Protein AF-A0A2A6BJG2-F1 (afdb_monomer)

Secondary structure (DSSP, 8-state):
---------------------------------PPPHHHHHHHHHHHHHHHHHHHHHTT--TT--TTTS-HHHHHHS-EEE-TTSS-EEESEEEE-TTTTTTTS--SS-HHHHHHHHHHTT--EEE--TTTTTTHHHHHHHHHHTTS-GGG-EEEEEESB--SSTTT-B---HHHHHHHHHHHHHHHT-S-EEEEEEEE-STHHHHHHHHIIIIIHHHHHHHHHTTSEEEEEEEES-HHHHHHHHHH-SS---EEEEES-SBTTB-GGGGTHHHHHHTT-EEEEE-TTGGGTTSTT---TT--S-HHHHHHHHHHHHHHHTTT--HHHHHHHHHHT-TT-SEEEEE--SHHHHHHHHHHHHTSSPPPHHHHHHHHHHIIIIIGGGTS---TT--HHHHHHHHHHTT-TTTTT-----TTHHHHHHHTTS--------------------------------------------------------------PPPPPPP-------

Radius of gyration: 33.76 Å; Cα contacts (8 Å, |Δi|>4): 681; chains: 1; bounding box: 126×62×110 Å

pLDDT: mean 74.8, std 27.8, range [23.06, 98.81]

Sequence (505 aa):
MQSHTFSKARGVPIVINGSASAHHLHQASTSHGRPPRSTSLNLRAKQREEEARAKEAAGLPKTFTPRFHNEGAVRRMRYNRLGRTDMVVSQCGLGCGALGGLFGDVTDSIQTIVDSSLREGINIIDTAYWYGKERSESILGKVLSDIPRSAYYICTKIGRFELDFVRNFDYRADKVLDAVMESLKRLRLTYIDIIFLQIHDVEYDKYERMVLFETLQALEMAKQSGKVRYIGATGYSLDKLGRLFEAAPVPIDVVMSYTHGTLNDNSLGRYIPFFQSRGVGVINSSPLSMGLLTHCGPPPWHPSSQIIKETIATAVNYCAEKHIEVERLALDYSFRFPGCSSCFVSIDSLARMRSILDIAIGDAPLTQTEHRVRDRIMRRYLDSLDNAGWEGIDTAAYWKRLKKLGLSSLATNRHSSVESLASTLNGMSMRSTTSSSDLASLRPHRRTTPSRGGTSLLSGQNGSRFGLSLTPSLSSPARSSRAYSVTSSLRAPIPIPTTHNNHTK

Mean predicted aligned error: 15.32 Å

Structure (mmCIF, N/CA/C/O backbone):
data_AF-A0A2A6BJG2-F1
#
_entry.id   AF-A0A2A6BJG2-F1
#
loop_
_atom_site.group_PDB
_atom_site.id
_atom_site.type_symbol
_atom_site.label_atom_id
_atom_site.label_alt_id
_atom_site.label_comp_id
_atom_site.label_asym_id
_atom_site.label_entity_id
_atom_site.label_seq_id
_atom_site.pdbx_PDB_ins_code
_atom_site.Cartn_x
_atom_site.Cartn_y
_atom_site.Cartn_z
_atom_site.occupancy
_atom_site.B_iso_or_equiv
_atom_site.auth_seq_id
_atom_site.auth_comp_id
_atom_site.auth_asym_id
_atom_site.auth_atom_id
_atom_site.pdbx_PDB_model_num
ATOM 1 N N . MET A 1 1 ? -54.035 -34.719 28.155 1.00 30.27 1 MET A N 1
ATOM 2 C CA . MET A 1 1 ? -53.772 -36.092 28.642 1.00 30.27 1 MET A CA 1
ATOM 3 C C . MET A 1 1 ? -52.335 -36.422 28.268 1.00 30.27 1 MET A C 1
ATOM 5 O O . MET A 1 1 ? -52.059 -36.340 27.085 1.00 30.27 1 MET A O 1
ATOM 9 N N . GLN A 1 2 ? -51.346 -36.690 29.116 1.00 29.23 2 GLN A N 1
ATOM 10 C CA . GLN A 1 2 ? -51.114 -36.756 30.572 1.00 29.23 2 GLN A CA 1
ATOM 11 C C . GLN A 1 2 ? -49.639 -36.293 30.727 1.00 29.23 2 GLN A C 1
ATOM 13 O O . GLN A 1 2 ? -48.803 -36.709 29.937 1.00 29.23 2 GLN A O 1
ATOM 18 N N . SER A 1 3 ? -49.306 -35.220 31.450 1.00 25.86 3 SER A N 1
ATOM 19 C CA . SER A 1 3 ? -49.076 -35.100 32.903 1.00 25.86 3 SER A CA 1
ATOM 20 C C . SER A 1 3 ? -47.924 -35.947 33.463 1.00 25.86 3 SER A C 1
ATOM 22 O O . SER A 1 3 ? -48.090 -37.145 33.643 1.00 25.86 3 SER A O 1
ATOM 24 N N . HIS A 1 4 ? -46.849 -35.280 33.897 1.00 27.89 4 HIS A N 1
ATOM 25 C CA . HIS A 1 4 ? -46.259 -35.522 35.215 1.00 27.89 4 HIS A CA 1
ATOM 26 C C . HIS A 1 4 ? -45.760 -34.204 35.826 1.00 27.89 4 HIS A C 1
ATOM 28 O O . HIS A 1 4 ? -45.109 -33.385 35.182 1.00 27.89 4 HIS A O 1
ATOM 34 N N . THR A 1 5 ? -46.145 -34.023 37.084 1.00 30.47 5 THR A N 1
ATOM 35 C CA . THR A 1 5 ? -46.018 -32.863 37.972 1.00 30.47 5 THR A CA 1
ATOM 36 C C . THR A 1 5 ? -45.261 -33.324 39.215 1.00 30.47 5 THR A C 1
ATOM 38 O O . THR A 1 5 ? -45.529 -34.435 39.640 1.00 30.47 5 THR A O 1
ATOM 41 N N . PHE A 1 6 ? -44.412 -32.484 39.818 1.00 27.73 6 PHE A N 1
ATOM 42 C CA . PHE A 1 6 ? -44.041 -32.391 41.255 1.00 27.73 6 PHE A CA 1
ATOM 43 C C . PHE A 1 6 ? -42.937 -31.308 41.342 1.00 27.73 6 PHE A C 1
ATOM 45 O O . PHE A 1 6 ? -42.076 -31.279 40.475 1.00 27.73 6 PHE A O 1
ATOM 52 N N . SER A 1 7 ? -42.798 -30.395 42.307 1.00 28.69 7 SER A N 1
ATOM 53 C CA . SER A 1 7 ? -43.622 -29.800 43.368 1.00 28.69 7 SER A CA 1
ATOM 54 C C . SER A 1 7 ? -42.813 -28.606 43.929 1.00 28.69 7 SER A C 1
ATOM 56 O O . SER A 1 7 ? -41.584 -28.643 43.945 1.00 28.69 7 SER A O 1
ATOM 58 N N . LYS A 1 8 ? -43.496 -27.543 44.377 1.00 32.62 8 LYS A N 1
ATOM 59 C CA . LYS A 1 8 ? -42.942 -26.376 45.094 1.00 32.62 8 LYS A CA 1
ATOM 60 C C . LYS A 1 8 ? -42.850 -26.660 46.599 1.00 32.62 8 LYS A C 1
ATOM 62 O O . LYS A 1 8 ? -43.820 -27.162 47.159 1.00 32.62 8 LYS A O 1
ATOM 67 N N . ALA A 1 9 ? -41.816 -26.148 47.279 1.00 30.33 9 ALA A N 1
ATOM 68 C CA . ALA A 1 9 ? -41.920 -25.747 48.689 1.00 30.33 9 ALA A CA 1
ATOM 69 C C . ALA A 1 9 ? -40.834 -24.734 49.133 1.00 30.33 9 ALA A C 1
ATOM 71 O O . ALA A 1 9 ? -39.655 -25.052 49.071 1.00 30.33 9 ALA A O 1
ATOM 72 N N . ARG A 1 10 ? -41.312 -23.592 49.676 1.00 31.19 10 ARG A N 1
ATOM 73 C CA . ARG A 1 10 ? -40.765 -22.722 50.760 1.00 31.19 10 ARG A CA 1
ATOM 74 C C . ARG A 1 10 ? -39.421 -22.000 50.492 1.00 31.19 10 ARG A C 1
ATOM 76 O O . ARG A 1 10 ? -38.431 -22.638 50.202 1.00 31.19 10 ARG A O 1
ATOM 83 N N . GLY A 1 11 ? -39.250 -20.678 50.589 1.00 27.50 11 GLY A N 1
ATOM 84 C CA . GLY A 1 11 ? -39.998 -19.622 51.277 1.00 27.50 11 GLY A CA 1
ATOM 85 C C . GLY A 1 11 ? -39.247 -19.142 52.528 1.00 27.50 11 GLY A C 1
ATOM 86 O O . GLY A 1 11 ? -39.503 -19.679 53.597 1.00 27.50 11 GLY A O 1
ATOM 87 N N . VAL A 1 12 ? -38.368 -18.136 52.397 1.00 29.27 12 VAL A N 1
ATOM 88 C CA . VAL A 1 12 ? -37.895 -17.256 53.492 1.00 29.27 12 VAL A CA 1
ATOM 89 C C . VAL A 1 12 ? -37.632 -15.854 52.909 1.00 29.27 12 VAL A C 1
ATOM 91 O O . VAL A 1 12 ? -36.743 -15.725 52.067 1.00 29.27 12 VAL A O 1
ATOM 94 N N . PRO A 1 13 ? -38.373 -14.802 53.305 1.00 33.88 13 PRO A N 1
ATOM 95 C CA . PRO A 1 13 ? -38.034 -13.418 52.989 1.00 33.88 13 PRO A CA 1
ATOM 96 C C . PRO A 1 13 ? -37.240 -12.781 54.139 1.00 33.88 13 PRO A C 1
ATOM 98 O O . PRO A 1 13 ? -37.660 -12.826 55.294 1.00 33.88 13 PRO A O 1
ATOM 101 N N . ILE A 1 14 ? -36.103 -12.156 53.822 1.00 30.88 14 ILE A N 1
ATOM 102 C CA . ILE A 1 14 ? -35.356 -11.319 54.767 1.00 30.88 14 ILE A CA 1
ATOM 103 C C . ILE A 1 14 ? -35.935 -9.903 54.705 1.00 30.88 14 ILE A C 1
ATOM 105 O O . ILE A 1 14 ? -35.788 -9.197 53.709 1.00 30.88 14 ILE A O 1
ATOM 109 N N . VAL A 1 15 ? -36.602 -9.515 55.789 1.00 28.72 15 VAL A N 1
ATOM 110 C CA . VAL A 1 15 ? -36.987 -8.141 56.122 1.00 28.72 15 VAL A CA 1
ATOM 111 C C . VAL A 1 15 ? -35.861 -7.545 56.963 1.00 28.72 15 VAL A C 1
ATOM 113 O O . VAL A 1 15 ? -35.498 -8.123 57.984 1.00 28.72 15 VAL A O 1
ATOM 116 N N . ILE A 1 16 ? -35.346 -6.377 56.581 1.00 30.88 16 ILE A N 1
ATOM 117 C CA . ILE A 1 16 ? -34.617 -5.500 57.505 1.00 30.88 16 ILE A CA 1
ATOM 118 C C . ILE A 1 16 ? -35.303 -4.136 57.461 1.00 30.88 16 ILE A C 1
ATOM 120 O O . ILE A 1 16 ? -35.146 -3.373 56.512 1.00 30.88 16 ILE A O 1
ATOM 124 N N . ASN A 1 17 ? -36.095 -3.872 58.500 1.00 29.23 17 ASN A N 1
ATOM 125 C CA . ASN A 1 17 ? -36.577 -2.547 58.863 1.00 29.23 17 ASN A CA 1
ATOM 126 C C . ASN A 1 17 ? -35.533 -1.882 59.765 1.00 29.23 17 ASN A C 1
ATOM 128 O O . ASN A 1 17 ? -35.039 -2.500 60.706 1.00 29.23 17 ASN A O 1
ATOM 132 N N . GLY A 1 18 ? -35.261 -0.606 59.512 1.00 27.77 18 GLY A N 1
ATOM 133 C CA . GLY A 1 18 ? -34.438 0.242 60.366 1.00 27.77 18 GLY A CA 1
ATOM 134 C C . GLY A 1 18 ? -34.713 1.710 60.073 1.00 27.77 18 GLY A C 1
ATOM 135 O O . GLY A 1 18 ? -33.948 2.362 59.373 1.00 27.77 18 GLY A O 1
ATOM 136 N N . SER A 1 19 ? -35.838 2.210 60.576 1.00 29.72 19 SER A N 1
ATOM 137 C CA . SER A 1 19 ? -36.158 3.635 60.661 1.00 29.72 19 SER A CA 1
ATOM 138 C C . SER A 1 19 ? -35.438 4.275 61.851 1.00 29.72 19 SER A C 1
ATOM 140 O O . SER A 1 19 ? -35.550 3.767 62.965 1.00 29.72 19 SER A O 1
ATOM 142 N N . ALA A 1 20 ? -34.797 5.427 61.647 1.00 31.05 20 ALA A N 1
ATOM 143 C CA . ALA A 1 20 ? -34.513 6.398 62.702 1.00 31.05 20 ALA A CA 1
ATOM 144 C C . ALA A 1 20 ? -34.541 7.826 62.129 1.00 31.05 20 ALA A C 1
ATOM 146 O O . ALA A 1 20 ? -34.278 8.046 60.951 1.00 31.05 20 ALA A O 1
ATOM 147 N N . SER A 1 21 ? -34.953 8.750 62.990 1.00 30.22 21 SER A N 1
ATOM 148 C CA . SER A 1 21 ? -35.631 10.016 62.711 1.00 30.22 21 SER A CA 1
ATOM 149 C C . SER A 1 21 ? -34.745 11.176 62.236 1.00 30.22 21 SER A C 1
ATOM 151 O O . SER A 1 21 ? -33.522 11.155 62.346 1.00 30.22 21 SER A O 1
ATOM 153 N N . ALA A 1 22 ? -35.419 12.219 61.751 1.00 34.06 22 ALA A N 1
ATOM 154 C CA . ALA A 1 22 ? -34.883 13.499 61.309 1.00 34.06 22 ALA A CA 1
ATOM 155 C C . ALA A 1 22 ? -34.379 14.391 62.461 1.00 34.06 22 ALA A C 1
ATOM 157 O O . ALA A 1 22 ? -34.998 14.428 63.520 1.00 34.06 22 ALA A O 1
ATOM 158 N N . HIS A 1 23 ? -33.303 15.146 62.197 1.00 31.34 23 HIS A N 1
ATOM 159 C CA . HIS A 1 23 ? -33.122 16.596 62.423 1.00 31.34 23 HIS A CA 1
ATOM 160 C C . HIS A 1 23 ? -31.634 16.937 62.625 1.00 31.34 23 HIS A C 1
ATOM 162 O O . HIS A 1 23 ? -31.068 16.638 63.666 1.00 31.34 23 HIS A O 1
ATOM 168 N N . HIS A 1 24 ? -31.023 17.633 61.659 1.00 30.31 24 HIS A N 1
ATOM 169 C CA . HIS A 1 24 ? -30.240 18.845 61.931 1.00 30.31 24 HIS A CA 1
ATOM 170 C C . HIS A 1 24 ? -29.943 19.613 60.633 1.00 30.31 24 HIS A C 1
ATOM 172 O O . HIS A 1 24 ? -29.524 19.058 59.621 1.00 30.31 24 HIS A O 1
ATOM 178 N N . LEU A 1 25 ? -30.243 20.910 60.689 1.00 33.50 25 LEU A N 1
ATOM 179 C CA . LEU A 1 25 ? -30.016 21.941 59.680 1.00 33.50 25 LEU A CA 1
ATOM 180 C C . LEU A 1 25 ? -28.537 22.363 59.597 1.00 33.50 25 LEU A C 1
ATOM 182 O O . LEU A 1 25 ? -27.804 22.260 60.574 1.00 33.50 25 LEU A O 1
ATOM 186 N N . HIS A 1 26 ? -28.213 22.974 58.449 1.00 31.53 26 HIS A N 1
ATOM 187 C CA . HIS A 1 26 ? -27.039 23.795 58.111 1.00 31.53 26 HIS A CA 1
ATOM 188 C C . HIS A 1 26 ? -25.704 23.085 57.826 1.00 31.53 26 HIS A C 1
ATOM 190 O O . HIS A 1 26 ? -24.962 22.724 58.725 1.00 31.53 26 HIS A O 1
ATOM 196 N N . GLN A 1 27 ? -25.299 23.062 56.551 1.00 27.95 27 GLN A N 1
ATOM 197 C CA . GLN A 1 27 ? -24.502 24.139 55.938 1.00 27.95 27 GLN A CA 1
ATOM 198 C C . GLN A 1 27 ? -24.364 23.890 54.427 1.00 27.95 27 GLN A C 1
ATOM 200 O O . GLN A 1 27 ? -23.988 22.807 53.986 1.00 27.95 27 GLN A O 1
ATOM 205 N N . ALA A 1 28 ? -24.682 24.907 53.625 1.00 36.91 28 ALA A N 1
ATOM 206 C CA . ALA A 1 28 ? -24.413 24.907 52.195 1.00 36.91 28 ALA A CA 1
ATOM 207 C C . ALA A 1 28 ? -22.907 25.109 51.976 1.00 36.91 28 ALA A C 1
ATOM 209 O O . ALA A 1 28 ? -22.393 26.199 52.219 1.00 36.91 28 ALA A O 1
ATOM 210 N N . SER A 1 29 ? -22.207 24.075 51.506 1.00 31.09 29 SER A N 1
ATOM 211 C CA . SER A 1 29 ? -20.898 24.237 50.876 1.00 31.09 29 SER A CA 1
ATOM 212 C C . SER A 1 29 ? -21.058 24.040 49.370 1.00 31.09 29 SER A C 1
ATOM 214 O O . SER A 1 29 ? -21.474 22.994 48.868 1.00 31.09 29 SER A O 1
ATOM 216 N N . THR A 1 30 ? -20.782 25.105 48.625 1.00 39.59 30 THR A N 1
ATOM 217 C CA . THR A 1 30 ? -20.673 25.093 47.169 1.00 39.59 30 THR A CA 1
ATOM 218 C C . THR A 1 30 ? -19.434 24.296 46.779 1.00 39.59 30 THR A C 1
ATOM 220 O O . THR A 1 30 ? -18.362 24.858 46.563 1.00 39.59 30 THR A O 1
ATOM 223 N N . SER A 1 31 ? -19.561 22.973 46.688 1.00 33.94 31 SER A N 1
ATOM 224 C CA . SER A 1 31 ? -18.572 22.162 45.985 1.00 33.94 31 SER A CA 1
ATOM 225 C C . SER A 1 31 ? -18.861 22.252 44.486 1.00 33.94 31 SER A C 1
ATOM 227 O O . SER A 1 31 ? -19.948 21.926 44.013 1.00 33.94 31 SER A O 1
ATOM 229 N N . HIS A 1 32 ? -17.896 22.768 43.723 1.00 44.09 32 HIS A N 1
ATOM 230 C CA . HIS A 1 32 ? -17.901 22.686 42.267 1.00 44.09 32 HIS A CA 1
ATOM 231 C C . HIS A 1 32 ? -17.869 21.208 41.867 1.00 44.09 32 HIS A C 1
ATOM 233 O O . HIS A 1 32 ? -16.808 20.586 41.784 1.00 44.09 32 HIS A O 1
ATOM 239 N N . GLY A 1 33 ? -19.055 20.635 41.664 1.00 38.53 33 GLY A N 1
ATOM 240 C CA . GLY A 1 33 ? -19.220 19.279 41.176 1.00 38.53 33 GLY A CA 1
ATOM 241 C C . GLY A 1 33 ? -18.548 19.148 39.817 1.00 38.53 33 GLY A C 1
ATOM 242 O O . GLY A 1 33 ? -19.019 19.697 38.822 1.00 38.53 33 GLY A O 1
ATOM 243 N N . ARG A 1 34 ? -17.438 18.404 39.759 1.00 50.16 34 ARG A N 1
ATOM 244 C CA . ARG A 1 34 ? -16.960 17.861 38.486 1.00 50.16 34 ARG A CA 1
ATOM 245 C C . ARG A 1 34 ? -18.122 17.077 37.871 1.00 50.16 34 ARG A C 1
ATOM 247 O O . ARG A 1 34 ? -18.679 16.223 38.564 1.00 50.16 34 ARG A O 1
ATOM 254 N N . PRO A 1 35 ? -18.488 17.334 36.605 1.00 45.94 35 PRO A N 1
ATOM 255 C CA . PRO A 1 35 ? -19.572 16.600 35.977 1.00 45.94 35 PRO A CA 1
ATOM 256 C C . PRO A 1 35 ? -19.263 15.093 36.004 1.00 45.94 35 PRO A C 1
ATOM 258 O O . PRO A 1 35 ? -18.087 14.710 35.923 1.00 45.94 35 PRO A O 1
ATOM 261 N N . PRO A 1 36 ? -20.289 14.227 36.103 1.00 44.94 36 PRO A N 1
ATOM 262 C CA . PRO A 1 36 ? -20.103 12.783 36.074 1.00 44.94 36 PRO A CA 1
ATOM 263 C C . PRO A 1 36 ? -19.242 12.384 34.868 1.00 44.94 36 PRO A C 1
ATOM 265 O O . PRO A 1 36 ? -19.422 12.925 33.770 1.00 44.94 36 PRO A O 1
ATOM 268 N N . ARG A 1 37 ? -18.306 11.437 35.052 1.00 51.50 37 ARG A N 1
ATOM 269 C CA . ARG A 1 37 ? -17.365 10.990 34.000 1.00 51.50 37 ARG A CA 1
ATOM 270 C C . ARG A 1 37 ? -18.075 10.655 32.675 1.00 51.50 37 ARG A C 1
ATOM 272 O O . ARG A 1 37 ? -17.531 10.975 31.620 1.00 51.50 37 ARG A O 1
ATOM 279 N N . SER A 1 38 ? -19.292 10.105 32.720 1.00 53.41 38 SER A N 1
ATOM 280 C CA . SER A 1 38 ? -20.112 9.778 31.539 1.00 53.41 38 SER A CA 1
ATOM 281 C C . SER A 1 38 ? -20.524 11.011 30.721 1.00 53.41 38 SER A C 1
ATOM 283 O O . SER A 1 38 ? -20.349 11.032 29.506 1.00 53.41 38 SER A O 1
ATOM 285 N N . THR A 1 39 ? -20.976 12.082 31.373 1.00 53.41 39 THR A N 1
ATOM 286 C CA . THR A 1 39 ? -21.325 13.363 30.732 1.00 53.41 39 THR A CA 1
ATOM 287 C C . THR A 1 39 ? -20.125 14.000 30.031 1.00 53.41 39 THR A C 1
ATOM 289 O O . THR A 1 39 ? -20.249 14.491 28.912 1.00 53.41 39 THR A O 1
ATOM 292 N N . SER A 1 40 ? -18.939 13.941 30.650 1.00 57.97 40 SER A N 1
ATOM 293 C CA . SER A 1 40 ? -17.707 14.506 30.075 1.00 57.97 40 SER A CA 1
ATOM 294 C C . SER A 1 40 ? -17.200 13.749 28.836 1.00 57.97 40 SER A C 1
ATOM 296 O O . SER A 1 40 ? -16.648 14.361 27.921 1.00 57.97 40 SER A O 1
ATOM 298 N N . LEU A 1 41 ? -17.416 12.428 28.782 1.00 59.25 41 LEU A N 1
ATOM 299 C CA . LEU A 1 41 ? -17.083 11.591 27.626 1.00 59.25 41 LEU A CA 1
ATOM 300 C C . LEU A 1 41 ? -18.027 11.876 26.452 1.00 59.25 41 LEU A C 1
ATOM 302 O O . LEU A 1 41 ? -17.556 12.047 25.329 1.00 59.25 41 LEU A O 1
ATOM 306 N N . ASN A 1 42 ? -19.325 12.027 26.726 1.00 67.44 42 ASN A N 1
ATOM 307 C CA . ASN A 1 42 ? -20.328 12.358 25.711 1.00 67.44 42 ASN A CA 1
ATOM 308 C C . ASN A 1 42 ? -20.119 13.760 25.117 1.00 67.44 42 ASN A C 1
ATOM 310 O O . ASN A 1 42 ? -20.242 13.940 23.909 1.00 67.44 42 ASN A O 1
ATOM 314 N N . LEU A 1 43 ? -19.724 14.741 25.937 1.00 71.56 43 LEU A N 1
ATOM 315 C CA . LEU A 1 43 ? -19.357 16.085 25.472 1.00 71.56 43 LEU A CA 1
ATOM 316 C C . LEU A 1 43 ? -18.132 16.068 24.546 1.00 71.56 43 LEU A C 1
ATOM 318 O O . LEU A 1 43 ? -18.169 16.673 23.479 1.00 71.56 43 LEU A O 1
ATOM 322 N N . ARG A 1 44 ? -17.070 15.335 24.907 1.00 76.06 44 ARG A N 1
ATOM 323 C CA . ARG A 1 44 ? -15.865 15.210 24.064 1.00 76.06 44 ARG A CA 1
ATOM 324 C C . ARG A 1 44 ? -16.132 14.467 22.756 1.00 76.06 44 ARG A C 1
ATOM 326 O O . ARG A 1 44 ? -15.552 14.823 21.736 1.00 76.06 44 ARG A O 1
ATOM 333 N N . ALA A 1 45 ? -16.974 13.434 22.780 1.00 75.00 45 ALA A N 1
ATOM 334 C CA . ALA A 1 45 ? -17.382 12.724 21.570 1.00 75.00 45 ALA A CA 1
ATOM 335 C C . ALA A 1 45 ? -18.147 13.658 20.622 1.00 75.00 45 ALA A C 1
ATOM 337 O O . ALA A 1 45 ? -17.781 13.775 19.455 1.00 75.00 45 ALA A O 1
ATOM 338 N N . LYS A 1 46 ? -19.117 14.411 21.155 1.00 76.88 46 LYS A N 1
ATOM 339 C CA . LYS A 1 46 ? -19.892 15.392 20.389 1.00 76.88 46 LYS A CA 1
ATOM 340 C C . LYS A 1 46 ? -19.016 16.503 19.798 1.00 76.88 46 LYS A C 1
ATOM 342 O O . LYS A 1 46 ? -19.149 16.819 18.623 1.00 76.88 46 LYS A O 1
ATOM 347 N N . GLN A 1 47 ? -18.061 17.026 20.570 1.00 80.75 47 GLN A N 1
ATOM 348 C CA . GLN A 1 47 ? -17.087 18.011 20.081 1.00 80.75 47 GLN A CA 1
ATOM 349 C C . GLN A 1 47 ? -16.234 17.466 18.928 1.00 80.75 47 GLN A C 1
ATOM 351 O O . GLN A 1 47 ? -16.053 18.150 17.929 1.00 80.75 47 GLN A O 1
ATOM 356 N N . ARG A 1 48 ? -15.750 16.219 19.020 1.00 80.25 48 ARG A N 1
ATOM 357 C CA . ARG A 1 48 ? -14.989 15.584 17.927 1.00 80.25 48 ARG A CA 1
ATOM 358 C C . ARG A 1 48 ? -15.827 15.400 16.665 1.00 80.25 48 ARG A C 1
ATOM 360 O O . ARG A 1 48 ? -15.300 15.538 15.565 1.00 80.25 48 ARG A O 1
ATOM 367 N N . GLU A 1 49 ? -17.108 15.074 16.811 1.00 79.81 49 GLU A N 1
ATOM 368 C CA . GLU A 1 49 ? -18.031 14.976 15.679 1.00 79.81 49 GLU A CA 1
ATOM 369 C C . GLU A 1 49 ? -18.290 16.338 15.033 1.00 79.81 49 GLU A C 1
ATOM 371 O O . GLU A 1 49 ? -18.256 16.443 13.809 1.00 79.81 49 GLU A O 1
ATOM 376 N N . GLU A 1 50 ? -18.508 17.384 15.830 1.00 81.19 50 GLU A N 1
ATOM 377 C CA . GLU A 1 50 ? -18.675 18.756 15.342 1.00 81.19 50 GLU A CA 1
ATOM 378 C C . GLU A 1 50 ? -17.405 19.257 14.634 1.00 81.19 50 GLU A C 1
ATOM 380 O O . GLU A 1 50 ? -17.491 19.781 13.525 1.00 81.19 50 GLU A O 1
ATOM 385 N N . GLU A 1 51 ? -16.219 19.010 15.200 1.00 79.75 51 GLU A N 1
ATOM 386 C CA . GLU A 1 51 ? -14.932 19.313 14.560 1.00 79.75 51 GLU A CA 1
ATOM 387 C C . GLU A 1 51 ? -14.743 18.548 13.244 1.00 79.75 51 GLU A C 1
ATOM 389 O O . GLU A 1 51 ? -14.283 19.118 12.254 1.00 79.75 51 GLU A O 1
ATOM 394 N N . ALA A 1 52 ? -15.094 17.260 13.205 1.00 77.62 52 ALA A N 1
ATOM 395 C CA . ALA A 1 52 ? -15.013 16.462 11.986 1.00 77.62 52 ALA A CA 1
ATOM 396 C C . ALA A 1 52 ? -15.956 17.000 10.899 1.00 77.62 52 ALA A C 1
ATOM 398 O O . ALA A 1 52 ? -15.534 17.134 9.751 1.00 77.62 52 ALA A O 1
ATOM 399 N N . ARG A 1 53 ? -17.192 17.369 11.265 1.00 78.44 53 ARG A N 1
ATOM 400 C CA . ARG A 1 53 ? -18.159 17.998 10.350 1.00 78.44 53 ARG A CA 1
ATOM 401 C C . ARG A 1 53 ? -17.668 19.354 9.849 1.00 78.44 53 ARG A C 1
ATOM 403 O O . ARG A 1 53 ? -17.830 19.653 8.673 1.00 78.44 53 ARG A O 1
ATOM 410 N N . ALA A 1 54 ? -17.042 20.157 10.708 1.00 75.69 54 ALA A N 1
ATOM 411 C CA . ALA A 1 54 ? -16.480 21.448 10.320 1.00 75.69 54 ALA A CA 1
ATOM 412 C C . ALA A 1 54 ? -15.323 21.298 9.317 1.00 75.69 54 ALA A C 1
ATOM 414 O O . ALA A 1 54 ? -15.265 22.037 8.336 1.00 75.69 54 ALA A O 1
ATOM 415 N N . LYS A 1 55 ? -14.428 20.317 9.515 1.00 81.12 55 LYS A N 1
ATOM 416 C CA . LYS A 1 55 ? -13.353 20.006 8.551 1.00 81.12 55 LYS A CA 1
ATOM 417 C C . LYS A 1 55 ? -13.913 19.561 7.205 1.00 81.12 55 LYS A C 1
ATOM 419 O O . LYS A 1 55 ? -13.471 20.056 6.174 1.00 81.12 55 LYS A O 1
ATOM 424 N N . GLU A 1 56 ? -14.904 18.674 7.227 1.00 77.25 56 GLU A N 1
ATOM 425 C CA . GLU A 1 56 ? -15.568 18.179 6.020 1.00 77.25 56 GLU A CA 1
ATOM 426 C C . GLU A 1 56 ? -16.272 19.314 5.262 1.00 77.25 56 GLU A C 1
ATOM 428 O O . GLU A 1 56 ? -16.079 19.455 4.057 1.00 77.25 56 GLU A O 1
ATOM 433 N N . ALA A 1 57 ? -16.982 20.199 5.970 1.00 73.38 57 ALA A N 1
ATOM 434 C CA . ALA A 1 57 ? -17.579 21.405 5.393 1.00 73.38 57 ALA A CA 1
ATOM 435 C C . ALA A 1 57 ? -16.531 22.361 4.790 1.00 73.38 57 ALA A C 1
ATOM 437 O O . ALA A 1 57 ? -16.802 23.033 3.799 1.00 73.38 57 ALA A O 1
ATOM 438 N N . ALA A 1 58 ? -15.319 22.395 5.352 1.00 79.31 58 ALA A N 1
ATOM 439 C CA . ALA A 1 58 ? -14.188 23.157 4.825 1.00 79.31 58 ALA A CA 1
ATOM 440 C C . ALA A 1 58 ? -13.428 22.440 3.687 1.00 79.31 58 ALA A C 1
ATOM 442 O O . ALA A 1 58 ? -12.410 22.962 3.219 1.00 79.31 58 ALA A O 1
ATOM 443 N N . GLY A 1 59 ? -13.883 21.260 3.249 1.00 84.81 59 GLY A N 1
ATOM 444 C CA . GLY A 1 59 ? -13.248 20.459 2.198 1.00 84.81 59 GLY A CA 1
ATOM 445 C C . GLY A 1 59 ? -11.933 19.794 2.620 1.00 84.81 59 GLY A C 1
ATOM 446 O O . GLY A 1 59 ? -11.107 19.486 1.766 1.00 84.81 59 GLY A O 1
ATOM 447 N N . LEU A 1 60 ? -11.704 19.607 3.922 1.00 93.25 60 LEU A N 1
ATOM 448 C CA . LEU A 1 60 ? -10.499 18.987 4.477 1.00 93.25 60 LEU A CA 1
ATOM 449 C C . LEU A 1 60 ? -10.815 17.579 5.012 1.00 93.25 60 LEU A C 1
ATOM 451 O O . LEU A 1 60 ? -11.881 17.366 5.597 1.00 93.25 60 LEU A O 1
ATOM 455 N N . PRO A 1 61 ? -9.899 16.602 4.873 1.00 94.19 61 PRO A N 1
ATOM 456 C CA . PRO A 1 61 ? -10.123 15.257 5.389 1.00 94.19 61 PRO A CA 1
ATOM 457 C C . PRO A 1 61 ? -10.206 15.264 6.921 1.00 94.19 61 PRO A C 1
ATOM 459 O O . PRO A 1 61 ? -9.595 16.099 7.590 1.00 94.19 61 PRO A O 1
ATOM 462 N N . LYS A 1 62 ? -10.886 14.271 7.511 1.00 93.50 62 LYS A N 1
ATOM 463 C CA . LYS A 1 62 ? -10.964 14.106 8.980 1.00 93.50 62 LYS A CA 1
ATOM 464 C C . LYS A 1 62 ? -9.588 14.032 9.641 1.00 93.50 62 LYS A C 1
ATOM 466 O O . LYS A 1 62 ? -9.433 14.470 10.783 1.00 93.50 62 LYS A O 1
ATOM 471 N N . THR A 1 63 ? -8.600 13.518 8.907 1.00 96.50 63 THR A N 1
ATOM 472 C CA . THR A 1 63 ? -7.216 13.441 9.364 1.00 96.50 63 THR A CA 1
ATOM 473 C C . THR A 1 63 ? -6.529 14.802 9.440 1.00 96.50 63 THR A C 1
ATOM 475 O O . THR A 1 63 ? -5.511 14.936 10.108 1.00 96.50 63 THR A O 1
ATOM 478 N N . PHE A 1 64 ? -7.067 15.854 8.818 1.00 97.06 64 PHE A N 1
ATOM 479 C CA . PHE A 1 64 ? -6.452 17.174 8.857 1.00 97.06 64 PHE A CA 1
ATOM 480 C C . PHE A 1 64 ? -6.253 17.663 10.298 1.00 97.06 64 PHE A C 1
ATOM 482 O O . PHE A 1 64 ? -7.207 17.738 11.074 1.00 97.06 64 PHE A O 1
ATOM 489 N N . THR A 1 65 ? -5.017 18.010 10.658 1.00 95.69 65 THR A N 1
ATOM 490 C CA . THR A 1 65 ? -4.670 18.516 11.986 1.00 95.69 65 THR A CA 1
ATOM 491 C C . THR A 1 65 ? -4.047 19.910 11.851 1.00 95.69 65 THR A C 1
ATOM 493 O O . THR A 1 65 ? -2.957 20.027 11.279 1.00 95.69 65 THR A O 1
ATOM 496 N N . PRO A 1 66 ? -4.711 20.969 12.361 1.00 92.31 66 PRO A N 1
ATOM 497 C CA . PRO A 1 66 ? -4.188 22.332 12.307 1.00 92.31 66 PRO A CA 1
ATOM 498 C C . PRO A 1 66 ? -2.793 22.437 12.928 1.00 92.31 66 PRO A C 1
ATOM 500 O O . PRO A 1 66 ? -2.512 21.785 13.933 1.00 92.31 66 PRO A O 1
ATOM 503 N N . ARG A 1 67 ? -1.933 23.291 12.357 1.00 91.94 67 ARG A N 1
ATOM 504 C CA . ARG A 1 67 ? -0.530 23.533 12.775 1.00 91.94 67 ARG A CA 1
ATOM 505 C C . ARG A 1 67 ? 0.430 22.346 12.617 1.00 91.94 67 ARG A C 1
ATOM 507 O O . ARG A 1 67 ? 1.631 22.524 12.792 1.00 91.94 67 ARG A O 1
ATOM 514 N N . PHE A 1 68 ? -0.071 21.160 12.279 1.00 96.38 68 PHE A N 1
ATOM 515 C CA . PHE A 1 68 ? 0.761 20.041 11.854 1.00 96.38 68 PHE A CA 1
ATOM 516 C C . PHE A 1 68 ? 0.858 20.012 10.327 1.00 96.38 68 PHE A C 1
ATOM 518 O O . PHE A 1 68 ? 1.951 20.160 9.786 1.00 96.38 68 PHE A O 1
ATOM 525 N N . HIS A 1 69 ? -0.275 19.895 9.632 1.00 97.75 69 HIS A N 1
ATOM 526 C CA . HIS A 1 69 ? -0.284 19.809 8.172 1.00 97.75 69 HIS A CA 1
ATOM 527 C C . HIS A 1 69 ? -0.060 21.153 7.475 1.00 97.75 69 HIS A C 1
ATOM 529 O O . HIS A 1 69 ? -0.477 22.206 7.962 1.00 97.75 69 HIS A O 1
ATOM 535 N N . ASN A 1 70 ? 0.510 21.079 6.273 1.00 96.44 70 ASN A N 1
ATOM 536 C CA . ASN A 1 70 ? 0.469 22.142 5.283 1.00 96.44 70 ASN A CA 1
ATOM 537 C C . ASN A 1 70 ? -0.922 22.141 4.626 1.00 96.44 70 ASN A C 1
ATOM 539 O O . ASN A 1 70 ? -1.232 21.285 3.799 1.00 96.44 70 ASN A O 1
ATOM 543 N N . GLU A 1 71 ? -1.784 23.087 5.007 1.00 95.69 71 GLU A N 1
ATOM 544 C CA . GLU A 1 71 ? -3.162 23.142 4.499 1.00 95.69 71 GLU A CA 1
ATOM 545 C C . GLU A 1 71 ? -3.222 23.283 2.972 1.00 95.69 71 GLU A C 1
ATOM 547 O O . GLU A 1 71 ? -4.059 22.647 2.334 1.00 95.69 71 GLU A O 1
ATOM 552 N N . GLY A 1 72 ? -2.310 24.056 2.373 1.00 94.56 72 GLY A N 1
ATOM 553 C CA . GLY A 1 72 ? -2.250 24.219 0.922 1.00 94.56 72 GLY A CA 1
ATOM 554 C C . GLY A 1 72 ? -1.981 22.895 0.206 1.00 94.56 72 GLY A C 1
ATOM 555 O O . GLY A 1 72 ? -2.646 22.591 -0.780 1.00 94.56 72 GLY A O 1
ATOM 556 N N . ALA A 1 73 ? -1.056 22.085 0.726 1.00 95.00 73 ALA A N 1
ATOM 557 C CA . ALA A 1 73 ? -0.763 20.760 0.182 1.00 95.00 73 ALA A CA 1
ATOM 558 C C . ALA A 1 73 ? -1.937 19.787 0.370 1.00 95.00 73 ALA A C 1
ATOM 560 O O . ALA A 1 73 ? -2.352 19.127 -0.581 1.00 95.00 73 ALA A O 1
ATOM 561 N N . VAL A 1 74 ? -2.544 19.774 1.564 1.00 96.62 74 VAL A N 1
ATOM 562 C CA . VAL A 1 74 ? -3.735 18.960 1.854 1.00 96.62 74 VAL A CA 1
ATOM 563 C C . VAL A 1 74 ? -4.871 19.291 0.890 1.00 96.62 74 VAL A C 1
ATOM 565 O O . VAL A 1 74 ? -5.480 18.384 0.347 1.00 96.62 74 VAL A O 1
ATOM 568 N N . ARG A 1 75 ? -5.143 20.567 0.605 1.00 95.31 75 ARG A N 1
ATOM 569 C CA . ARG A 1 75 ? -6.212 20.948 -0.336 1.00 95.31 75 ARG A CA 1
ATOM 570 C C . ARG A 1 75 ? -5.952 20.507 -1.779 1.00 95.31 75 ARG A C 1
ATOM 572 O O . ARG A 1 75 ? -6.913 20.330 -2.521 1.00 95.31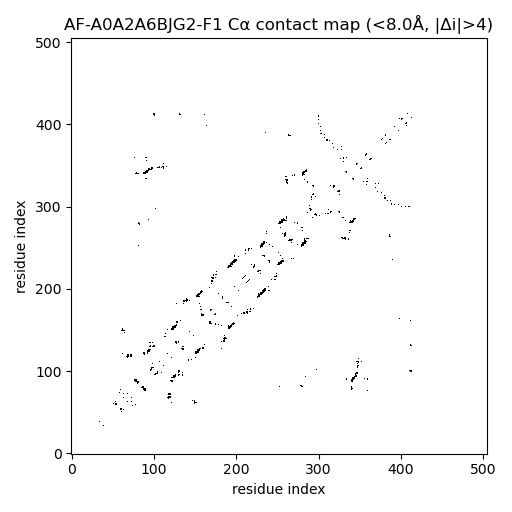 75 ARG A O 1
ATOM 579 N N . ARG A 1 76 ? -4.685 20.345 -2.181 1.00 94.75 76 ARG A N 1
ATOM 580 C CA . ARG A 1 76 ? -4.318 19.843 -3.516 1.00 94.75 76 ARG A CA 1
ATOM 581 C C . ARG A 1 76 ? -4.385 18.317 -3.612 1.00 94.75 76 ARG A C 1
ATOM 583 O O . ARG A 1 76 ? -4.677 17.787 -4.680 1.00 94.75 76 ARG A O 1
ATOM 590 N N . MET A 1 77 ? -4.124 17.598 -2.520 1.00 96.69 77 MET A N 1
ATOM 591 C CA . MET A 1 77 ? -4.163 16.135 -2.503 1.00 96.69 77 MET A CA 1
ATOM 592 C C . MET A 1 77 ? -5.575 15.602 -2.784 1.00 96.69 77 MET A C 1
ATOM 594 O O . MET A 1 77 ? -6.561 16.035 -2.190 1.00 96.69 77 MET A O 1
ATOM 598 N N . ARG A 1 78 ? -5.674 14.598 -3.663 1.00 95.25 78 ARG A N 1
ATOM 599 C CA . ARG A 1 78 ? -6.927 13.869 -3.892 1.00 95.25 78 ARG A CA 1
ATOM 600 C C . ARG A 1 78 ? -7.153 12.854 -2.779 1.00 95.25 78 ARG A C 1
ATOM 602 O O . ARG A 1 78 ? -6.265 12.055 -2.480 1.00 95.25 78 ARG A O 1
ATOM 609 N N . TYR A 1 79 ? -8.358 12.853 -2.218 1.00 97.25 79 TYR A N 1
ATOM 610 C CA . TYR A 1 79 ? -8.779 11.909 -1.188 1.00 97.25 79 TYR A CA 1
ATOM 611 C C . TYR A 1 79 ? -9.985 11.102 -1.657 1.00 97.25 79 TYR A C 1
ATOM 613 O O . TYR A 1 79 ? -10.948 11.664 -2.172 1.00 97.25 79 TYR A O 1
ATOM 621 N N . ASN A 1 80 ? -9.951 9.790 -1.440 1.00 96.75 80 ASN A N 1
ATOM 622 C CA . ASN A 1 80 ? -11.012 8.875 -1.841 1.00 96.75 80 ASN A CA 1
ATOM 623 C C . ASN A 1 80 ? -11.526 8.098 -0.637 1.00 96.75 80 ASN A C 1
ATOM 625 O O . ASN A 1 80 ? -10.761 7.682 0.234 1.00 96.75 80 ASN A O 1
ATOM 629 N N . ARG A 1 81 ? -12.832 7.838 -0.606 1.00 97.56 81 ARG A N 1
ATOM 630 C CA . ARG A 1 81 ? -13.398 6.925 0.385 1.00 97.56 81 ARG A CA 1
ATOM 631 C C . ARG A 1 81 ? -12.864 5.508 0.159 1.00 97.56 81 ARG A C 1
ATOM 633 O O . ARG A 1 81 ? -12.797 5.039 -0.980 1.00 97.56 81 ARG A O 1
ATOM 640 N N . LEU A 1 82 ? -12.503 4.819 1.238 1.00 98.25 82 LEU A N 1
ATOM 641 C CA . LEU A 1 82 ? -12.013 3.444 1.183 1.00 98.25 82 LEU A CA 1
ATOM 642 C C . LEU A 1 82 ? -13.172 2.454 1.367 1.00 98.25 82 LEU A C 1
ATOM 644 O O . LEU A 1 82 ? -13.508 2.071 2.487 1.00 98.25 82 LEU A O 1
ATOM 648 N N . GLY A 1 83 ? -13.815 2.062 0.266 1.00 97.44 83 GLY A N 1
ATOM 649 C CA . GLY A 1 83 ? -14.960 1.143 0.297 1.00 97.44 83 GLY A CA 1
ATOM 650 C C . GLY A 1 83 ? -16.110 1.654 1.175 1.00 97.44 83 GLY A C 1
ATOM 651 O O . GLY A 1 83 ? -16.465 2.834 1.142 1.00 97.44 83 GLY A O 1
ATOM 652 N N . ARG A 1 84 ? -16.696 0.765 1.983 1.00 96.62 84 ARG A N 1
ATOM 653 C CA . ARG A 1 84 ? -17.752 1.085 2.963 1.00 96.62 84 ARG A CA 1
ATOM 654 C C . ARG A 1 84 ? -17.230 1.576 4.313 1.00 96.62 84 ARG A C 1
ATOM 656 O O . ARG A 1 84 ? -18.043 1.896 5.180 1.00 96.62 84 ARG A O 1
ATOM 663 N N . THR A 1 85 ? -15.915 1.685 4.493 1.00 97.50 85 THR A N 1
ATOM 664 C CA . THR A 1 85 ? -15.336 2.235 5.725 1.00 97.50 85 THR A CA 1
ATOM 665 C C . THR A 1 85 ? -15.692 3.719 5.894 1.00 97.50 85 THR A C 1
ATOM 667 O O . THR A 1 85 ? -16.252 4.368 4.998 1.00 97.50 85 THR A O 1
ATOM 670 N N . ASP A 1 86 ? -15.377 4.273 7.061 1.00 95.44 86 ASP A N 1
ATOM 671 C CA . ASP A 1 86 ? -15.448 5.714 7.314 1.00 95.44 86 ASP A CA 1
ATOM 672 C C . ASP A 1 86 ? -14.160 6.462 6.917 1.00 95.44 86 ASP A C 1
ATOM 674 O O . ASP A 1 86 ? -14.067 7.679 7.112 1.00 95.44 86 ASP A O 1
ATOM 678 N N . MET A 1 87 ? -13.168 5.739 6.381 1.00 97.94 87 MET A N 1
ATOM 679 C CA . MET A 1 87 ? -11.854 6.268 6.052 1.00 97.94 87 MET A CA 1
ATOM 680 C C . MET A 1 87 ? -11.890 6.968 4.697 1.00 97.94 87 MET A C 1
ATOM 682 O O . MET A 1 87 ? -12.376 6.424 3.701 1.00 97.94 87 MET A O 1
ATOM 686 N N . VAL A 1 88 ? -11.312 8.167 4.658 1.00 97.88 88 VAL A N 1
ATOM 687 C CA . VAL A 1 88 ? -11.050 8.905 3.421 1.00 97.88 88 VAL A CA 1
ATOM 688 C C . VAL A 1 88 ? -9.539 9.025 3.277 1.00 97.88 88 VAL A C 1
ATOM 690 O O . VAL A 1 88 ? -8.891 9.735 4.045 1.00 97.88 88 VAL A O 1
ATOM 693 N N . VAL A 1 89 ? -8.972 8.272 2.342 1.00 98.50 89 VAL A N 1
ATOM 694 C CA . VAL A 1 89 ? -7.527 8.060 2.205 1.00 98.50 89 VAL A CA 1
ATOM 695 C C . VAL A 1 89 ? -6.957 8.892 1.066 1.00 98.50 89 VAL A C 1
ATOM 697 O O . VAL A 1 89 ? -7.631 9.112 0.061 1.00 98.50 89 VAL A O 1
ATOM 700 N N . SER A 1 90 ? -5.728 9.377 1.221 1.00 98.50 90 SER A N 1
ATOM 701 C CA . SER A 1 90 ? -4.999 10.067 0.158 1.00 98.50 90 SER A CA 1
ATOM 702 C C . SER A 1 90 ? -4.758 9.120 -1.015 1.00 98.50 90 SER A C 1
ATOM 704 O O . SER A 1 90 ? -4.511 7.932 -0.822 1.00 98.50 90 SER A O 1
ATOM 706 N N . GLN A 1 91 ? -4.792 9.640 -2.241 1.00 97.31 91 GLN A N 1
ATOM 707 C CA . GLN A 1 91 ? -4.520 8.848 -3.443 1.00 97.31 91 GLN A CA 1
ATOM 708 C C . GLN A 1 91 ? -3.122 8.216 -3.420 1.00 97.31 91 GLN A C 1
ATOM 710 O O . GLN A 1 91 ? -2.928 7.115 -3.931 1.00 97.31 91 GLN A O 1
ATOM 715 N N . CYS A 1 92 ? -2.151 8.918 -2.839 1.00 97.88 92 CYS A N 1
ATOM 716 C CA . CYS A 1 92 ? -0.824 8.395 -2.558 1.00 97.88 92 CYS A CA 1
ATOM 717 C C . CYS A 1 92 ? -0.750 7.989 -1.085 1.00 97.88 92 CYS A C 1
ATOM 719 O O . CYS A 1 92 ? -0.988 8.821 -0.208 1.00 97.88 92 CYS A O 1
ATOM 721 N N . GLY A 1 93 ? -0.422 6.727 -0.812 1.00 98.06 93 GLY A N 1
ATOM 722 C CA . GLY A 1 93 ? -0.140 6.240 0.537 1.00 98.06 93 GLY A CA 1
ATOM 723 C C . GLY A 1 93 ? 1.331 5.877 0.714 1.00 98.06 93 GLY A C 1
ATOM 724 O O . GLY A 1 93 ? 2.008 5.473 -0.236 1.00 98.06 93 GLY A O 1
ATOM 725 N N . LEU A 1 94 ? 1.830 6.007 1.941 1.00 97.69 94 LEU A N 1
ATOM 726 C CA . LEU A 1 94 ? 3.234 5.767 2.258 1.00 97.69 94 LEU A CA 1
ATOM 727 C C . LEU A 1 94 ? 3.488 4.278 2.521 1.00 97.69 94 LEU A C 1
ATOM 729 O O . LEU A 1 94 ? 3.117 3.758 3.569 1.00 97.69 94 LEU A O 1
ATOM 733 N N . GLY A 1 95 ? 4.165 3.603 1.594 1.00 95.38 95 GLY A N 1
ATOM 734 C CA . GLY A 1 95 ? 4.649 2.235 1.767 1.00 95.38 95 GLY A CA 1
ATOM 735 C C . GLY A 1 95 ? 6.001 2.191 2.482 1.00 95.38 95 GLY A C 1
ATOM 736 O O . GLY A 1 95 ? 6.999 2.718 1.996 1.00 95.38 95 GLY A O 1
ATOM 737 N N . CYS A 1 96 ? 6.075 1.507 3.622 1.00 91.12 96 CYS A N 1
ATOM 738 C CA . CYS A 1 96 ? 7.259 1.497 4.489 1.00 91.12 96 CYS A CA 1
ATOM 739 C C . CYS A 1 96 ? 8.171 0.272 4.298 1.00 91.12 96 CYS A C 1
ATOM 741 O O . CYS A 1 96 ? 8.986 -0.040 5.172 1.00 91.12 96 CYS A O 1
ATOM 743 N N . GLY A 1 97 ? 8.063 -0.422 3.160 1.00 83.75 97 GLY A N 1
ATOM 744 C CA . GLY A 1 97 ? 8.939 -1.548 2.819 1.00 83.75 97 GLY A CA 1
ATOM 745 C C . GLY A 1 97 ? 10.404 -1.125 2.661 1.00 83.75 97 GLY A C 1
ATOM 746 O O . GLY A 1 97 ? 11.297 -1.766 3.215 1.00 83.75 97 GLY A O 1
ATOM 747 N N . ALA A 1 98 ? 10.653 0.002 1.981 1.00 79.50 98 ALA A N 1
ATOM 748 C CA . ALA A 1 98 ? 11.996 0.579 1.855 1.00 79.50 98 ALA A CA 1
ATOM 749 C C . ALA A 1 98 ? 12.557 1.048 3.208 1.00 79.50 98 ALA A C 1
ATOM 751 O O . ALA A 1 98 ? 13.724 0.809 3.494 1.00 79.50 98 ALA A O 1
ATOM 752 N N . LEU A 1 99 ? 11.712 1.602 4.088 1.00 77.44 99 LEU A N 1
ATOM 753 C CA . LEU A 1 99 ? 12.117 2.025 5.439 1.00 77.44 99 LEU A CA 1
ATOM 754 C C . LEU A 1 99 ? 12.562 0.842 6.321 1.00 77.44 99 LEU A C 1
ATOM 756 O O . LEU A 1 99 ? 13.372 1.009 7.231 1.00 77.44 99 LEU A O 1
ATOM 760 N N . GLY A 1 100 ? 12.058 -0.365 6.036 1.00 71.75 100 GLY A N 1
ATOM 761 C CA . GLY A 1 100 ? 12.527 -1.617 6.638 1.00 71.75 100 GLY A CA 1
ATOM 762 C C . GLY A 1 100 ? 13.845 -2.148 6.054 1.00 71.75 100 GLY A C 1
ATOM 763 O O . GLY A 1 100 ? 14.378 -3.125 6.575 1.00 71.75 100 GLY A O 1
ATOM 764 N N . GLY A 1 101 ? 14.378 -1.528 4.995 1.00 72.31 101 GLY A N 1
ATOM 765 C CA . GLY A 1 101 ? 15.618 -1.918 4.313 1.00 72.31 101 GLY A CA 1
ATOM 766 C C . GLY A 1 101 ? 15.445 -2.899 3.145 1.00 72.31 101 GLY A C 1
ATOM 767 O O . GLY A 1 101 ? 16.442 -3.399 2.624 1.00 72.31 101 GLY A O 1
ATOM 768 N N . LEU A 1 102 ? 14.210 -3.194 2.707 1.00 61.78 102 LEU A N 1
ATOM 769 C CA . LEU A 1 102 ? 13.957 -4.184 1.642 1.00 61.78 102 LEU A CA 1
ATOM 770 C C . LEU A 1 102 ? 14.534 -3.778 0.275 1.00 61.78 102 LEU A C 1
ATOM 772 O O . LEU A 1 102 ? 14.855 -4.644 -0.536 1.00 61.78 102 LEU A O 1
ATOM 776 N N . PHE A 1 103 ? 14.687 -2.476 0.025 1.00 64.31 103 PHE A N 1
ATOM 777 C CA . PHE A 1 103 ? 15.088 -1.927 -1.276 1.00 64.31 103 PHE A CA 1
ATOM 778 C C . PHE A 1 103 ? 16.406 -1.138 -1.232 1.00 64.31 103 PHE A C 1
ATOM 780 O O . PHE A 1 103 ? 16.715 -0.418 -2.173 1.00 64.31 103 PHE A O 1
ATOM 787 N N . GLY A 1 104 ? 17.203 -1.308 -0.172 1.00 68.19 104 GLY A N 1
ATOM 788 C CA . GLY A 1 104 ? 18.454 -0.573 0.038 1.00 68.19 104 GLY A CA 1
ATOM 789 C C . GLY A 1 104 ? 18.370 0.419 1.194 1.00 68.19 104 GLY A C 1
ATOM 790 O O . GLY A 1 104 ? 17.424 0.381 1.986 1.00 68.19 104 GLY A O 1
ATOM 791 N N . ASP A 1 105 ? 19.394 1.262 1.298 1.00 72.50 105 ASP A N 1
ATOM 792 C CA . ASP A 1 105 ? 19.493 2.276 2.342 1.00 72.50 105 ASP A CA 1
ATOM 793 C C . ASP A 1 105 ? 18.629 3.498 2.008 1.00 72.50 105 ASP A C 1
ATOM 795 O O . ASP A 1 105 ? 18.469 3.881 0.849 1.00 72.50 105 ASP A O 1
ATOM 799 N N . VAL A 1 106 ? 18.067 4.109 3.048 1.00 71.12 106 VAL A N 1
ATOM 800 C CA . VAL A 1 106 ? 17.325 5.371 2.958 1.00 71.12 106 VAL A CA 1
ATOM 801 C C . VAL A 1 106 ? 18.340 6.508 3.049 1.00 71.12 106 VAL A C 1
ATOM 803 O O . VAL A 1 106 ? 19.179 6.497 3.950 1.00 71.12 106 VAL A O 1
ATOM 806 N N . THR A 1 107 ? 18.292 7.469 2.124 1.00 71.69 107 THR A N 1
ATOM 807 C CA . THR A 1 107 ? 19.304 8.538 2.057 1.00 71.69 107 THR A CA 1
ATOM 808 C C . THR A 1 107 ? 19.052 9.641 3.078 1.00 71.69 107 THR A C 1
ATOM 810 O O . THR A 1 107 ? 19.992 10.155 3.677 1.00 71.69 107 THR A O 1
ATOM 813 N N . ASP A 1 108 ? 17.783 9.998 3.279 1.00 80.25 108 ASP A N 1
ATOM 814 C CA . ASP A 1 108 ? 17.360 10.984 4.271 1.00 80.25 108 ASP A CA 1
ATOM 815 C C . ASP A 1 108 ? 16.957 10.313 5.592 1.00 80.25 108 ASP A C 1
ATOM 817 O O . ASP A 1 108 ? 16.737 9.103 5.682 1.00 80.25 108 ASP A O 1
ATOM 821 N N . SER A 1 109 ? 16.795 11.113 6.648 1.00 87.06 109 SER A N 1
ATOM 822 C CA . SER A 1 109 ? 16.229 10.609 7.899 1.00 87.06 109 SER A CA 1
ATOM 823 C C . SER A 1 109 ? 14.807 10.083 7.677 1.00 87.06 109 SER A C 1
ATOM 825 O O . SER A 1 109 ? 13.929 10.803 7.196 1.00 87.06 109 SER A O 1
ATOM 827 N N . ILE A 1 110 ? 14.555 8.842 8.109 1.00 88.38 110 ILE A N 1
ATOM 828 C CA . ILE A 1 110 ? 13.224 8.215 8.061 1.00 88.38 110 ILE A CA 1
ATOM 829 C C . ILE A 1 110 ? 12.183 9.085 8.780 1.00 88.38 110 ILE A C 1
ATOM 831 O O . ILE A 1 110 ? 11.055 9.211 8.307 1.00 88.38 110 ILE A O 1
ATOM 835 N N . GLN A 1 111 ? 12.568 9.725 9.889 1.00 90.94 111 GLN A N 1
ATOM 836 C CA . GLN A 1 111 ? 11.697 10.648 10.616 1.00 90.94 111 GLN A CA 1
ATOM 837 C C . GLN A 1 111 ? 11.259 11.812 9.726 1.00 90.94 111 GLN A C 1
ATOM 839 O O . GLN A 1 111 ? 10.072 12.110 9.652 1.00 90.94 111 GLN A O 1
ATOM 844 N N . THR A 1 112 ? 12.204 12.431 9.018 1.00 93.44 112 THR A N 1
ATOM 845 C CA . THR A 1 112 ? 11.929 13.570 8.140 1.00 93.44 112 THR A CA 1
ATOM 846 C C . THR A 1 112 ? 11.066 13.166 6.951 1.00 93.44 112 THR A C 1
ATOM 848 O O . THR A 1 112 ? 10.160 13.914 6.596 1.00 93.44 112 THR A O 1
ATOM 851 N N . ILE A 1 113 ? 11.286 11.984 6.365 1.00 94.50 113 ILE A N 1
ATOM 852 C CA . ILE A 1 113 ? 10.453 11.469 5.267 1.00 94.50 113 ILE A CA 1
ATOM 853 C C . ILE A 1 113 ? 9.007 11.271 5.728 1.00 94.50 113 ILE A C 1
ATOM 855 O O . ILE A 1 113 ? 8.088 11.735 5.055 1.00 94.50 113 ILE A O 1
ATOM 859 N N . VAL A 1 114 ? 8.794 10.598 6.863 1.00 95.88 114 VAL A N 1
ATOM 860 C CA . VAL A 1 114 ? 7.448 10.310 7.385 1.00 95.88 114 VAL A CA 1
ATOM 861 C C . VAL A 1 114 ? 6.735 11.599 7.796 1.00 95.88 114 VAL A C 1
ATOM 863 O O . VAL A 1 114 ? 5.605 11.818 7.367 1.00 95.88 114 VAL A O 1
ATOM 866 N N . ASP A 1 115 ? 7.390 12.469 8.573 1.00 96.06 115 ASP A N 1
ATOM 867 C CA . ASP A 1 115 ? 6.823 13.758 8.993 1.00 96.06 115 ASP A CA 1
ATOM 868 C C . ASP A 1 115 ? 6.466 14.620 7.772 1.00 96.06 115 ASP A C 1
ATOM 870 O O . ASP A 1 115 ? 5.317 15.038 7.640 1.00 96.06 115 ASP A O 1
ATOM 874 N N . SER A 1 116 ? 7.389 14.785 6.817 1.00 96.94 116 SER A N 1
ATOM 875 C CA . SER A 1 116 ? 7.138 15.583 5.607 1.00 96.94 116 SER A CA 1
ATOM 876 C C . SER A 1 116 ? 6.022 14.992 4.744 1.00 96.94 116 SER A C 1
ATOM 878 O O . SER A 1 116 ? 5.164 15.731 4.270 1.00 96.94 116 SER A O 1
ATOM 880 N N . SER A 1 117 ? 5.979 13.665 4.583 1.00 97.19 117 SER A N 1
ATOM 881 C CA . SER A 1 117 ? 4.926 12.985 3.816 1.00 97.19 117 SER A CA 1
ATOM 882 C C . SER A 1 117 ? 3.541 13.279 4.392 1.00 97.19 117 SER A C 1
ATOM 884 O O . SER A 1 117 ? 2.620 13.624 3.650 1.00 97.19 117 SER A O 1
ATOM 886 N N . LEU A 1 118 ? 3.400 13.180 5.719 1.00 98.06 118 LEU A N 1
ATOM 887 C CA . LEU A 1 118 ? 2.137 13.455 6.398 1.00 98.06 118 LEU A CA 1
ATOM 888 C C . LEU A 1 118 ? 1.761 14.938 6.330 1.00 98.06 118 LEU A C 1
ATOM 890 O O . LEU A 1 118 ? 0.607 15.277 6.064 1.00 98.06 118 LEU A O 1
ATOM 894 N N . ARG A 1 119 ? 2.735 15.839 6.507 1.00 97.75 119 ARG A N 1
ATOM 895 C CA . ARG A 1 119 ? 2.512 17.288 6.389 1.00 97.75 119 ARG A CA 1
ATOM 896 C C . ARG A 1 119 ? 2.016 17.704 5.012 1.00 97.75 119 ARG A C 1
ATOM 898 O O . ARG A 1 119 ? 1.163 18.585 4.941 1.00 97.75 119 ARG A O 1
ATOM 905 N N . GLU A 1 120 ? 2.506 17.054 3.962 1.00 97.44 120 GLU A N 1
ATOM 906 C CA . GLU A 1 120 ? 2.141 17.313 2.565 1.00 97.44 120 GLU A CA 1
ATOM 907 C C . GLU A 1 120 ? 0.860 16.574 2.117 1.00 97.44 120 GLU A C 1
ATOM 909 O O . GLU A 1 120 ? 0.506 16.575 0.939 1.00 97.44 120 GLU A O 1
ATOM 914 N N . GLY A 1 121 ? 0.118 15.972 3.054 1.00 97.06 121 GLY A N 1
ATOM 915 C CA . GLY A 1 121 ? -1.245 15.490 2.829 1.00 97.06 121 GLY A CA 1
ATOM 916 C C . GLY A 1 121 ? -1.395 13.988 2.601 1.00 97.06 121 GLY A C 1
ATOM 917 O O . GLY A 1 121 ? -2.536 13.526 2.496 1.00 97.06 121 GLY A O 1
ATOM 918 N N . ILE A 1 122 ? -0.311 13.202 2.589 1.00 98.44 122 ILE A N 1
ATOM 919 C CA . ILE A 1 122 ? -0.436 11.741 2.705 1.00 98.44 122 ILE A CA 1
ATOM 920 C C . ILE A 1 122 ? -1.042 11.435 4.074 1.00 98.44 122 ILE A C 1
ATOM 922 O O . ILE A 1 122 ? -0.563 11.934 5.083 1.00 98.44 122 ILE A O 1
ATOM 926 N N . ASN A 1 123 ? -2.095 10.623 4.140 1.00 98.44 123 ASN A N 1
ATOM 927 C CA . ASN A 1 123 ? -2.762 10.332 5.412 1.00 98.44 123 ASN A CA 1
ATOM 928 C C . ASN A 1 123 ? -2.889 8.842 5.723 1.00 98.44 123 ASN A C 1
ATOM 930 O O . ASN A 1 123 ? -3.559 8.494 6.688 1.00 98.44 123 ASN A O 1
ATOM 934 N N . ILE A 1 124 ? -2.279 7.964 4.931 1.00 98.75 124 ILE A N 1
ATOM 935 C CA . ILE A 1 124 ? -2.300 6.521 5.159 1.00 98.75 124 ILE A CA 1
ATOM 936 C C . ILE A 1 124 ? -0.894 5.942 5.022 1.00 98.75 124 ILE A C 1
ATOM 938 O O . ILE A 1 124 ? -0.176 6.221 4.060 1.00 98.75 124 ILE A O 1
ATOM 942 N N . ILE A 1 125 ? -0.507 5.152 6.021 1.00 98.56 125 ILE A N 1
ATOM 943 C CA . ILE A 1 125 ? 0.805 4.519 6.142 1.00 98.56 125 ILE A CA 1
ATOM 944 C C . ILE A 1 125 ? 0.626 3.004 6.101 1.00 98.56 125 ILE A C 1
ATOM 946 O O . ILE A 1 125 ? -0.232 2.460 6.794 1.00 98.56 125 ILE A O 1
ATOM 950 N N . ASP A 1 126 ? 1.462 2.323 5.327 1.00 97.88 126 ASP A N 1
ATOM 951 C CA . ASP A 1 126 ? 1.506 0.871 5.210 1.00 97.88 126 ASP A CA 1
ATOM 952 C C . ASP A 1 126 ? 2.840 0.317 5.701 1.00 97.88 126 ASP A C 1
ATOM 954 O O . ASP A 1 126 ? 3.900 0.603 5.146 1.00 97.88 126 ASP A O 1
ATOM 958 N N . THR A 1 127 ? 2.791 -0.536 6.717 1.00 96.44 127 THR A N 1
ATOM 959 C CA . THR A 1 127 ? 3.951 -1.286 7.201 1.00 96.44 127 THR A CA 1
ATOM 960 C C . THR A 1 127 ? 3.619 -2.771 7.336 1.00 96.44 127 THR A C 1
ATOM 962 O O . THR A 1 127 ? 2.562 -3.220 6.898 1.00 96.44 127 THR A O 1
ATOM 965 N N . ALA A 1 128 ? 4.550 -3.571 7.838 1.00 93.38 128 ALA A N 1
ATOM 966 C CA . ALA A 1 128 ? 4.351 -4.978 8.154 1.00 93.38 128 ALA A CA 1
ATOM 967 C C . ALA A 1 128 ? 5.420 -5.431 9.144 1.00 93.38 128 ALA A C 1
ATOM 969 O O . ALA A 1 128 ? 6.564 -4.978 9.054 1.00 93.38 128 ALA A O 1
ATOM 970 N N . TYR A 1 129 ? 5.102 -6.422 9.981 1.00 89.25 129 TYR A N 1
ATOM 971 C CA . TYR A 1 129 ? 6.122 -7.140 10.748 1.00 89.25 129 TYR A CA 1
ATOM 972 C C . TYR A 1 129 ? 7.249 -7.653 9.836 1.00 89.25 129 TYR A C 1
ATOM 974 O O . TYR A 1 129 ? 8.429 -7.487 10.130 1.00 89.25 129 TYR A O 1
ATOM 982 N N . TRP A 1 130 ? 6.893 -8.199 8.670 1.00 85.19 130 TRP A N 1
ATOM 983 C CA . TRP A 1 130 ? 7.864 -8.741 7.721 1.00 85.19 130 TRP A CA 1
ATOM 984 C C . TRP A 1 130 ? 8.869 -7.713 7.172 1.00 85.19 130 TRP A C 1
ATOM 986 O O . TRP A 1 130 ? 9.941 -8.079 6.694 1.00 85.19 130 TRP A O 1
ATOM 996 N N . TYR A 1 131 ? 8.553 -6.416 7.214 1.00 86.56 131 TYR A N 1
ATOM 997 C CA . TYR A 1 131 ? 9.418 -5.381 6.654 1.00 86.56 131 TYR A CA 1
ATOM 998 C C . TYR A 1 131 ? 10.633 -5.149 7.562 1.00 86.56 131 TYR A C 1
ATOM 1000 O O . TYR A 1 131 ? 10.597 -4.357 8.508 1.00 86.56 131 TYR A O 1
ATOM 1008 N N . GLY A 1 132 ? 11.719 -5.861 7.252 1.00 76.12 132 GLY A N 1
ATOM 1009 C CA . GLY A 1 132 ? 12.954 -5.850 8.033 1.00 76.12 132 GLY A CA 1
ATOM 1010 C C . GLY A 1 132 ? 12.804 -6.527 9.395 1.00 76.12 132 GLY A C 1
ATOM 1011 O O . GLY A 1 132 ? 13.394 -6.035 10.351 1.00 76.12 132 GLY A O 1
ATOM 1012 N N . LYS A 1 133 ? 11.976 -7.582 9.486 1.00 80.56 133 LYS A N 1
ATOM 1013 C CA . LYS A 1 133 ? 11.698 -8.362 10.707 1.00 80.56 133 LYS A CA 1
ATOM 1014 C C . LYS A 1 133 ? 11.504 -7.457 11.927 1.00 80.56 133 LYS A C 1
ATOM 1016 O O . LYS A 1 133 ? 12.369 -7.388 12.784 1.00 80.56 133 LYS A O 1
ATOM 1021 N N . GLU A 1 134 ? 10.381 -6.740 11.964 1.00 85.69 134 GLU A N 1
ATOM 1022 C CA . GLU A 1 134 ? 9.962 -5.788 13.008 1.00 85.69 134 GLU A CA 1
ATOM 1023 C C . GLU A 1 134 ? 10.585 -4.384 12.946 1.00 85.69 134 GLU A C 1
ATOM 1025 O O . GLU A 1 134 ? 10.067 -3.450 13.572 1.00 85.69 134 GLU A O 1
ATOM 1030 N N . ARG A 1 135 ? 11.664 -4.199 12.171 1.00 86.62 135 ARG A N 1
ATOM 1031 C CA . ARG A 1 135 ? 12.373 -2.916 12.057 1.00 86.62 135 ARG A CA 1
ATOM 1032 C C . ARG A 1 135 ? 11.460 -1.785 11.592 1.00 86.62 135 ARG A C 1
ATOM 1034 O O . ARG A 1 135 ? 11.486 -0.718 12.200 1.00 86.62 135 ARG A O 1
ATOM 1041 N N . SER A 1 136 ? 10.658 -2.003 10.546 1.00 91.25 136 SER A N 1
ATOM 1042 C CA . SER A 1 136 ? 9.777 -0.958 10.001 1.00 91.25 136 SER A CA 1
ATOM 1043 C C . SER A 1 136 ? 8.750 -0.489 11.039 1.00 91.25 136 SER A C 1
ATOM 1045 O O . SER A 1 136 ? 8.655 0.709 11.305 1.00 91.25 136 SER A O 1
ATOM 1047 N N . GLU A 1 137 ? 8.060 -1.419 11.712 1.00 95.31 137 GLU A N 1
ATOM 1048 C CA . GLU A 1 137 ? 7.110 -1.088 12.787 1.00 95.31 137 GLU A CA 1
ATOM 1049 C C . GLU A 1 137 ? 7.792 -0.376 13.963 1.00 95.31 137 GLU A C 1
ATOM 1051 O O . GLU A 1 137 ? 7.267 0.606 14.479 1.00 95.31 137 GLU A O 1
ATOM 1056 N N . SER A 1 138 ? 8.982 -0.825 14.367 1.00 92.94 138 SER A N 1
ATOM 1057 C CA . SER A 1 138 ? 9.705 -0.245 15.506 1.00 92.94 138 SER A CA 1
ATOM 1058 C C . SER A 1 138 ? 10.223 1.169 15.227 1.00 92.94 138 SER A C 1
ATOM 1060 O O . SER A 1 138 ? 10.211 2.024 16.114 1.00 92.94 138 SER A O 1
ATOM 1062 N N . ILE A 1 139 ? 10.690 1.433 14.001 1.00 91.62 139 ILE A N 1
ATOM 1063 C CA . ILE A 1 139 ? 11.103 2.777 13.577 1.00 91.62 139 ILE A CA 1
ATOM 1064 C C . ILE A 1 139 ? 9.881 3.691 13.503 1.00 91.62 139 ILE A C 1
ATOM 1066 O O . ILE A 1 139 ? 9.910 4.782 14.072 1.00 91.62 139 ILE A O 1
ATOM 1070 N N . LEU A 1 140 ? 8.797 3.232 12.870 1.00 95.44 140 LEU A N 1
ATOM 1071 C CA . LEU A 1 140 ? 7.557 3.999 12.792 1.00 95.44 140 LEU A CA 1
ATOM 1072 C C . LEU A 1 140 ? 6.990 4.302 14.174 1.00 95.44 140 LEU A C 1
ATOM 1074 O O . LEU A 1 140 ? 6.603 5.435 14.411 1.00 95.44 140 LEU A O 1
ATOM 1078 N N . GLY A 1 141 ? 7.008 3.357 15.115 1.00 96.44 141 GLY A N 1
ATOM 1079 C CA . GLY A 1 141 ? 6.516 3.614 16.466 1.00 96.44 141 GLY A CA 1
ATOM 1080 C C . GLY A 1 141 ? 7.258 4.744 17.177 1.00 96.44 141 GLY A C 1
ATOM 1081 O O . GLY A 1 141 ? 6.640 5.538 17.884 1.00 96.44 141 GLY A O 1
ATOM 1082 N N . LYS A 1 142 ? 8.573 4.881 16.952 1.00 94.44 142 LYS A N 1
ATOM 1083 C CA . LYS A 1 142 ? 9.347 6.024 17.465 1.00 94.44 142 LYS A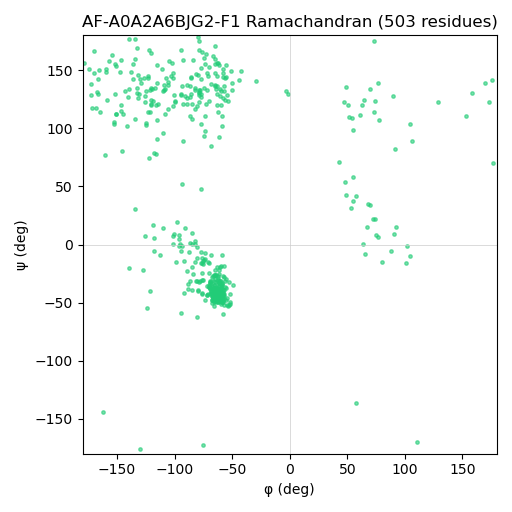 CA 1
ATOM 1084 C C . LYS A 1 142 ? 8.926 7.328 16.792 1.00 94.44 142 LYS A C 1
ATOM 1086 O O . LYS A 1 142 ? 8.612 8.277 17.493 1.00 94.44 142 LYS A O 1
ATOM 1091 N N . VAL A 1 143 ? 8.879 7.352 15.461 1.00 94.38 143 VAL A N 1
ATOM 1092 C CA . VAL A 1 143 ? 8.569 8.560 14.677 1.00 94.38 143 VAL A CA 1
ATOM 1093 C C . VAL A 1 143 ? 7.139 9.051 14.916 1.00 94.38 143 VAL A C 1
ATOM 1095 O O . VAL A 1 143 ? 6.905 10.236 15.121 1.00 94.38 143 VAL A O 1
ATOM 1098 N N . LEU A 1 144 ? 6.173 8.136 14.924 1.00 96.62 144 LEU A N 1
ATOM 1099 C CA . LEU A 1 144 ? 4.753 8.446 15.056 1.00 96.62 144 LEU A CA 1
ATOM 1100 C C . LEU A 1 144 ? 4.349 8.838 16.481 1.00 96.62 144 LEU A C 1
ATOM 1102 O O . LEU A 1 144 ? 3.255 9.370 16.657 1.00 96.62 144 LEU A O 1
ATOM 1106 N N . SER A 1 145 ? 5.211 8.608 17.481 1.00 95.75 145 SER A N 1
ATOM 1107 C CA . SER A 1 145 ? 4.978 9.068 18.860 1.00 95.75 145 SER A CA 1
ATOM 1108 C C . SER A 1 145 ? 4.906 10.598 18.953 1.00 95.75 145 SER A C 1
ATOM 1110 O O . SER A 1 145 ? 4.191 11.116 19.808 1.00 95.75 145 SER A O 1
ATOM 1112 N N . ASP A 1 146 ? 5.595 11.307 18.052 1.00 94.44 146 ASP A N 1
ATOM 1113 C CA . ASP A 1 146 ? 5.638 12.774 18.014 1.00 94.44 146 ASP A CA 1
ATOM 1114 C C . ASP A 1 146 ? 4.575 13.380 17.079 1.00 94.44 146 ASP A C 1
ATOM 1116 O O . ASP A 1 146 ? 4.463 14.600 16.953 1.00 94.44 146 ASP A O 1
ATOM 1120 N N . ILE A 1 147 ? 3.775 12.538 16.416 1.00 96.50 147 ILE A N 1
ATOM 1121 C CA . ILE A 1 147 ? 2.785 12.956 15.423 1.00 96.50 147 ILE A CA 1
ATOM 1122 C C . ILE A 1 147 ? 1.376 12.761 15.994 1.00 96.50 147 ILE A C 1
ATOM 1124 O O . ILE A 1 147 ? 1.070 11.688 16.522 1.00 96.50 147 ILE A O 1
ATOM 1128 N N . PRO A 1 148 ? 0.466 13.751 15.871 1.00 96.75 148 PRO A N 1
ATOM 1129 C CA . PRO A 1 148 ? -0.906 13.595 16.338 1.00 96.75 148 PRO A CA 1
ATOM 1130 C C . PRO A 1 148 ? -1.552 12.341 15.742 1.00 96.75 148 PRO A C 1
ATOM 1132 O O . PRO A 1 148 ? -1.640 12.205 14.526 1.00 96.75 148 PRO A O 1
ATOM 1135 N N . ARG A 1 149 ? -2.058 11.425 16.578 1.00 96.75 149 ARG A N 1
ATOM 1136 C CA . ARG A 1 149 ? -2.647 10.155 16.108 1.00 96.75 149 ARG A CA 1
ATOM 1137 C C . ARG A 1 149 ? -3.805 10.343 15.121 1.00 96.75 149 ARG A C 1
ATOM 1139 O O . ARG A 1 149 ? -4.040 9.475 14.286 1.00 96.75 149 ARG A O 1
ATOM 1146 N N . SER A 1 150 ? -4.526 11.462 15.220 1.00 95.81 150 SER A N 1
ATOM 1147 C CA . SER A 1 150 ? -5.595 11.837 14.289 1.00 95.81 150 SER A CA 1
ATOM 1148 C C . SER A 1 150 ? -5.089 12.246 12.907 1.00 95.81 150 SER A C 1
ATOM 1150 O O . SER A 1 150 ? -5.902 12.334 12.001 1.00 95.81 150 SER A O 1
ATOM 1152 N N . ALA A 1 151 ? -3.792 12.520 12.736 1.00 97.56 151 ALA A N 1
ATOM 1153 C CA . ALA A 1 151 ? -3.216 13.011 11.487 1.00 97.56 151 ALA A CA 1
ATOM 1154 C C . ALA A 1 151 ? -3.068 11.937 10.402 1.00 97.56 151 ALA A C 1
ATOM 1156 O O . ALA A 1 151 ? -2.921 12.267 9.228 1.00 97.56 151 ALA A O 1
ATOM 1157 N N . TYR A 1 152 ? -3.130 10.659 10.776 1.00 98.56 152 TYR A N 1
ATOM 1158 C CA . TYR A 1 152 ? -2.871 9.551 9.867 1.00 98.56 152 TYR A CA 1
ATOM 1159 C C . TYR A 1 152 ? -3.723 8.326 10.190 1.00 98.56 152 TYR A C 1
ATOM 1161 O O . TYR A 1 152 ? -4.183 8.120 11.314 1.00 98.56 152 TYR A O 1
ATOM 1169 N N . TYR A 1 153 ? -3.867 7.482 9.183 1.00 98.81 153 TYR A N 1
ATOM 1170 C CA . TYR A 1 153 ? -4.271 6.097 9.275 1.00 98.81 153 TYR A CA 1
ATOM 1171 C C . TYR A 1 153 ? -3.042 5.204 9.153 1.00 98.81 153 TYR A C 1
ATOM 1173 O O . TYR A 1 153 ? -2.091 5.533 8.440 1.00 98.81 153 TYR A O 1
ATOM 1181 N N . ILE A 1 154 ? -3.060 4.059 9.825 1.00 98.69 154 ILE A N 1
ATOM 1182 C CA . ILE A 1 154 ? -1.970 3.091 9.748 1.00 98.69 154 ILE A CA 1
ATOM 1183 C C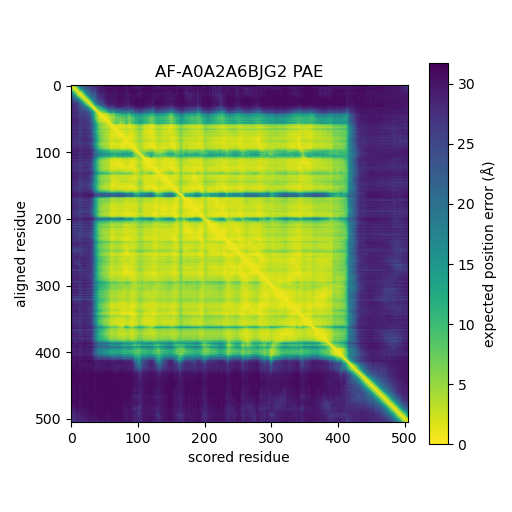 . ILE A 1 154 ? -2.476 1.676 9.518 1.00 98.69 154 ILE A C 1
ATOM 1185 O O . ILE A 1 154 ? -3.406 1.197 10.174 1.00 98.69 154 ILE A O 1
ATOM 1189 N N . CYS A 1 155 ? -1.799 1.008 8.595 1.00 98.31 155 CYS A N 1
ATOM 1190 C CA . CYS A 1 155 ? -2.013 -0.376 8.242 1.00 98.31 155 CYS A CA 1
ATOM 1191 C C . CYS A 1 155 ? -0.771 -1.182 8.610 1.00 98.31 155 CYS A C 1
ATOM 1193 O O . CYS A 1 155 ? 0.356 -0.747 8.361 1.00 98.31 155 CYS A O 1
ATOM 1195 N N . THR A 1 156 ? -0.969 -2.378 9.151 1.00 98.00 156 THR A N 1
ATOM 1196 C CA . THR A 1 156 ? 0.098 -3.382 9.245 1.00 98.00 156 THR A CA 1
ATOM 1197 C C . THR A 1 156 ? -0.421 -4.747 8.815 1.00 98.00 156 THR A C 1
ATOM 1199 O O . THR A 1 156 ? -1.589 -4.880 8.447 1.00 98.00 156 THR A O 1
ATOM 1202 N N . LYS A 1 157 ? 0.446 -5.760 8.790 1.00 95.88 157 LYS A N 1
ATOM 1203 C CA . LYS A 1 157 ? 0.149 -7.071 8.213 1.00 95.88 157 LYS A CA 1
ATOM 1204 C C . LYS A 1 157 ? 0.539 -8.210 9.141 1.00 95.88 157 LYS A C 1
ATOM 1206 O O . LYS A 1 157 ? 1.569 -8.130 9.808 1.00 95.88 157 LYS A O 1
ATOM 1211 N N . ILE A 1 158 ? -0.247 -9.282 9.102 1.00 93.88 158 ILE A N 1
ATOM 1212 C CA . ILE A 1 158 ? -0.068 -10.506 9.894 1.00 93.88 158 ILE A CA 1
ATOM 1213 C C . ILE A 1 158 ? -0.192 -11.759 9.022 1.00 93.88 158 ILE A C 1
ATOM 1215 O O . ILE A 1 158 ? -0.591 -11.687 7.859 1.00 93.88 158 ILE A O 1
ATOM 1219 N N . GLY A 1 159 ? 0.166 -12.910 9.593 1.00 89.25 159 GLY A N 1
ATOM 1220 C CA . GLY A 1 159 ? 0.130 -14.220 8.936 1.00 89.25 159 GLY A CA 1
ATOM 1221 C C . GLY A 1 159 ? 1.496 -14.693 8.446 1.00 89.25 159 GLY A C 1
ATOM 1222 O O . GLY A 1 159 ? 1.668 -15.879 8.199 1.00 89.25 159 GLY A O 1
ATOM 1223 N N . ARG A 1 160 ? 2.481 -13.789 8.361 1.00 87.31 160 ARG A N 1
ATOM 1224 C CA . ARG A 1 160 ? 3.852 -14.073 7.928 1.00 87.31 160 ARG A CA 1
ATOM 1225 C C . ARG A 1 160 ? 4.860 -13.666 9.003 1.00 87.31 160 ARG A C 1
ATOM 1227 O O . ARG A 1 160 ? 5.001 -12.473 9.282 1.00 87.31 160 ARG A O 1
ATOM 1234 N N . PHE A 1 161 ? 5.556 -14.636 9.593 1.00 82.31 161 PHE A N 1
ATOM 1235 C CA . PHE A 1 161 ? 6.318 -14.441 10.836 1.00 82.31 161 PHE A CA 1
ATOM 1236 C C . PHE A 1 161 ? 7.780 -14.889 10.787 1.00 82.31 161 PHE A C 1
ATOM 1238 O O . PHE A 1 161 ? 8.582 -14.389 11.568 1.00 82.31 161 PHE A O 1
ATOM 1245 N N . GLU A 1 162 ? 8.163 -15.789 9.883 1.00 72.50 162 GLU A N 1
ATOM 1246 C CA . GLU A 1 162 ? 9.525 -16.341 9.869 1.00 72.50 162 GLU A CA 1
ATOM 1247 C C . GLU A 1 162 ? 10.223 -16.175 8.536 1.00 72.50 162 GLU A C 1
ATOM 1249 O O . GLU A 1 162 ? 9.677 -16.550 7.512 1.00 72.50 162 GLU A O 1
ATOM 1254 N N . LEU A 1 163 ? 11.471 -15.701 8.547 1.00 62.97 163 LEU A N 1
ATOM 1255 C CA . LEU A 1 163 ? 12.278 -15.476 7.335 1.00 62.97 163 LEU A CA 1
ATOM 1256 C C . LEU A 1 163 ? 12.519 -16.736 6.493 1.00 62.97 163 LEU A C 1
ATOM 1258 O O . LEU A 1 163 ? 12.860 -16.643 5.313 1.00 62.97 163 LEU A O 1
ATOM 1262 N N . ASP A 1 164 ? 12.326 -17.904 7.099 1.00 63.00 164 ASP A N 1
ATOM 1263 C CA . ASP A 1 164 ? 12.406 -19.201 6.447 1.00 63.00 164 ASP A CA 1
ATOM 1264 C C . ASP A 1 164 ? 11.150 -19.500 5.620 1.00 63.00 164 ASP A C 1
ATOM 1266 O O . ASP A 1 164 ? 10.042 -19.498 6.143 1.00 63.00 164 ASP A O 1
ATOM 1270 N N . PHE A 1 165 ? 11.331 -19.840 4.341 1.00 56.50 165 PHE A N 1
ATOM 1271 C CA . PHE A 1 165 ? 10.240 -20.147 3.411 1.00 56.50 165 PHE A CA 1
ATOM 1272 C C . PHE A 1 165 ? 9.301 -21.266 3.887 1.00 56.50 165 PHE A C 1
ATOM 1274 O O . PHE A 1 165 ? 8.097 -21.190 3.655 1.00 56.50 165 PHE A O 1
ATOM 1281 N N . VAL A 1 166 ? 9.828 -22.299 4.549 1.00 56.81 166 VAL A N 1
ATOM 1282 C CA . VAL A 1 166 ? 9.058 -23.492 4.927 1.00 56.81 166 VAL A CA 1
ATOM 1283 C C . VAL A 1 166 ? 8.182 -23.222 6.152 1.00 56.81 166 VAL A C 1
ATOM 1285 O O . VAL A 1 166 ? 7.102 -23.799 6.272 1.00 56.81 166 VAL A O 1
ATOM 1288 N N . ARG A 1 167 ? 8.617 -22.339 7.058 1.00 60.53 167 ARG A N 1
ATOM 1289 C CA . ARG A 1 167 ? 7.900 -21.994 8.305 1.00 60.53 167 ARG A CA 1
ATOM 1290 C C . ARG A 1 167 ? 7.320 -20.583 8.317 1.00 60.53 167 ARG A C 1
ATOM 1292 O O . ARG A 1 167 ? 6.934 -20.082 9.366 1.00 60.53 167 ARG A O 1
ATOM 1299 N N . ASN A 1 168 ? 7.255 -19.956 7.152 1.00 76.56 168 ASN A N 1
ATOM 1300 C CA . ASN A 1 168 ? 7.008 -18.529 7.016 1.00 76.56 168 ASN A CA 1
ATOM 1301 C C . ASN A 1 168 ? 5.619 -18.085 7.501 1.00 76.56 168 ASN A C 1
ATOM 1303 O O . ASN A 1 168 ? 5.469 -16.951 7.955 1.00 76.56 168 ASN A O 1
ATOM 1307 N N . PHE A 1 169 ? 4.616 -18.965 7.407 1.00 85.38 169 PHE A N 1
ATOM 1308 C CA . PHE A 1 169 ? 3.215 -18.619 7.630 1.00 85.38 169 PHE A CA 1
ATOM 1309 C C . PHE A 1 169 ? 2.577 -19.398 8.781 1.00 85.38 169 PHE A C 1
ATOM 1311 O O . PHE A 1 169 ? 2.685 -20.625 8.856 1.00 85.38 169 PHE A O 1
ATOM 1318 N N . ASP A 1 170 ? 1.865 -18.670 9.640 1.00 89.50 170 ASP A N 1
ATOM 1319 C CA . ASP A 1 170 ? 1.032 -19.218 10.710 1.00 89.50 170 ASP A CA 1
ATOM 1320 C C . ASP A 1 170 ? -0.254 -18.388 10.797 1.00 89.50 170 ASP A C 1
ATOM 1322 O O . ASP A 1 170 ? -0.216 -17.160 10.868 1.00 89.50 170 ASP A O 1
ATOM 1326 N N . TYR A 1 171 ? -1.400 -19.057 10.747 1.00 92.81 171 TYR A N 1
ATOM 1327 C CA . TYR A 1 171 ? -2.713 -18.414 10.727 1.00 92.81 171 TYR A CA 1
ATOM 1328 C C . TYR A 1 171 ? -3.564 -18.781 11.941 1.00 92.81 171 TYR A C 1
ATOM 1330 O O . TYR A 1 171 ? -4.722 -18.378 12.018 1.00 92.81 171 TYR A O 1
ATOM 1338 N N . ARG A 1 172 ? -3.014 -19.515 12.911 1.00 94.38 172 ARG A N 1
ATOM 1339 C CA . ARG A 1 172 ? -3.760 -19.874 14.117 1.00 94.38 172 ARG A CA 1
ATOM 1340 C C . ARG A 1 172 ? -4.253 -18.633 14.858 1.00 94.38 172 ARG A C 1
ATOM 1342 O O . ARG A 1 172 ? -3.537 -17.630 14.938 1.00 94.38 172 ARG A O 1
ATOM 1349 N N . ALA A 1 173 ? -5.445 -18.721 15.444 1.00 95.75 173 ALA A N 1
ATOM 1350 C CA . ALA A 1 173 ? -6.106 -17.615 16.136 1.00 95.75 173 ALA A CA 1
ATOM 1351 C C . ALA A 1 173 ? -5.224 -16.990 17.228 1.00 95.75 173 ALA A C 1
ATOM 1353 O O . ALA A 1 173 ? -5.093 -15.768 17.292 1.00 95.75 173 ALA A O 1
ATOM 1354 N N . ASP A 1 174 ? -4.587 -17.817 18.062 1.00 95.50 174 ASP A N 1
ATOM 1355 C CA . ASP A 1 174 ? -3.702 -17.354 19.135 1.00 95.50 174 ASP A CA 1
ATOM 1356 C C . ASP A 1 174 ? -2.516 -16.558 18.579 1.00 95.50 174 ASP A C 1
ATOM 1358 O O . ASP A 1 174 ? -2.237 -15.448 19.026 1.00 95.50 174 ASP A O 1
ATOM 1362 N N . LYS A 1 175 ? -1.880 -17.075 17.524 1.00 94.38 175 LYS A N 1
ATOM 1363 C CA . LYS A 1 175 ? -0.716 -16.442 16.899 1.00 94.38 175 LYS A CA 1
ATOM 1364 C C . LYS A 1 175 ? -1.039 -15.118 16.236 1.00 94.38 175 LYS A C 1
ATOM 1366 O O . LYS A 1 175 ? -0.262 -14.173 16.364 1.00 94.38 175 LYS A O 1
ATOM 1371 N N . VAL A 1 176 ? -2.172 -15.020 15.545 1.00 95.06 176 VAL A N 1
ATOM 1372 C CA . VAL A 1 176 ? -2.557 -13.753 14.914 1.00 95.06 176 VAL A CA 1
ATOM 1373 C C . VAL A 1 176 ? -2.957 -12.700 15.945 1.00 95.06 176 VAL A C 1
ATOM 1375 O O . VAL A 1 176 ? -2.601 -11.536 15.772 1.00 95.06 176 VAL A O 1
ATOM 1378 N N . LEU A 1 177 ? -3.618 -13.087 17.041 1.00 96.62 177 LEU A N 1
ATOM 1379 C CA . LEU A 1 177 ? -3.954 -12.168 18.133 1.00 96.62 177 LEU A CA 1
ATOM 1380 C C . LEU A 1 177 ? -2.701 -11.668 18.860 1.00 96.62 177 LEU A C 1
ATOM 1382 O O . LEU A 1 177 ? -2.561 -10.460 19.066 1.00 96.62 177 LEU A O 1
ATOM 1386 N N . ASP A 1 178 ? -1.765 -12.566 19.173 1.00 96.62 178 ASP A N 1
ATOM 1387 C CA . ASP A 1 178 ? -0.464 -12.206 19.745 1.00 96.62 178 ASP A CA 1
ATOM 1388 C C . ASP A 1 178 ? 0.289 -11.241 18.821 1.00 96.62 178 ASP A C 1
ATOM 1390 O O . ASP A 1 178 ? 0.801 -10.210 19.262 1.00 96.62 178 ASP A O 1
ATOM 1394 N N . ALA A 1 179 ? 0.301 -11.519 17.514 1.00 95.31 179 ALA A N 1
ATOM 1395 C CA . ALA A 1 179 ? 0.954 -10.662 16.533 1.00 95.31 179 ALA A CA 1
ATOM 1396 C C . ALA A 1 179 ? 0.331 -9.260 16.456 1.00 95.31 179 ALA A C 1
ATOM 1398 O O . ALA A 1 179 ? 1.070 -8.278 16.388 1.00 95.31 179 ALA A O 1
ATOM 1399 N N . VAL A 1 180 ? -1.002 -9.143 16.515 1.00 97.69 180 VAL A N 1
ATOM 1400 C CA . VAL A 1 180 ? -1.692 -7.841 16.585 1.00 97.69 180 VAL A CA 1
ATOM 1401 C C . VAL A 1 180 ? -1.235 -7.058 17.816 1.00 97.69 180 VAL A C 1
ATOM 1403 O O . VAL A 1 180 ? -0.914 -5.871 17.716 1.00 97.69 180 VAL A O 1
ATOM 1406 N N . MET A 1 181 ? -1.165 -7.716 18.973 1.00 98.12 181 MET A N 1
ATOM 1407 C CA . MET A 1 181 ? -0.734 -7.095 20.226 1.00 98.12 181 MET A CA 1
ATOM 1408 C C . MET A 1 181 ? 0.732 -6.649 20.184 1.00 98.12 181 MET A C 1
ATOM 1410 O O . MET A 1 181 ? 1.059 -5.542 20.620 1.00 98.12 181 MET A O 1
ATOM 1414 N N . GLU A 1 182 ? 1.608 -7.462 19.606 1.00 97.44 182 GLU A N 1
ATOM 1415 C CA . GLU A 1 182 ? 3.018 -7.123 19.439 1.00 97.44 182 GLU A CA 1
ATOM 1416 C C . GLU A 1 182 ? 3.231 -5.989 18.420 1.00 97.44 182 GLU A C 1
ATOM 1418 O O . GLU A 1 182 ? 4.045 -5.092 18.655 1.00 97.44 182 GLU A O 1
ATOM 1423 N N . SER A 1 183 ? 2.457 -5.943 17.330 1.00 97.81 183 SER A N 1
ATOM 1424 C CA . SER A 1 183 ? 2.480 -4.817 16.387 1.00 97.81 183 SER A CA 1
ATOM 1425 C C . SER A 1 183 ? 2.042 -3.512 17.053 1.00 97.81 183 SER A C 1
ATOM 1427 O O . SER A 1 183 ? 2.711 -2.492 16.888 1.00 97.81 183 SER A O 1
ATOM 1429 N N . LEU A 1 184 ? 0.983 -3.531 17.872 1.00 98.44 184 LEU A N 1
ATOM 1430 C CA . LEU A 1 184 ? 0.560 -2.366 18.661 1.00 98.44 184 LEU A CA 1
ATOM 1431 C C . LEU A 1 184 ? 1.670 -1.866 19.590 1.00 98.44 184 LEU A C 1
ATOM 1433 O O . LEU A 1 184 ? 1.915 -0.662 19.666 1.00 98.44 184 LEU A O 1
ATOM 1437 N N . LYS A 1 185 ? 2.378 -2.782 20.259 1.00 98.19 185 LYS A N 1
ATOM 1438 C CA . LYS A 1 185 ? 3.500 -2.457 21.147 1.00 98.19 185 LYS A CA 1
ATOM 1439 C C . LYS A 1 185 ? 4.664 -1.818 20.388 1.00 98.19 185 LYS A C 1
ATOM 1441 O O . LYS A 1 185 ? 5.159 -0.777 20.818 1.00 98.19 185 LYS A O 1
ATOM 1446 N N . ARG A 1 186 ? 5.081 -2.395 19.254 1.00 97.25 186 ARG A N 1
ATOM 1447 C CA . ARG A 1 186 ? 6.170 -1.852 18.419 1.00 97.25 186 ARG A CA 1
ATOM 1448 C C . ARG A 1 186 ? 5.827 -0.485 17.839 1.00 97.25 186 ARG A C 1
ATOM 1450 O O . ARG A 1 186 ? 6.653 0.421 17.904 1.00 97.25 186 ARG A O 1
ATOM 1457 N N . LEU A 1 187 ? 4.596 -0.330 17.352 1.00 97.81 187 LEU A N 1
ATOM 1458 C CA . LEU A 1 187 ? 4.070 0.932 16.829 1.00 97.81 187 LEU A CA 1
ATOM 1459 C C . LEU A 1 187 ? 3.745 1.952 17.929 1.00 97.81 187 LEU A C 1
ATOM 1461 O O . LEU A 1 187 ? 3.537 3.120 17.619 1.00 97.81 187 LEU A O 1
ATOM 1465 N N . ARG A 1 188 ? 3.713 1.535 19.201 1.00 97.88 188 ARG A N 1
ATOM 1466 C CA . ARG A 1 188 ? 3.319 2.357 20.359 1.00 97.88 188 ARG A CA 1
ATOM 1467 C C . ARG A 1 188 ? 1.909 2.937 20.214 1.00 97.88 188 ARG A C 1
ATOM 1469 O O . ARG A 1 188 ? 1.653 4.092 20.548 1.00 97.88 188 ARG A O 1
ATOM 1476 N N . LEU A 1 189 ? 0.986 2.118 19.717 1.00 98.00 189 LEU A N 1
ATOM 1477 C CA . LEU A 1 189 ? -0.400 2.492 19.455 1.00 98.00 189 LEU A CA 1
ATOM 1478 C C . LEU A 1 189 ? -1.369 1.722 20.346 1.00 98.00 189 LEU A C 1
ATOM 1480 O O . LEU A 1 189 ? -1.109 0.602 20.775 1.00 98.00 189 LEU A O 1
ATOM 1484 N N . THR A 1 190 ? -2.533 2.321 20.582 1.00 97.75 190 THR A N 1
ATOM 1485 C CA . THR A 1 190 ? -3.655 1.657 21.258 1.00 97.75 190 THR A CA 1
ATOM 1486 C C . THR A 1 190 ? -4.581 0.926 20.285 1.00 97.75 190 THR A C 1
ATOM 1488 O O . THR A 1 190 ? -5.262 -0.009 20.700 1.00 97.75 190 THR A O 1
ATOM 1491 N N . TYR A 1 191 ? -4.581 1.322 19.006 1.00 98.56 191 TYR A N 1
ATOM 1492 C CA . TYR A 1 191 ? -5.331 0.678 17.928 1.00 98.56 191 TYR A CA 1
ATOM 1493 C C . TYR A 1 191 ? -4.648 0.847 16.557 1.00 98.56 191 TYR A C 1
ATOM 1495 O O . TYR A 1 191 ? -3.958 1.844 16.305 1.00 98.56 191 TYR A O 1
ATOM 1503 N N . ILE A 1 192 ? -4.904 -0.105 15.659 1.00 98.75 192 ILE A N 1
ATOM 1504 C CA . ILE A 1 192 ? -4.509 -0.103 14.242 1.00 98.75 192 ILE A CA 1
ATOM 1505 C C . ILE A 1 192 ? -5.750 0.183 13.381 1.00 98.75 192 ILE A C 1
ATOM 1507 O O . ILE A 1 192 ? -6.835 -0.316 13.679 1.00 98.75 192 ILE A O 1
ATOM 1511 N N . ASP A 1 193 ? -5.622 0.986 12.318 1.00 98.81 193 ASP A N 1
ATOM 1512 C CA . ASP A 1 193 ? -6.768 1.280 11.445 1.00 98.81 193 ASP A CA 1
ATOM 1513 C C . ASP A 1 193 ? -7.124 0.081 10.568 1.00 98.81 193 ASP A C 1
ATOM 1515 O O . ASP A 1 193 ? -8.286 -0.309 10.523 1.00 98.81 193 ASP A O 1
ATOM 1519 N N . ILE A 1 194 ? -6.133 -0.535 9.918 1.00 98.81 194 ILE A N 1
ATOM 1520 C CA . ILE A 1 194 ? -6.340 -1.717 9.074 1.00 98.81 194 ILE A CA 1
ATOM 1521 C C . ILE A 1 194 ? -5.311 -2.792 9.423 1.00 98.81 194 ILE A C 1
ATOM 1523 O O . ILE A 1 194 ? -4.105 -2.547 9.375 1.00 98.81 194 ILE A O 1
ATOM 1527 N N . ILE A 1 195 ? -5.773 -4.001 9.737 1.00 98.50 195 ILE A N 1
ATOM 1528 C CA . ILE A 1 195 ? -4.902 -5.178 9.807 1.00 98.50 195 ILE A CA 1
ATOM 1529 C C . ILE A 1 195 ? -5.070 -6.000 8.531 1.00 98.50 195 ILE A C 1
ATOM 1531 O O . ILE A 1 195 ? -6.166 -6.457 8.225 1.00 98.50 195 ILE A O 1
ATOM 1535 N N . PHE A 1 196 ? -3.997 -6.181 7.767 1.00 98.12 196 PHE A N 1
ATOM 1536 C CA . PHE A 1 196 ? -4.017 -7.010 6.568 1.00 98.12 196 PHE A CA 1
ATOM 1537 C C . PHE A 1 196 ? -3.586 -8.442 6.885 1.00 98.12 196 PHE A C 1
ATOM 1539 O O . PHE A 1 196 ? -2.454 -8.690 7.303 1.00 98.12 196 PHE A O 1
ATOM 1546 N N . LEU A 1 197 ? -4.462 -9.398 6.610 1.00 94.81 197 LEU A N 1
ATOM 1547 C CA . LEU A 1 197 ? -4.106 -10.805 6.516 1.00 94.81 197 LEU A CA 1
ATOM 1548 C C . LEU A 1 197 ? -3.308 -11.044 5.225 1.00 94.81 197 LEU A C 1
ATOM 1550 O O . LEU A 1 197 ? -3.799 -10.749 4.135 1.00 94.81 197 LEU A O 1
ATOM 1554 N N . GLN A 1 198 ? -2.077 -11.551 5.331 1.00 90.56 198 GLN A N 1
ATOM 1555 C CA . GLN A 1 198 ? -1.248 -11.855 4.161 1.00 90.56 198 GLN A CA 1
ATOM 1556 C C . GLN A 1 198 ? -1.611 -13.214 3.564 1.00 90.56 198 GLN A C 1
ATOM 1558 O O . GLN A 1 198 ? -1.405 -14.235 4.208 1.00 90.56 198 GLN A O 1
ATOM 1563 N N . ILE A 1 199 ? -2.093 -13.212 2.325 1.00 84.81 199 ILE A N 1
ATOM 1564 C CA . ILE A 1 199 ? -2.413 -14.362 1.475 1.00 84.81 199 ILE A CA 1
ATOM 1565 C C . ILE A 1 199 ? -1.466 -14.300 0.275 1.00 84.81 199 ILE A C 1
ATOM 1567 O O . ILE A 1 199 ? -1.787 -13.756 -0.779 1.00 84.81 199 ILE A O 1
ATOM 1571 N N . HIS A 1 200 ? -0.222 -14.706 0.477 1.00 71.31 200 HIS A N 1
ATOM 1572 C CA . HIS A 1 200 ? 0.872 -14.342 -0.409 1.00 71.31 200 HIS A CA 1
ATOM 1573 C C . HIS A 1 200 ? 0.983 -15.280 -1.619 1.00 71.31 200 HIS A C 1
ATOM 1575 O O . HIS A 1 200 ? 1.272 -14.793 -2.712 1.00 71.31 200 HIS A O 1
ATOM 1581 N N . ASP A 1 201 ? 0.780 -16.591 -1.449 1.00 70.44 201 ASP A N 1
ATOM 1582 C CA . ASP A 1 201 ? 1.024 -17.587 -2.502 1.00 70.44 201 ASP A CA 1
ATOM 1583 C C . ASP A 1 201 ? 0.327 -18.959 -2.255 1.00 70.44 201 ASP A C 1
ATOM 1585 O O . ASP A 1 201 ? -0.827 -19.037 -1.821 1.00 70.44 201 ASP A O 1
ATOM 1589 N N . VAL A 1 202 ? 0.969 -20.072 -2.642 1.00 60.28 202 VAL A N 1
ATOM 1590 C CA . VAL A 1 202 ? 0.539 -21.481 -2.503 1.00 60.28 202 VAL A CA 1
ATOM 1591 C C . VAL A 1 202 ? 0.244 -21.934 -1.076 1.00 60.28 202 VAL A C 1
ATOM 1593 O O . VAL A 1 202 ? -0.445 -22.933 -0.894 1.00 60.28 202 VAL A O 1
ATOM 1596 N N . GLU A 1 203 ? 0.720 -21.227 -0.052 1.00 71.25 203 GLU A N 1
ATOM 1597 C CA . GLU A 1 203 ? 0.421 -21.584 1.334 1.00 71.25 203 GLU A CA 1
ATOM 1598 C C . GLU A 1 203 ? -1.075 -21.513 1.629 1.00 71.25 203 GLU A C 1
ATOM 1600 O O . GLU A 1 203 ? -1.572 -22.297 2.436 1.00 71.25 203 GLU A O 1
ATOM 1605 N N . TYR A 1 204 ? -1.791 -20.602 0.964 1.00 78.19 204 TYR A N 1
ATOM 1606 C CA . TYR A 1 204 ? -3.190 -20.350 1.269 1.00 78.19 204 TYR A CA 1
ATOM 1607 C C . TYR A 1 204 ? -4.040 -21.611 1.161 1.00 78.19 204 TYR A C 1
ATOM 1609 O O . TYR A 1 204 ? -4.819 -21.880 2.064 1.00 78.19 204 TYR A O 1
ATOM 1617 N N . ASP A 1 205 ? -3.830 -22.437 0.134 1.00 82.44 205 ASP A N 1
ATOM 1618 C CA . ASP A 1 205 ? -4.651 -23.629 -0.098 1.00 82.44 205 ASP A CA 1
ATOM 1619 C C . ASP A 1 205 ? -4.538 -24.636 1.068 1.00 82.44 205 ASP A C 1
ATOM 1621 O O . ASP A 1 205 ? -5.502 -25.313 1.424 1.00 82.44 205 ASP A O 1
ATOM 1625 N N . LYS A 1 206 ? -3.383 -24.685 1.748 1.00 86.19 206 LYS A N 1
ATOM 1626 C CA . LYS A 1 206 ? -3.186 -25.497 2.963 1.00 86.19 206 LYS A CA 1
ATOM 1627 C C . LYS A 1 206 ? -3.921 -24.915 4.175 1.00 86.19 206 LYS A C 1
ATOM 1629 O O . LYS A 1 206 ? -4.383 -25.670 5.031 1.00 86.19 206 LYS A O 1
ATOM 1634 N N . TYR A 1 207 ? -3.978 -23.591 4.280 1.00 89.19 207 TYR A N 1
ATOM 1635 C CA . TYR A 1 207 ? -4.510 -22.882 5.444 1.00 89.19 207 TYR A CA 1
ATOM 1636 C C . TYR A 1 207 ? -5.929 -22.342 5.240 1.00 89.19 207 TYR A C 1
ATOM 1638 O O . TYR A 1 207 ? -6.481 -21.773 6.173 1.00 89.19 207 TYR A O 1
ATOM 1646 N N . GLU A 1 208 ? -6.550 -22.549 4.078 1.00 92.19 208 GLU A N 1
ATOM 1647 C CA . GLU A 1 208 ? -7.821 -21.930 3.681 1.00 92.19 208 GLU A CA 1
ATOM 1648 C C . GLU A 1 208 ? -8.914 -22.117 4.738 1.00 92.19 208 GLU A C 1
ATOM 1650 O O . GLU A 1 208 ? -9.511 -21.143 5.193 1.00 92.19 208 GLU A O 1
ATOM 1655 N N . ARG A 1 209 ? -9.119 -23.348 5.226 1.00 94.19 209 ARG A N 1
ATOM 1656 C CA . ARG A 1 209 ? -10.113 -23.613 6.283 1.00 94.19 209 ARG A CA 1
ATOM 1657 C C . ARG A 1 209 ? -9.781 -22.909 7.600 1.00 94.19 209 ARG A C 1
ATOM 1659 O O . ARG A 1 209 ? -10.686 -22.402 8.249 1.00 94.19 209 ARG A O 1
ATOM 1666 N N . MET A 1 210 ? -8.507 -22.877 7.991 1.00 95.19 210 MET A N 1
ATOM 1667 C CA . MET A 1 210 ? -8.066 -22.173 9.201 1.00 95.19 210 MET A CA 1
ATOM 1668 C C . MET A 1 210 ? -8.297 -20.669 9.049 1.00 95.19 210 MET A C 1
ATOM 1670 O O . MET A 1 210 ? -8.879 -20.048 9.928 1.00 95.19 210 MET A O 1
ATOM 1674 N N . VAL A 1 211 ? -7.948 -20.100 7.894 1.00 95.31 211 VAL A N 1
ATOM 1675 C CA . VAL A 1 211 ? -8.195 -18.690 7.585 1.00 95.31 211 VAL A CA 1
ATOM 1676 C C . VAL A 1 211 ? -9.679 -18.350 7.700 1.00 95.31 211 VAL A C 1
ATOM 1678 O O . VAL A 1 211 ? -10.037 -17.412 8.411 1.00 95.31 211 VAL A O 1
ATOM 1681 N N . LEU A 1 212 ? -10.540 -19.125 7.039 1.00 95.81 212 LEU A N 1
ATOM 1682 C CA . LEU A 1 212 ? -11.973 -18.847 6.970 1.00 95.81 212 LEU A CA 1
ATOM 1683 C C . LEU A 1 212 ? -12.691 -19.027 8.312 1.00 95.81 212 LEU A C 1
ATOM 1685 O O . LEU A 1 212 ? -13.585 -18.240 8.624 1.00 95.81 212 LEU A O 1
ATOM 1689 N N . PHE A 1 213 ? -12.334 -20.055 9.085 1.00 95.50 213 PHE A N 1
ATOM 1690 C CA . PHE A 1 213 ? -13.120 -20.491 10.247 1.00 95.50 213 PHE A CA 1
ATOM 1691 C C . PHE A 1 213 ? -12.444 -20.282 11.607 1.00 95.50 213 PHE A C 1
ATOM 1693 O O . PHE A 1 213 ? -13.110 -20.435 12.631 1.00 95.50 213 PHE A O 1
ATOM 1700 N N . GLU A 1 214 ? -11.165 -19.904 11.635 1.00 96.06 214 GLU A N 1
ATOM 1701 C CA . GLU A 1 214 ? -10.435 -19.577 12.864 1.00 96.06 214 GLU A CA 1
ATOM 1702 C C . GLU A 1 214 ? -9.819 -18.165 12.817 1.00 96.06 214 GLU A C 1
ATOM 1704 O O . GLU A 1 214 ? -10.077 -17.334 13.693 1.00 96.06 214 GLU A O 1
ATOM 1709 N N . THR A 1 215 ? -9.016 -17.860 11.796 1.00 96.88 215 THR A N 1
ATOM 1710 C CA . THR A 1 215 ? -8.235 -16.615 11.728 1.00 96.88 215 THR A CA 1
ATOM 1711 C C . THR A 1 215 ? -9.118 -15.380 11.601 1.00 96.88 215 THR A C 1
ATOM 1713 O O . THR A 1 215 ? -8.908 -14.394 12.307 1.00 96.88 215 THR A O 1
ATOM 1716 N N . LEU A 1 216 ? -10.108 -15.409 10.706 1.00 97.75 216 LEU A N 1
ATOM 1717 C CA . LEU A 1 216 ? -10.999 -14.269 10.494 1.00 97.75 216 LEU A CA 1
ATOM 1718 C C . LEU A 1 216 ? -11.854 -13.970 11.733 1.00 97.75 216 LEU A C 1
ATOM 1720 O O . LEU A 1 216 ? -12.087 -12.805 12.044 1.00 97.75 216 LEU A O 1
ATOM 1724 N N . GLN A 1 217 ? -12.259 -14.994 12.483 1.00 97.69 217 GLN A N 1
ATOM 1725 C CA . GLN A 1 217 ? -12.996 -14.859 13.739 1.00 97.69 217 GLN A CA 1
ATOM 1726 C C . GLN A 1 217 ? -12.119 -14.203 14.808 1.00 97.69 217 GLN A C 1
ATOM 1728 O O . GLN A 1 217 ? -12.574 -13.299 15.506 1.00 97.69 217 GLN A O 1
ATOM 1733 N N . ALA A 1 218 ? -10.843 -14.586 14.898 1.00 98.00 218 ALA A N 1
ATOM 1734 C CA . ALA A 1 218 ? -9.885 -13.920 15.776 1.00 98.00 218 ALA A CA 1
ATOM 1735 C C . ALA A 1 218 ? -9.688 -12.436 15.410 1.00 98.00 218 ALA A C 1
ATOM 1737 O O . ALA A 1 218 ? -9.688 -11.572 16.289 1.00 98.00 218 ALA A O 1
ATOM 1738 N N . LEU A 1 219 ? -9.573 -12.104 14.121 1.00 98.12 219 LEU A N 1
ATOM 1739 C CA . LEU A 1 219 ? -9.474 -10.706 13.689 1.00 98.12 219 LEU A CA 1
ATOM 1740 C C . LEU A 1 219 ? -10.764 -9.918 13.963 1.00 98.12 219 LEU A C 1
ATOM 1742 O O . LEU A 1 219 ? -10.691 -8.750 14.348 1.00 98.12 219 LEU A O 1
ATOM 1746 N N . GLU A 1 220 ? -11.930 -10.552 13.846 1.00 98.06 220 GLU A N 1
ATOM 1747 C CA . GLU A 1 220 ? -13.214 -9.960 14.235 1.00 98.06 220 GLU A CA 1
ATOM 1748 C C . GLU A 1 220 ? -13.274 -9.685 15.743 1.00 98.06 220 GLU A C 1
ATOM 1750 O O . GLU A 1 220 ? -13.684 -8.602 16.153 1.00 98.06 220 GLU A O 1
ATOM 1755 N N . MET A 1 221 ? -12.764 -10.588 16.587 1.00 97.94 221 MET A N 1
ATOM 1756 C CA . MET A 1 221 ? -12.621 -10.329 18.026 1.00 97.94 221 MET A CA 1
ATOM 1757 C C . MET A 1 221 ? -11.686 -9.141 18.298 1.00 97.94 221 MET A C 1
ATOM 1759 O O . MET A 1 221 ? -11.986 -8.283 19.134 1.00 97.94 221 MET A O 1
ATOM 1763 N N . ALA A 1 222 ? -10.566 -9.038 17.573 1.00 98.12 222 ALA A N 1
ATOM 1764 C CA . ALA A 1 222 ? -9.664 -7.891 17.678 1.00 98.12 222 ALA A CA 1
ATOM 1765 C C . ALA A 1 222 ? -10.360 -6.579 17.266 1.00 98.12 222 ALA A C 1
ATOM 1767 O O . ALA A 1 222 ? -10.170 -5.555 17.933 1.00 98.12 222 ALA A O 1
ATOM 1768 N N . LYS A 1 223 ? -11.216 -6.620 16.236 1.00 98.19 223 LYS A N 1
ATOM 1769 C CA . LYS A 1 223 ? -12.054 -5.495 15.800 1.00 98.19 223 LYS A CA 1
ATOM 1770 C C . LYS A 1 223 ? -13.076 -5.094 16.866 1.00 98.19 223 LYS A C 1
ATOM 1772 O O . LYS A 1 223 ? -13.120 -3.935 17.271 1.00 98.19 223 LYS A O 1
ATOM 1777 N N . GLN A 1 224 ? -13.815 -6.058 17.412 1.00 97.94 224 GLN A N 1
ATOM 1778 C CA . GLN A 1 224 ? -14.800 -5.841 18.480 1.00 97.94 224 GLN A CA 1
ATOM 1779 C C . GLN A 1 224 ? -14.171 -5.292 19.768 1.00 97.94 224 GLN A C 1
ATOM 1781 O O . GLN A 1 224 ? -14.777 -4.473 20.456 1.00 97.94 224 GLN A O 1
ATOM 1786 N N . SER A 1 225 ? -12.929 -5.679 20.076 1.00 97.81 225 SER A N 1
ATOM 1787 C CA . SER A 1 225 ? -12.178 -5.139 21.220 1.00 97.81 225 SER A CA 1
ATOM 1788 C C . SER A 1 225 ? -11.660 -3.704 21.019 1.00 97.81 225 SER A C 1
ATOM 1790 O O . SER A 1 225 ? -11.104 -3.114 21.947 1.00 97.81 225 SER A O 1
ATOM 1792 N N . GLY A 1 226 ? -11.793 -3.141 19.811 1.00 97.94 226 GLY A N 1
ATOM 1793 C CA . GLY A 1 226 ? -11.309 -1.805 19.455 1.00 97.94 226 GLY A CA 1
ATOM 1794 C C . GLY A 1 226 ? -9.799 -1.710 19.209 1.00 97.94 226 GLY A C 1
ATOM 1795 O O . GLY A 1 226 ? -9.281 -0.610 19.024 1.00 97.94 226 GLY A O 1
ATOM 1796 N N . LYS A 1 227 ? -9.075 -2.838 19.196 1.00 98.44 227 LYS A N 1
ATOM 1797 C CA . LYS A 1 227 ? -7.634 -2.889 18.880 1.00 98.44 227 LYS A CA 1
ATOM 1798 C C . LYS A 1 227 ? -7.352 -2.744 17.387 1.00 98.44 227 LYS A C 1
ATOM 1800 O O . LYS A 1 227 ? -6.273 -2.296 17.002 1.00 98.44 227 LYS A O 1
ATOM 1805 N N . VAL A 1 228 ? -8.326 -3.100 16.560 1.00 98.44 228 VAL A N 1
ATOM 1806 C CA . VAL A 1 228 ? -8.307 -2.962 15.105 1.00 98.44 228 VAL A CA 1
ATOM 1807 C C . VAL A 1 228 ? -9.605 -2.275 14.683 1.00 98.44 228 VAL A C 1
ATOM 1809 O O . VAL A 1 228 ? -10.646 -2.538 15.276 1.00 98.44 228 VAL A O 1
ATOM 1812 N N . ARG A 1 229 ? -9.578 -1.388 13.683 1.00 98.38 229 ARG A N 1
ATOM 1813 C CA . ARG A 1 229 ? -10.814 -0.779 13.154 1.00 98.38 229 ARG A CA 1
ATOM 1814 C C . ARG A 1 229 ? -11.387 -1.559 11.975 1.00 98.38 229 ARG A C 1
ATOM 1816 O O . ARG A 1 229 ? -12.596 -1.764 11.927 1.00 98.38 229 ARG A O 1
ATOM 1823 N N . TYR A 1 230 ? -10.530 -2.015 11.065 1.00 98.69 230 TYR A N 1
ATOM 1824 C CA . TYR A 1 230 ? -10.923 -2.722 9.849 1.00 98.69 230 TYR A CA 1
ATOM 1825 C C . TYR A 1 230 ? -10.021 -3.921 9.557 1.00 98.69 230 TYR A C 1
ATOM 1827 O O . TYR A 1 230 ? -8.823 -3.917 9.853 1.00 98.69 230 TYR A O 1
ATOM 1835 N N . ILE A 1 231 ? -10.614 -4.943 8.946 1.00 98.56 231 ILE A N 1
ATOM 1836 C CA . ILE A 1 231 ? -9.915 -6.149 8.506 1.00 98.56 231 ILE A CA 1
ATOM 1837 C C . ILE A 1 231 ? -9.662 -6.011 7.013 1.00 98.56 231 ILE A C 1
ATOM 1839 O O . ILE A 1 231 ? -10.574 -5.727 6.241 1.00 98.56 231 ILE A O 1
ATOM 1843 N N . GLY A 1 232 ? -8.423 -6.218 6.596 1.00 98.38 232 GLY A N 1
ATOM 1844 C CA . GLY A 1 232 ? -8.063 -6.308 5.195 1.00 98.38 232 GLY A CA 1
ATOM 1845 C C . GLY A 1 232 ? -7.427 -7.646 4.858 1.00 98.38 232 GLY A C 1
ATOM 1846 O O . GLY A 1 232 ? -6.956 -8.371 5.733 1.00 98.38 232 GLY A O 1
ATOM 1847 N N . ALA A 1 233 ? -7.353 -7.949 3.570 1.00 97.44 233 ALA A N 1
ATOM 1848 C CA . ALA A 1 233 ? -6.524 -9.030 3.055 1.00 97.44 233 ALA A CA 1
ATOM 1849 C C . ALA A 1 233 ? -5.610 -8.505 1.950 1.00 97.44 233 ALA A C 1
ATOM 1851 O O . ALA A 1 233 ? -5.978 -7.620 1.173 1.00 97.44 233 ALA A O 1
ATOM 1852 N N . THR A 1 234 ? -4.389 -9.023 1.905 1.00 95.69 234 THR A N 1
ATOM 1853 C CA . THR A 1 234 ? -3.408 -8.645 0.894 1.00 95.69 234 THR A CA 1
ATOM 1854 C C . THR A 1 234 ? -2.696 -9.852 0.341 1.00 95.69 234 THR A C 1
ATOM 1856 O O . THR A 1 234 ? -2.399 -10.784 1.078 1.00 95.69 234 THR A O 1
ATOM 1859 N N . GLY A 1 235 ? -2.413 -9.831 -0.952 1.00 90.31 235 GLY A N 1
ATOM 1860 C CA . GLY A 1 235 ? -1.856 -10.981 -1.630 1.00 90.31 235 GLY A CA 1
ATOM 1861 C C . GLY A 1 235 ? -1.393 -10.669 -3.032 1.00 90.31 235 GLY A C 1
ATOM 1862 O O . GLY A 1 235 ? -1.708 -9.612 -3.587 1.00 90.31 235 GLY A O 1
ATOM 1863 N N . TYR A 1 236 ? -0.635 -11.612 -3.583 1.00 88.50 236 TYR A N 1
ATOM 1864 C CA . TYR A 1 236 ? -0.267 -11.580 -4.986 1.00 88.50 236 TYR A CA 1
ATOM 1865 C C . TYR A 1 236 ? -1.417 -12.114 -5.840 1.00 88.50 236 TYR A C 1
ATOM 1867 O O . TYR A 1 236 ? -2.013 -11.368 -6.605 1.00 88.50 236 TYR A O 1
ATOM 1875 N N . SER A 1 237 ? -1.787 -13.379 -5.638 1.00 90.56 237 SER A N 1
ATOM 1876 C CA . SER A 1 237 ? -2.818 -14.055 -6.429 1.00 90.56 237 SER A CA 1
ATOM 1877 C C . SER A 1 237 ? -4.189 -13.390 -6.285 1.00 90.56 237 SER A C 1
ATOM 1879 O O . SER A 1 237 ? -4.807 -13.419 -5.216 1.00 90.56 237 SER A O 1
ATOM 1881 N N . LEU A 1 238 ? -4.681 -12.806 -7.381 1.00 92.38 238 LEU A N 1
ATOM 1882 C CA . LEU A 1 238 ? -5.998 -12.172 -7.416 1.00 92.38 238 LEU A CA 1
ATOM 1883 C C . LEU A 1 238 ? -7.132 -13.200 -7.310 1.00 92.38 238 LEU A C 1
ATOM 1885 O O . LEU A 1 238 ? -8.143 -12.901 -6.682 1.00 92.38 238 LEU A O 1
ATOM 1889 N N . ASP A 1 239 ? -6.945 -14.407 -7.855 1.00 91.81 239 ASP A N 1
ATOM 1890 C CA . ASP A 1 239 ? -7.914 -15.505 -7.737 1.00 91.81 239 ASP A CA 1
ATOM 1891 C C . ASP A 1 239 ? -8.101 -15.920 -6.274 1.00 91.81 239 ASP A C 1
ATOM 1893 O O . ASP A 1 239 ? -9.222 -15.950 -5.771 1.00 91.81 239 ASP A O 1
ATOM 1897 N N . LYS A 1 240 ? -6.996 -16.142 -5.549 1.00 91.94 240 LYS A N 1
ATOM 1898 C CA . LYS A 1 240 ? -7.038 -16.508 -4.124 1.00 91.94 240 LYS A CA 1
ATOM 1899 C C . LYS A 1 240 ? -7.673 -15.420 -3.271 1.00 91.94 240 LYS A C 1
ATOM 1901 O O . LYS A 1 240 ? -8.456 -15.729 -2.377 1.00 91.94 240 LYS A O 1
ATOM 1906 N N . LEU A 1 241 ? -7.373 -14.151 -3.558 1.00 94.62 241 LEU A N 1
ATOM 1907 C CA . LEU A 1 241 ? -8.066 -13.037 -2.915 1.00 94.62 241 LEU A CA 1
ATOM 1908 C C . LEU A 1 241 ? -9.564 -13.072 -3.251 1.00 94.62 241 LEU A C 1
ATOM 1910 O O . LEU A 1 241 ? -10.381 -12.984 -2.344 1.00 94.62 241 LEU A O 1
ATOM 1914 N N . GLY A 1 242 ? -9.942 -13.268 -4.515 1.00 94.94 242 GLY A N 1
ATOM 1915 C CA . GLY A 1 242 ? -11.340 -13.430 -4.923 1.00 94.94 242 GLY A CA 1
ATOM 1916 C C . GLY A 1 242 ? -12.062 -14.527 -4.133 1.00 94.94 242 GLY A C 1
ATOM 1917 O O . GLY A 1 242 ? -13.084 -14.245 -3.507 1.00 94.94 242 GLY A O 1
ATOM 1918 N N . ARG A 1 243 ? -11.483 -15.735 -4.077 1.00 94.44 243 ARG A N 1
ATOM 1919 C CA . ARG A 1 243 ? -12.014 -16.881 -3.319 1.00 94.44 243 ARG A CA 1
ATOM 1920 C C . ARG A 1 243 ? -12.150 -16.589 -1.830 1.00 94.44 243 ARG A C 1
ATOM 1922 O O . ARG A 1 243 ? -13.196 -16.875 -1.252 1.00 94.44 243 ARG A O 1
ATOM 1929 N N . LEU A 1 244 ? -11.141 -15.966 -1.215 1.00 95.50 244 LEU A N 1
ATOM 1930 C CA . LEU A 1 244 ? -11.209 -15.568 0.191 1.00 95.50 244 LEU A CA 1
ATOM 1931 C C . LEU A 1 244 ? -12.402 -14.637 0.439 1.00 95.50 244 LEU A C 1
ATOM 1933 O O . LEU A 1 244 ? -13.178 -14.875 1.356 1.00 95.50 244 LEU A O 1
ATOM 1937 N N . PHE A 1 245 ? -12.565 -13.593 -0.373 1.00 96.38 245 PHE A N 1
ATOM 1938 C CA . PHE A 1 245 ? -13.659 -12.629 -0.216 1.00 96.38 245 PHE A CA 1
ATOM 1939 C C . PHE A 1 245 ? -15.037 -13.206 -0.559 1.00 96.38 245 PHE A C 1
ATOM 1941 O O . PHE A 1 245 ? -16.049 -12.686 -0.093 1.00 96.38 245 PHE A O 1
ATOM 1948 N N . GLU A 1 246 ? -15.096 -14.248 -1.384 1.00 96.19 246 GLU A N 1
ATOM 1949 C CA . GLU A 1 246 ? -16.329 -14.970 -1.680 1.00 96.19 246 GLU A CA 1
ATOM 1950 C C . GLU A 1 246 ? -16.746 -15.892 -0.527 1.00 96.19 246 GLU A C 1
ATOM 1952 O O . GLU A 1 246 ? -17.924 -15.933 -0.179 1.00 96.19 246 GLU A O 1
ATOM 1957 N N . ALA A 1 247 ? -15.788 -16.590 0.086 1.00 96.50 247 ALA A N 1
ATOM 1958 C CA . ALA A 1 247 ? -16.046 -17.592 1.116 1.00 96.50 247 ALA A CA 1
ATOM 1959 C C . ALA A 1 247 ? -16.015 -17.051 2.558 1.00 96.50 247 ALA A C 1
ATOM 1961 O O . ALA A 1 247 ? -16.443 -17.753 3.476 1.00 96.50 247 ALA A O 1
ATOM 1962 N N . ALA A 1 248 ? -15.483 -15.845 2.788 1.00 96.19 248 ALA A N 1
ATOM 1963 C CA . ALA A 1 248 ? -15.278 -15.293 4.125 1.00 96.19 248 ALA A CA 1
ATOM 1964 C C . ALA A 1 248 ? -16.598 -15.177 4.917 1.00 96.19 248 ALA A C 1
ATOM 1966 O O . ALA A 1 248 ? -17.488 -14.420 4.523 1.00 96.19 248 ALA A O 1
ATOM 1967 N N . PRO A 1 249 ? -16.726 -15.852 6.078 1.00 95.25 249 PRO A N 1
ATOM 1968 C CA . PRO A 1 249 ? -17.910 -15.725 6.932 1.00 95.25 249 PRO A CA 1
ATOM 1969 C C . PRO A 1 249 ? -17.920 -14.420 7.742 1.00 95.25 249 PRO A C 1
ATOM 1971 O O . PRO A 1 249 ? -18.952 -14.030 8.285 1.00 95.25 249 PRO A O 1
ATOM 1974 N N . VAL A 1 250 ? -16.768 -13.753 7.840 1.00 95.06 250 VAL A N 1
ATOM 1975 C CA . VAL A 1 250 ? -16.585 -12.448 8.482 1.00 95.06 250 VAL A CA 1
ATOM 1976 C C . VAL A 1 250 ? -16.324 -11.407 7.391 1.00 95.06 250 VAL A C 1
ATOM 1978 O O . VAL A 1 250 ? -15.522 -11.677 6.494 1.00 95.06 250 VAL A O 1
ATOM 1981 N N . PRO A 1 251 ? -16.933 -10.210 7.457 1.00 95.00 251 PRO A N 1
ATOM 1982 C CA . PRO A 1 251 ? -16.660 -9.149 6.495 1.00 95.00 251 PRO A CA 1
ATOM 1983 C C . PRO A 1 251 ? -15.178 -8.752 6.462 1.00 95.00 251 PRO A C 1
ATOM 1985 O O . PRO A 1 251 ? -14.604 -8.361 7.478 1.00 95.00 251 PRO A O 1
ATOM 1988 N N . ILE A 1 252 ? -14.584 -8.787 5.270 1.00 98.06 252 ILE A N 1
ATOM 1989 C CA . ILE A 1 252 ? -13.272 -8.197 4.992 1.00 98.06 252 ILE A CA 1
ATOM 1990 C C . ILE A 1 252 ? -13.517 -6.847 4.311 1.00 98.06 252 ILE A C 1
ATOM 1992 O O . ILE A 1 252 ? -14.201 -6.768 3.293 1.00 98.06 252 ILE A O 1
ATOM 1996 N N . ASP A 1 253 ? -12.986 -5.775 4.890 1.00 98.50 253 ASP A N 1
ATOM 1997 C CA . ASP A 1 253 ? -13.318 -4.394 4.538 1.00 98.50 253 ASP A CA 1
ATOM 1998 C C . ASP A 1 253 ? -12.459 -3.850 3.377 1.00 98.50 253 ASP A C 1
ATOM 2000 O O . ASP A 1 253 ? -12.910 -3.000 2.601 1.00 98.50 253 ASP A O 1
ATOM 2004 N N . VAL A 1 254 ? -11.207 -4.313 3.263 1.00 98.69 254 VAL A N 1
ATOM 2005 C CA . VAL A 1 254 ? -10.203 -3.755 2.338 1.00 98.69 254 VAL A CA 1
ATOM 2006 C C . VAL A 1 254 ? -9.380 -4.857 1.675 1.00 98.69 254 VAL A C 1
ATOM 2008 O O . VAL A 1 254 ? -8.866 -5.751 2.343 1.00 98.69 254 VAL A O 1
ATOM 2011 N N . VAL A 1 255 ? -9.184 -4.767 0.363 1.00 98.44 255 VAL A N 1
ATOM 2012 C CA . VAL A 1 255 ? -8.219 -5.588 -0.371 1.00 98.44 255 VAL A CA 1
ATOM 2013 C C . VAL A 1 255 ? -7.034 -4.735 -0.801 1.00 98.44 255 VAL A C 1
ATOM 2015 O O . VAL A 1 255 ? -7.200 -3.634 -1.330 1.00 98.44 255 VAL A O 1
ATOM 2018 N N . MET A 1 256 ? -5.827 -5.251 -0.590 1.00 97.81 256 MET A N 1
ATOM 2019 C CA . MET A 1 256 ? -4.616 -4.666 -1.152 1.00 97.81 256 MET A CA 1
ATOM 2020 C C . MET A 1 256 ? -3.908 -5.671 -2.049 1.00 97.81 256 MET A C 1
ATOM 2022 O O . MET A 1 256 ? -3.446 -6.709 -1.578 1.00 97.81 256 MET A O 1
ATOM 2026 N N . SER A 1 257 ? -3.748 -5.332 -3.323 1.00 95.31 257 SER A N 1
ATOM 2027 C CA . SER A 1 257 ? -2.906 -6.103 -4.233 1.00 95.31 257 SER A CA 1
ATOM 2028 C C . SER A 1 257 ? -1.605 -5.357 -4.501 1.00 95.31 257 SER A C 1
ATOM 2030 O O . SER A 1 257 ? -1.595 -4.135 -4.676 1.00 95.31 257 SER A O 1
ATOM 2032 N N . TYR A 1 258 ? -0.487 -6.075 -4.497 1.00 92.19 258 TYR A N 1
ATOM 2033 C CA . TYR A 1 258 ? 0.801 -5.512 -4.881 1.00 92.19 258 TYR A CA 1
ATOM 2034 C C . TYR A 1 258 ? 1.149 -5.936 -6.298 1.00 92.19 258 TYR A C 1
ATOM 2036 O O . TYR A 1 258 ? 0.840 -7.048 -6.716 1.00 92.19 258 TYR A O 1
ATOM 2044 N N . THR A 1 259 ? 1.779 -5.031 -7.045 1.00 93.75 259 THR A N 1
ATOM 2045 C CA . THR A 1 259 ? 2.246 -5.214 -8.429 1.00 93.75 259 THR A CA 1
ATOM 2046 C C . THR A 1 259 ? 1.167 -5.458 -9.491 1.00 93.75 259 THR A C 1
ATOM 2048 O O . THR A 1 259 ? 1.499 -5.477 -10.670 1.00 93.75 259 THR A O 1
ATOM 2051 N N . HIS A 1 260 ? -0.113 -5.484 -9.110 1.00 95.19 260 HIS A N 1
ATOM 2052 C CA . HIS A 1 260 ? -1.262 -5.396 -10.017 1.00 95.19 260 HIS A CA 1
ATOM 2053 C C . HIS A 1 260 ? -1.877 -3.992 -10.001 1.00 95.19 260 HIS A C 1
ATOM 2055 O O . HIS A 1 260 ? -1.742 -3.248 -9.026 1.00 95.19 260 HIS A O 1
ATOM 2061 N N . GLY A 1 261 ? -2.568 -3.623 -11.081 1.00 95.44 261 GLY A N 1
ATOM 2062 C CA . GLY A 1 261 ? -2.992 -2.237 -11.289 1.00 95.44 261 GLY A CA 1
ATOM 2063 C C . GLY A 1 261 ? -1.789 -1.326 -11.539 1.00 95.44 261 GLY A C 1
ATOM 2064 O O . GLY A 1 261 ? -1.758 -0.189 -11.066 1.00 95.44 261 GLY A O 1
ATOM 2065 N N . THR A 1 262 ? -0.780 -1.872 -12.220 1.00 95.50 262 THR A N 1
ATOM 2066 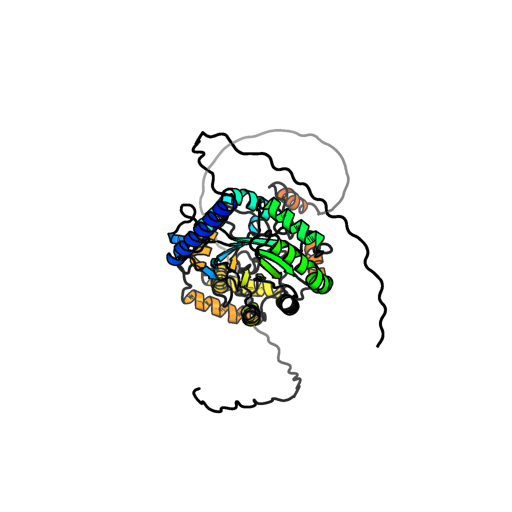C CA . THR A 1 262 ? 0.496 -1.241 -12.564 1.00 95.50 262 THR A CA 1
ATOM 2067 C C . THR A 1 262 ? 0.677 -1.250 -14.078 1.00 95.50 262 THR A C 1
ATOM 2069 O O . THR A 1 262 ? -0.055 -1.922 -14.804 1.00 95.50 262 THR A O 1
ATOM 2072 N N . LEU A 1 263 ? 1.652 -0.493 -14.584 1.00 95.31 263 LEU A N 1
ATOM 2073 C CA . LEU A 1 263 ? 1.824 -0.306 -16.028 1.00 95.31 263 LEU A CA 1
ATOM 2074 C C . LEU A 1 263 ? 2.070 -1.618 -16.796 1.00 95.31 263 LEU A C 1
ATOM 2076 O O . LEU A 1 263 ? 1.675 -1.724 -17.954 1.00 95.31 263 LEU A O 1
ATOM 2080 N N . ASN A 1 264 ? 2.710 -2.605 -16.163 1.00 94.00 264 ASN A N 1
ATOM 2081 C CA . ASN A 1 264 ? 2.993 -3.919 -16.749 1.00 94.00 264 ASN A CA 1
ATOM 2082 C C . ASN A 1 264 ? 1.947 -4.995 -16.412 1.00 94.00 264 ASN A C 1
ATOM 2084 O O . ASN A 1 264 ? 2.064 -6.112 -16.919 1.00 94.00 264 ASN A O 1
ATOM 2088 N N . ASP A 1 265 ? 0.973 -4.692 -15.550 1.00 94.19 265 ASP A N 1
ATOM 2089 C CA . ASP A 1 265 ? -0.054 -5.641 -15.127 1.00 94.19 265 ASP A CA 1
ATOM 2090 C C . ASP A 1 265 ? -1.355 -4.924 -14.723 1.00 94.19 265 ASP A C 1
ATOM 2092 O O . ASP A 1 265 ? -1.482 -4.340 -13.639 1.00 94.19 265 ASP A O 1
ATOM 2096 N N . ASN A 1 266 ? -2.357 -5.007 -15.599 1.00 93.31 266 ASN A N 1
ATOM 2097 C CA . ASN A 1 266 ? -3.670 -4.393 -15.402 1.00 93.31 266 ASN A CA 1
ATOM 2098 C C . ASN A 1 266 ? -4.741 -5.390 -14.921 1.00 93.31 266 ASN A C 1
ATOM 2100 O O . ASN A 1 266 ? -5.923 -5.041 -14.838 1.00 93.31 266 ASN A O 1
ATOM 2104 N N . SER A 1 267 ? -4.343 -6.613 -14.561 1.00 94.56 267 SER A N 1
ATOM 2105 C CA . SER A 1 267 ? -5.256 -7.721 -14.262 1.00 94.56 267 SER A CA 1
ATOM 2106 C C . SER A 1 267 ? -6.198 -7.456 -13.084 1.00 94.56 267 SER A C 1
ATOM 2108 O O . SER A 1 267 ? -7.315 -7.984 -13.080 1.00 94.56 267 SER A O 1
ATOM 2110 N N . LEU A 1 268 ? -5.807 -6.579 -12.146 1.00 96.19 268 LEU A N 1
ATOM 2111 C CA . LEU A 1 268 ? -6.653 -6.101 -11.045 1.00 96.19 268 LEU A CA 1
ATOM 2112 C C . LEU A 1 268 ? -7.992 -5.547 -11.551 1.00 96.19 268 LEU A C 1
ATOM 2114 O O . LEU A 1 268 ? -9.014 -5.734 -10.895 1.00 96.19 268 LEU A O 1
ATOM 2118 N N . GLY A 1 269 ? -8.012 -4.945 -12.745 1.00 96.62 269 GLY A N 1
ATOM 2119 C CA . GLY A 1 269 ? -9.208 -4.367 -13.361 1.00 96.62 269 GLY A CA 1
ATOM 2120 C C . GLY A 1 269 ? -10.357 -5.366 -13.516 1.00 96.62 269 GLY A C 1
ATOM 2121 O O . GLY A 1 269 ? -11.516 -4.987 -13.368 1.00 96.62 269 GLY A O 1
ATOM 2122 N N . ARG A 1 270 ? -10.050 -6.657 -13.715 1.00 96.38 270 ARG A N 1
ATOM 2123 C CA . ARG A 1 270 ? -11.056 -7.733 -13.802 1.00 96.38 270 ARG A CA 1
ATOM 2124 C C . ARG A 1 270 ? -11.780 -7.980 -12.475 1.00 96.38 270 ARG A C 1
ATOM 2126 O O . ARG A 1 270 ? -12.931 -8.403 -12.480 1.00 96.38 270 ARG A O 1
ATOM 2133 N N . TYR A 1 271 ? -11.124 -7.689 -11.353 1.00 97.44 271 TYR A N 1
ATOM 2134 C CA . TYR A 1 271 ? -11.638 -7.931 -10.003 1.00 97.44 271 TYR A CA 1
ATOM 2135 C C . TYR A 1 271 ? -12.236 -6.676 -9.353 1.00 97.44 271 TYR A C 1
ATOM 2137 O O . TYR A 1 271 ? -12.975 -6.791 -8.375 1.00 97.44 271 TYR A O 1
ATOM 2145 N N . ILE A 1 272 ? -11.978 -5.479 -9.898 1.00 98.06 272 ILE A N 1
ATOM 2146 C CA . ILE A 1 272 ? -12.531 -4.217 -9.379 1.00 98.06 272 ILE A CA 1
ATOM 2147 C C . ILE A 1 272 ? -14.062 -4.281 -9.210 1.00 98.06 272 ILE A C 1
ATOM 2149 O O . ILE A 1 272 ? -14.523 -4.007 -8.097 1.00 98.06 272 ILE A O 1
ATOM 2153 N N . PRO A 1 273 ? -14.868 -4.700 -10.213 1.00 98.25 273 PRO A N 1
ATOM 2154 C CA . PRO A 1 273 ? -16.322 -4.763 -10.046 1.00 98.25 273 PRO A CA 1
ATOM 2155 C C . PRO A 1 273 ? -16.763 -5.728 -8.935 1.00 98.25 273 PRO A C 1
ATOM 2157 O O . PRO A 1 273 ? -17.719 -5.445 -8.215 1.00 98.25 273 PRO A O 1
ATOM 2160 N N . PHE A 1 274 ? -16.048 -6.847 -8.765 1.00 98.12 274 PHE A N 1
ATOM 2161 C CA . PHE A 1 274 ? -16.327 -7.853 -7.737 1.00 98.12 274 PHE A CA 1
ATOM 2162 C C . PHE A 1 274 ? -16.119 -7.306 -6.317 1.00 98.12 274 PHE A C 1
ATOM 2164 O O . PHE A 1 274 ? -16.955 -7.541 -5.439 1.00 98.12 274 PHE A O 1
ATOM 2171 N N . PHE A 1 275 ? -15.028 -6.570 -6.086 1.00 98.19 275 PHE A N 1
ATOM 2172 C CA . PHE A 1 275 ? -14.745 -5.959 -4.785 1.00 98.19 275 PHE A CA 1
ATOM 2173 C C . PHE A 1 275 ? -15.687 -4.782 -4.503 1.00 98.19 275 PHE A C 1
ATOM 2175 O O . PHE A 1 275 ? -16.255 -4.677 -3.413 1.00 98.19 275 PHE A O 1
ATOM 2182 N N . GLN A 1 276 ? -15.930 -3.932 -5.502 1.00 96.56 276 GLN A N 1
ATOM 2183 C CA . GLN A 1 276 ? -16.796 -2.763 -5.354 1.00 96.56 276 GLN A CA 1
ATOM 2184 C C . GLN A 1 276 ? -18.259 -3.132 -5.092 1.00 96.56 276 GLN A C 1
ATOM 2186 O O . GLN A 1 276 ? -18.893 -2.494 -4.249 1.00 96.56 276 GLN A O 1
ATOM 2191 N N . SER A 1 277 ? -18.796 -4.179 -5.733 1.00 97.44 277 SER A N 1
ATOM 2192 C CA . SER A 1 277 ? -20.179 -4.627 -5.494 1.00 97.44 277 SER A CA 1
ATOM 2193 C C . SER A 1 277 ? -20.412 -5.084 -4.046 1.00 97.44 277 SER A C 1
ATOM 2195 O O . SER A 1 277 ? -21.509 -4.928 -3.507 1.00 97.44 277 SER A O 1
ATOM 2197 N N . ARG A 1 278 ? -19.356 -5.560 -3.375 1.00 97.19 278 ARG A N 1
ATOM 2198 C CA . ARG A 1 278 ? -19.346 -5.921 -1.947 1.00 97.19 278 ARG A CA 1
ATOM 2199 C C . ARG A 1 278 ? -19.027 -4.741 -1.026 1.00 97.19 278 ARG A C 1
ATOM 2201 O O . ARG A 1 278 ? -19.142 -4.857 0.190 1.00 97.19 278 ARG A O 1
ATOM 2208 N N . GLY A 1 279 ? -18.678 -3.586 -1.590 1.00 97.31 279 GLY A N 1
ATOM 2209 C CA . GLY A 1 279 ? -18.282 -2.402 -0.837 1.00 97.31 279 GLY A CA 1
ATOM 2210 C C . GLY A 1 279 ? -16.884 -2.487 -0.227 1.00 97.31 279 GLY A C 1
ATOM 2211 O O . GLY A 1 279 ? -16.607 -1.775 0.738 1.00 97.31 279 GLY A O 1
ATOM 2212 N N . VAL A 1 280 ? -16.023 -3.344 -0.773 1.00 98.56 280 VAL A N 1
ATOM 2213 C CA . VAL A 1 280 ? -14.629 -3.504 -0.351 1.00 98.56 280 VAL A CA 1
ATOM 2214 C C . VAL A 1 280 ? -13.795 -2.356 -0.917 1.00 98.56 280 VAL A C 1
ATOM 2216 O O . VAL A 1 280 ? -13.900 -2.023 -2.098 1.00 98.56 280 VAL A O 1
ATOM 2219 N N . GLY A 1 281 ? -12.962 -1.739 -0.078 1.00 98.50 281 GLY A N 1
ATOM 2220 C CA . GLY A 1 281 ? -11.983 -0.749 -0.529 1.00 98.50 281 GLY A CA 1
ATOM 2221 C C . GLY A 1 281 ? -10.819 -1.425 -1.248 1.00 98.50 281 GLY A C 1
ATOM 2222 O O . GLY A 1 281 ? -10.303 -2.421 -0.751 1.00 98.50 281 GLY A O 1
ATOM 2223 N N . VAL A 1 282 ? -10.387 -0.896 -2.394 1.00 98.69 282 VAL A N 1
ATOM 2224 C CA . VAL A 1 282 ? -9.280 -1.476 -3.172 1.00 98.69 282 VAL A CA 1
ATOM 2225 C C . VAL A 1 282 ? -8.061 -0.565 -3.113 1.00 98.69 282 VAL A C 1
ATOM 2227 O O . VAL A 1 282 ? -8.166 0.642 -3.336 1.00 98.69 282 VAL A O 1
ATOM 2230 N N . ILE A 1 283 ? -6.899 -1.150 -2.831 1.00 98.62 283 ILE A N 1
ATOM 2231 C CA . ILE A 1 283 ? -5.601 -0.473 -2.826 1.00 98.62 283 ILE A CA 1
ATOM 2232 C C . ILE A 1 283 ? -4.650 -1.237 -3.751 1.00 98.62 283 ILE A C 1
ATOM 2234 O O . ILE A 1 283 ? -4.471 -2.447 -3.596 1.00 98.62 283 ILE A O 1
ATOM 2238 N N . ASN A 1 284 ? -4.016 -0.543 -4.697 1.00 98.00 284 ASN A N 1
ATOM 2239 C CA . ASN A 1 284 ? -2.850 -1.075 -5.405 1.00 98.00 284 ASN A CA 1
ATOM 2240 C C . ASN A 1 284 ? -1.558 -0.635 -4.702 1.00 98.00 284 ASN A C 1
ATOM 2242 O O . ASN A 1 284 ? -1.522 0.319 -3.924 1.00 98.00 284 ASN A O 1
ATOM 2246 N N . SER A 1 285 ? -0.470 -1.359 -4.927 1.00 97.00 285 SER A N 1
ATOM 2247 C CA . SER A 1 285 ? 0.809 -1.065 -4.281 1.00 97.00 285 SER A CA 1
ATOM 2248 C C . SER A 1 285 ? 1.982 -1.559 -5.113 1.00 97.00 285 SER A C 1
ATOM 2250 O O . SER A 1 285 ? 1.820 -2.389 -6.005 1.00 97.00 285 SER A O 1
ATOM 2252 N N . SER A 1 286 ? 3.183 -1.055 -4.816 1.00 95.00 286 SER A N 1
ATOM 2253 C CA . SER A 1 286 ? 4.392 -1.340 -5.605 1.00 95.00 286 SER A CA 1
ATOM 2254 C C . SER A 1 286 ? 4.220 -1.002 -7.096 1.00 95.00 286 SER A C 1
ATOM 2256 O O . SER A 1 286 ? 4.420 -1.870 -7.944 1.00 95.00 286 SER A O 1
ATOM 2258 N N . PRO A 1 287 ? 3.898 0.264 -7.433 1.00 96.50 287 PRO A N 1
ATOM 2259 C CA . PRO A 1 287 ? 3.611 0.688 -8.809 1.00 96.50 287 PRO A CA 1
ATOM 2260 C C . PRO A 1 287 ? 4.797 0.546 -9.771 1.00 96.50 287 PRO A C 1
ATOM 2262 O O . PRO A 1 287 ? 4.613 0.515 -10.981 1.00 96.50 287 PRO A O 1
ATOM 2265 N N . LEU A 1 288 ? 6.015 0.446 -9.231 1.00 95.62 288 LEU A N 1
ATOM 2266 C CA . LEU A 1 288 ? 7.245 0.216 -9.993 1.00 95.62 288 LEU A CA 1
ATOM 2267 C C . LEU A 1 288 ? 7.581 -1.276 -10.139 1.00 95.62 288 LEU A C 1
ATOM 2269 O O . LEU A 1 288 ? 8.719 -1.631 -10.446 1.00 95.62 288 LEU A O 1
ATOM 2273 N N . SER A 1 289 ? 6.622 -2.156 -9.841 1.00 94.38 289 SER A N 1
ATOM 2274 C CA . SER A 1 289 ? 6.749 -3.612 -9.926 1.00 94.38 289 SER A CA 1
ATOM 2275 C C . SER A 1 289 ? 8.018 -4.136 -9.265 1.00 94.38 289 SER A C 1
ATOM 2277 O O . SER A 1 289 ? 8.847 -4.796 -9.880 1.00 94.38 289 SER A O 1
ATOM 2279 N N . MET A 1 290 ? 8.195 -3.743 -7.997 1.00 91.88 290 MET A N 1
ATOM 2280 C CA . MET A 1 290 ? 9.330 -4.128 -7.145 1.00 91.88 290 MET A CA 1
ATOM 2281 C C . MET A 1 290 ? 10.709 -3.838 -7.775 1.00 91.88 290 MET A C 1
ATOM 2283 O O . MET A 1 290 ? 11.677 -4.547 -7.509 1.00 91.88 290 MET A O 1
ATOM 2287 N N . GLY A 1 291 ? 10.799 -2.781 -8.588 1.00 92.06 291 GLY A N 1
ATOM 2288 C CA . GLY A 1 291 ? 12.028 -2.325 -9.243 1.00 92.06 291 GLY A CA 1
ATOM 2289 C C . GLY A 1 291 ? 12.100 -2.659 -10.736 1.00 92.06 291 GLY A C 1
ATOM 2290 O O . GLY A 1 291 ? 12.974 -2.138 -11.421 1.00 92.06 291 GLY A O 1
ATOM 2291 N N . LEU A 1 292 ? 11.186 -3.485 -11.266 1.00 93.62 292 LEU A N 1
ATOM 2292 C CA . LEU A 1 292 ? 11.152 -3.813 -12.698 1.00 93.62 292 LEU A CA 1
ATOM 2293 C C . LEU A 1 292 ? 11.010 -2.572 -13.581 1.00 93.62 292 LEU A C 1
ATOM 2295 O O . LEU A 1 292 ? 11.685 -2.468 -14.598 1.00 93.62 292 LEU A O 1
ATOM 2299 N N . LEU A 1 293 ? 10.142 -1.640 -13.189 1.00 95.56 293 LEU A N 1
ATOM 2300 C CA . LEU A 1 293 ? 9.883 -0.402 -13.923 1.00 95.56 293 LEU A CA 1
ATOM 2301 C C . LEU A 1 293 ? 10.768 0.726 -13.390 1.00 95.56 293 LEU A C 1
ATOM 2303 O O . LEU A 1 293 ? 10.262 1.776 -13.000 1.00 95.56 293 LEU A O 1
ATOM 2307 N N . THR A 1 294 ? 12.076 0.477 -13.315 1.00 94.00 294 THR A N 1
ATOM 2308 C CA . THR A 1 294 ? 13.067 1.492 -12.944 1.00 94.00 294 THR A CA 1
ATOM 2309 C C . THR A 1 294 ? 14.289 1.437 -13.847 1.00 94.00 294 THR A C 1
ATOM 2311 O O . THR A 1 294 ? 14.613 0.371 -14.376 1.00 94.00 294 THR A O 1
ATOM 2314 N N . HIS A 1 295 ? 15.012 2.550 -13.973 1.00 91.25 295 HIS A N 1
ATOM 2315 C CA . HIS A 1 295 ? 16.264 2.599 -14.736 1.00 91.25 295 HIS A CA 1
ATOM 2316 C C . HIS A 1 295 ? 17.357 1.671 -14.181 1.00 91.25 295 HIS A C 1
ATOM 2318 O O . HIS A 1 295 ? 18.127 1.099 -14.950 1.00 91.25 295 HIS A O 1
ATOM 2324 N N . CYS A 1 296 ? 17.405 1.468 -12.861 1.00 87.62 296 CYS A N 1
ATOM 2325 C CA . CYS A 1 296 ? 18.362 0.560 -12.216 1.00 87.62 296 CYS A CA 1
ATOM 2326 C C . CYS A 1 296 ? 18.008 -0.926 -12.398 1.00 87.62 296 CYS A C 1
ATOM 2328 O O . CYS A 1 296 ? 18.838 -1.797 -12.132 1.00 87.62 296 CYS A O 1
ATOM 2330 N N . GLY A 1 297 ? 16.782 -1.216 -12.837 1.00 89.31 297 GLY A N 1
ATOM 2331 C CA . GLY A 1 297 ? 16.255 -2.565 -12.946 1.00 89.31 297 GLY A CA 1
ATOM 2332 C C . GLY A 1 297 ? 15.911 -3.207 -11.594 1.00 89.31 297 GLY A C 1
ATOM 2333 O O . GLY A 1 297 ? 16.135 -2.643 -10.518 1.00 89.31 297 GLY A O 1
ATOM 2334 N N . PRO A 1 298 ? 15.320 -4.412 -11.632 1.00 90.69 298 PRO A N 1
ATOM 2335 C CA . PRO A 1 298 ? 14.856 -5.087 -10.435 1.00 90.69 298 PRO A CA 1
ATOM 2336 C C . PRO A 1 298 ? 16.026 -5.651 -9.613 1.00 90.69 298 PRO A C 1
ATOM 2338 O O . PRO A 1 298 ? 17.071 -6.014 -10.161 1.00 90.69 298 PRO A O 1
ATOM 2341 N N . PRO A 1 299 ? 15.839 -5.841 -8.298 1.00 84.56 299 PRO A N 1
ATOM 2342 C CA . PRO A 1 299 ? 16.833 -6.501 -7.468 1.00 84.56 299 PRO A CA 1
ATOM 2343 C C . PRO A 1 299 ? 17.073 -7.954 -7.929 1.00 84.56 299 PRO A C 1
ATOM 2345 O O . PRO A 1 299 ? 16.163 -8.598 -8.462 1.00 84.56 299 PRO A O 1
ATOM 2348 N N . PRO A 1 300 ? 18.256 -8.542 -7.656 1.00 81.56 300 PRO A N 1
ATOM 2349 C CA . PRO A 1 300 ? 18.587 -9.900 -8.104 1.00 81.56 300 PRO A CA 1
ATOM 2350 C C . PRO A 1 300 ? 17.610 -10.982 -7.620 1.00 81.56 300 PRO A C 1
ATOM 2352 O O . PRO A 1 300 ? 17.421 -12.007 -8.277 1.00 81.56 300 PRO A O 1
ATOM 2355 N N . TRP A 1 301 ? 16.962 -10.748 -6.476 1.00 81.81 301 TRP A N 1
ATOM 2356 C CA . TRP A 1 301 ? 15.969 -11.647 -5.898 1.00 81.81 301 TRP A CA 1
ATOM 2357 C C . TRP A 1 301 ? 14.577 -11.525 -6.532 1.00 81.81 301 TRP A C 1
ATOM 2359 O O . TRP A 1 301 ? 13.689 -12.276 -6.146 1.00 81.81 301 TRP A O 1
ATOM 2369 N N . HIS A 1 302 ? 14.344 -10.626 -7.490 1.00 86.81 302 HIS A N 1
ATOM 2370 C CA . HIS A 1 302 ? 13.020 -10.419 -8.076 1.00 86.81 302 HIS A CA 1
ATOM 2371 C C . HIS A 1 302 ? 12.443 -11.717 -8.685 1.00 86.81 302 HIS A C 1
ATOM 2373 O O . HIS A 1 302 ? 13.163 -12.400 -9.435 1.00 86.81 302 HIS A O 1
ATOM 2379 N N . PRO A 1 303 ? 11.171 -12.069 -8.393 1.00 85.38 303 PRO A N 1
ATOM 2380 C CA . PRO A 1 303 ? 10.600 -13.368 -8.750 1.00 85.38 303 PRO A CA 1
ATOM 2381 C C . PRO A 1 303 ? 10.417 -13.566 -10.257 1.00 85.38 303 PRO A C 1
ATOM 2383 O O . PRO A 1 303 ? 10.579 -14.693 -10.714 1.00 85.38 303 PRO A O 1
ATOM 2386 N N . SER A 1 304 ? 10.155 -12.496 -11.018 1.00 88.19 304 SER A N 1
ATOM 2387 C CA . SER A 1 304 ? 9.866 -12.568 -12.459 1.00 88.19 304 SER A CA 1
ATOM 2388 C C . SER A 1 304 ? 10.882 -13.373 -13.282 1.00 88.19 304 SER A C 1
ATOM 2390 O O . SER A 1 304 ? 12.083 -13.439 -12.978 1.00 88.19 304 SER A O 1
ATOM 2392 N N . SER A 1 305 ? 10.372 -13.981 -14.354 1.00 88.25 305 SER A N 1
ATOM 2393 C CA . SER A 1 305 ? 11.157 -14.745 -15.319 1.00 88.25 305 SER A CA 1
ATOM 2394 C C . SER 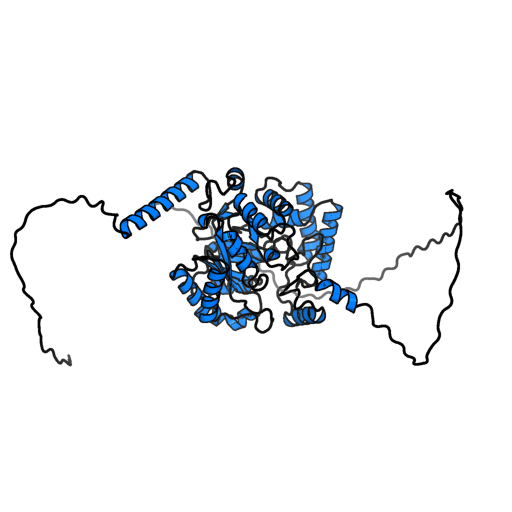A 1 305 ? 12.152 -13.857 -16.073 1.00 88.25 305 SER A C 1
ATOM 2396 O O . SER A 1 305 ? 12.004 -12.635 -16.146 1.00 88.25 305 SER A O 1
ATOM 2398 N N . GLN A 1 306 ? 13.178 -14.479 -16.655 1.00 88.44 306 GLN A N 1
ATOM 2399 C CA . GLN A 1 306 ? 14.204 -13.753 -17.403 1.00 88.44 306 GLN A CA 1
ATOM 2400 C C . GLN A 1 306 ? 13.622 -13.042 -18.636 1.00 88.44 306 GLN A C 1
ATOM 2402 O O . GLN A 1 306 ? 13.942 -11.882 -18.867 1.00 88.44 306 GLN A O 1
ATOM 2407 N N . ILE A 1 307 ? 12.685 -13.684 -19.343 1.00 90.38 307 ILE A N 1
ATOM 2408 C CA . ILE A 1 307 ? 11.993 -13.089 -20.495 1.00 90.38 307 ILE A CA 1
ATOM 2409 C C . ILE A 1 307 ? 11.222 -11.816 -20.113 1.00 90.38 307 ILE A C 1
ATOM 2411 O O . ILE A 1 307 ? 11.299 -10.816 -20.825 1.00 90.38 307 ILE A O 1
ATOM 2415 N N . ILE A 1 308 ? 10.541 -11.809 -18.959 1.00 92.12 308 ILE A N 1
ATOM 2416 C CA . ILE A 1 308 ? 9.855 -10.614 -18.448 1.00 92.12 308 ILE A CA 1
ATOM 2417 C C . ILE A 1 308 ? 10.877 -9.518 -18.132 1.00 92.12 308 ILE A C 1
ATOM 2419 O O . ILE A 1 308 ? 10.693 -8.373 -18.541 1.00 92.12 308 ILE A O 1
ATOM 2423 N N . LYS A 1 309 ? 11.969 -9.861 -17.435 1.00 92.81 309 LYS A N 1
ATOM 2424 C CA . LYS A 1 309 ? 13.027 -8.902 -17.070 1.00 92.81 309 LYS A CA 1
ATOM 2425 C C . LYS A 1 309 ? 13.651 -8.245 -18.302 1.00 92.81 309 LYS A C 1
ATOM 2427 O O . LYS A 1 309 ? 13.776 -7.028 -18.330 1.00 92.81 309 LYS A O 1
ATOM 2432 N N . GLU A 1 310 ? 14.005 -9.027 -19.317 1.00 94.19 310 GLU A N 1
ATOM 2433 C CA . GLU A 1 310 ? 14.638 -8.541 -20.553 1.00 94.19 310 GLU A CA 1
ATOM 2434 C C . GLU A 1 310 ? 13.686 -7.696 -21.404 1.00 94.19 310 GLU A C 1
ATOM 2436 O O . GLU A 1 310 ? 14.068 -6.643 -21.924 1.00 94.19 310 GLU A O 1
ATOM 2441 N N . THR A 1 311 ? 12.425 -8.115 -21.504 1.00 94.75 311 THR A N 1
ATOM 2442 C CA . THR A 1 311 ? 11.404 -7.372 -22.251 1.00 94.75 311 THR A CA 1
ATOM 2443 C C . THR A 1 311 ? 11.121 -6.024 -21.593 1.00 94.75 311 THR A C 1
ATOM 2445 O O . THR A 1 311 ? 11.120 -4.993 -22.268 1.00 94.75 311 THR A O 1
ATOM 2448 N N . ILE A 1 312 ? 10.955 -6.004 -20.265 1.00 95.69 312 ILE A N 1
ATOM 2449 C CA . ILE A 1 312 ? 10.763 -4.757 -19.520 1.00 95.69 312 ILE A CA 1
ATOM 2450 C C . ILE A 1 312 ? 12.016 -3.883 -19.616 1.00 95.69 312 ILE A C 1
ATOM 2452 O O . ILE A 1 312 ? 11.881 -2.704 -19.918 1.00 95.69 312 ILE A O 1
ATOM 2456 N N . ALA A 1 313 ? 13.226 -4.432 -19.471 1.00 96.19 313 ALA A N 1
ATOM 2457 C CA . ALA A 1 313 ? 14.462 -3.663 -19.639 1.00 96.19 313 ALA A CA 1
ATOM 2458 C C . ALA A 1 313 ? 14.553 -3.001 -21.026 1.00 96.19 313 ALA A C 1
ATOM 2460 O O . ALA A 1 313 ? 14.945 -1.841 -21.140 1.00 96.19 313 ALA A O 1
ATOM 2461 N N . THR A 1 314 ? 14.112 -3.691 -22.081 1.00 96.50 314 THR A N 1
ATOM 2462 C CA . THR A 1 314 ? 14.035 -3.120 -23.436 1.00 96.50 314 THR A CA 1
ATOM 2463 C C . THR A 1 314 ? 13.033 -1.962 -23.511 1.00 96.50 314 THR A C 1
ATOM 2465 O O . THR A 1 314 ? 13.308 -0.942 -24.144 1.00 96.50 314 THR A O 1
ATOM 2468 N N . ALA A 1 315 ? 11.887 -2.079 -22.834 1.00 96.81 315 ALA A N 1
ATOM 2469 C CA . ALA A 1 315 ? 10.912 -0.996 -22.728 1.00 96.81 315 ALA A CA 1
ATOM 2470 C C . ALA A 1 315 ? 11.463 0.212 -21.946 1.00 96.81 315 ALA A C 1
ATOM 2472 O O . ALA A 1 315 ? 11.281 1.347 -22.384 1.00 96.81 315 ALA A O 1
ATOM 2473 N N . VAL A 1 316 ? 12.172 -0.025 -20.837 1.00 97.31 316 VAL A N 1
ATOM 2474 C CA . VAL A 1 316 ? 12.842 1.020 -20.042 1.00 97.31 316 VAL A CA 1
ATOM 2475 C C . VAL A 1 316 ? 13.893 1.748 -20.881 1.00 97.31 316 VAL A C 1
ATOM 2477 O O . VAL A 1 316 ? 13.895 2.977 -20.925 1.00 97.31 316 VAL A O 1
ATOM 2480 N N . ASN A 1 317 ? 14.727 1.012 -21.620 1.00 97.25 317 ASN A N 1
ATOM 2481 C CA . ASN A 1 317 ? 15.725 1.596 -22.519 1.00 97.25 317 ASN A CA 1
ATOM 2482 C C . ASN A 1 317 ? 15.075 2.450 -23.615 1.00 97.25 317 ASN A C 1
ATOM 2484 O O . ASN A 1 317 ? 15.547 3.546 -23.904 1.00 97.25 317 ASN A O 1
ATOM 2488 N N . TYR A 1 318 ? 13.944 2.006 -24.172 1.00 97.56 318 TYR A N 1
ATOM 2489 C CA . TYR A 1 318 ? 13.192 2.803 -25.141 1.00 97.56 318 TYR A CA 1
ATOM 2490 C C . TYR A 1 318 ? 12.674 4.124 -24.544 1.00 97.56 318 TYR A C 1
ATOM 2492 O O . TYR A 1 318 ? 12.686 5.147 -25.227 1.00 97.56 318 TYR A O 1
ATOM 2500 N N . CYS A 1 319 ? 12.227 4.134 -23.284 1.00 97.69 319 CYS A N 1
ATOM 2501 C CA . CYS A 1 319 ? 11.862 5.373 -22.589 1.00 97.69 319 CYS A CA 1
ATOM 2502 C C . CYS A 1 319 ? 13.085 6.285 -22.386 1.00 97.69 319 CYS A C 1
ATOM 2504 O O . CYS A 1 319 ? 13.010 7.479 -22.686 1.00 97.69 319 CYS A O 1
ATOM 2506 N N . ALA A 1 320 ? 14.228 5.712 -21.988 1.00 96.50 320 ALA A N 1
ATOM 2507 C CA . ALA A 1 320 ? 15.492 6.429 -21.808 1.00 96.50 320 ALA A CA 1
ATOM 2508 C C . ALA A 1 320 ? 15.961 7.126 -23.101 1.00 96.50 320 ALA A C 1
ATOM 2510 O O . ALA A 1 320 ? 16.314 8.303 -23.079 1.00 96.50 320 ALA A O 1
ATOM 2511 N N . GLU A 1 321 ? 15.880 6.440 -24.248 1.00 96.94 321 GLU A N 1
ATOM 2512 C CA . GLU A 1 321 ? 16.172 6.999 -25.582 1.00 96.94 321 GLU A CA 1
ATOM 2513 C C . GLU A 1 321 ? 15.264 8.183 -25.960 1.00 96.94 321 GLU A C 1
ATOM 2515 O O . GLU A 1 321 ? 15.568 8.943 -26.882 1.00 96.94 321 GLU A O 1
ATOM 2520 N N . LYS A 1 322 ? 14.118 8.331 -25.288 1.00 96.88 322 LYS A N 1
ATOM 2521 C CA . LYS A 1 322 ? 13.185 9.454 -25.449 1.00 96.88 322 LYS A CA 1
ATOM 2522 C C . LYS A 1 322 ? 13.303 10.495 -24.341 1.00 96.88 322 LYS A C 1
ATOM 2524 O O . LYS A 1 322 ? 12.488 11.413 -24.327 1.00 96.88 322 LYS A O 1
ATOM 2529 N N . HIS A 1 323 ? 14.300 10.373 -23.463 1.00 96.56 3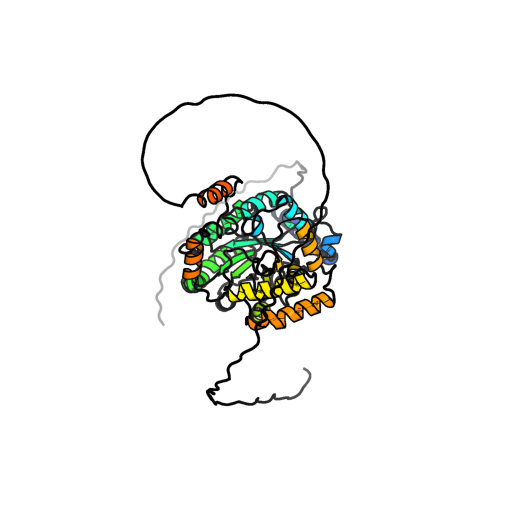23 HIS A N 1
ATOM 2530 C CA . HIS A 1 323 ? 14.494 11.233 -22.294 1.00 96.56 323 HIS A CA 1
ATOM 2531 C C . HIS A 1 323 ? 13.258 11.279 -21.385 1.00 96.56 323 HIS A C 1
ATOM 2533 O O . HIS A 1 323 ? 12.892 12.331 -20.865 1.00 96.56 323 HIS A O 1
ATOM 2539 N N . ILE A 1 324 ? 12.581 10.136 -21.240 1.00 96.38 324 ILE A N 1
ATOM 2540 C CA . ILE A 1 324 ? 11.402 9.979 -20.392 1.00 96.38 324 ILE A CA 1
ATOM 2541 C C . ILE A 1 324 ? 11.700 8.907 -19.350 1.00 96.38 324 ILE A C 1
ATOM 2543 O O . ILE A 1 324 ? 12.016 7.771 -19.695 1.00 96.38 324 ILE A O 1
ATOM 2547 N N . GLU A 1 325 ? 11.546 9.270 -18.081 1.00 94.62 325 GLU A N 1
ATOM 2548 C CA . GLU A 1 325 ? 11.677 8.352 -16.950 1.00 94.62 325 GLU A CA 1
ATOM 2549 C C . GLU A 1 325 ? 10.495 7.372 -16.940 1.00 94.62 325 GLU A C 1
ATOM 2551 O O . GLU A 1 325 ? 9.325 7.777 -16.899 1.00 94.62 325 GLU A O 1
ATOM 2556 N N . VAL A 1 326 ? 10.775 6.068 -16.963 1.00 96.62 326 VAL A N 1
ATOM 2557 C CA . VAL A 1 326 ? 9.718 5.040 -16.957 1.00 96.62 326 VAL A CA 1
ATOM 2558 C C . VAL A 1 326 ? 8.914 5.067 -15.652 1.00 96.62 326 VAL A C 1
ATOM 2560 O O . VAL A 1 326 ? 7.704 4.832 -15.658 1.00 96.62 326 VAL A O 1
ATOM 2563 N N . GLU A 1 327 ? 9.562 5.425 -14.546 1.00 95.75 327 GLU A N 1
ATOM 2564 C CA . GLU A 1 327 ? 9.001 5.541 -13.206 1.00 95.75 327 GLU A CA 1
ATOM 2565 C C . GLU A 1 327 ? 7.846 6.539 -13.192 1.00 95.75 327 GLU A C 1
ATOM 2567 O O . GLU A 1 327 ? 6.804 6.282 -12.589 1.00 95.75 327 GLU A O 1
ATOM 2572 N N . ARG A 1 328 ? 8.002 7.661 -13.906 1.00 95.69 328 ARG A N 1
ATOM 2573 C CA . ARG A 1 328 ? 6.971 8.694 -14.024 1.00 95.69 328 ARG A CA 1
ATOM 2574 C C . ARG A 1 328 ? 5.725 8.155 -14.723 1.00 95.69 328 ARG A C 1
ATOM 2576 O O . ARG A 1 328 ? 4.617 8.371 -14.233 1.00 95.69 328 ARG A O 1
ATOM 2583 N N . LEU A 1 329 ? 5.899 7.409 -15.816 1.00 97.44 329 LEU A N 1
ATOM 2584 C CA . LEU A 1 329 ? 4.790 6.776 -16.542 1.00 97.44 329 LEU A CA 1
ATOM 2585 C C . LEU A 1 329 ? 4.096 5.703 -15.690 1.00 97.44 329 LEU A C 1
ATOM 2587 O O . LEU A 1 329 ? 2.867 5.611 -15.682 1.00 97.44 329 LEU A O 1
ATOM 2591 N N . ALA A 1 330 ? 4.878 4.903 -14.964 1.00 97.38 330 ALA A N 1
ATOM 2592 C CA . ALA A 1 330 ? 4.383 3.822 -14.119 1.00 97.38 330 ALA A CA 1
ATOM 2593 C C . ALA A 1 330 ? 3.597 4.331 -12.900 1.00 97.38 330 ALA A C 1
ATOM 2595 O O . ALA A 1 330 ? 2.528 3.800 -12.578 1.00 97.38 330 ALA A O 1
ATOM 2596 N N . LEU A 1 331 ? 4.097 5.385 -12.247 1.00 97.12 331 LEU A N 1
ATOM 2597 C CA . LEU A 1 331 ? 3.420 6.058 -11.139 1.00 97.12 331 LEU A CA 1
ATOM 2598 C C . LEU A 1 331 ? 2.123 6.724 -11.605 1.00 97.12 331 LEU A C 1
ATOM 2600 O O . LEU A 1 331 ? 1.081 6.501 -10.990 1.00 97.12 331 LEU A O 1
ATOM 2604 N N . ASP A 1 332 ? 2.164 7.486 -12.705 1.00 97.00 332 ASP A N 1
ATOM 2605 C CA . ASP A 1 332 ? 0.978 8.145 -13.265 1.00 97.00 332 ASP A CA 1
ATOM 2606 C C . ASP A 1 332 ? -0.146 7.142 -13.551 1.00 97.00 332 ASP A C 1
ATOM 2608 O O . ASP A 1 332 ? -1.280 7.356 -13.109 1.00 97.00 332 ASP A O 1
ATOM 2612 N N . TYR A 1 333 ? 0.196 6.029 -14.213 1.00 97.06 333 TYR A N 1
ATOM 2613 C CA . TYR A 1 333 ? -0.730 4.941 -14.524 1.00 97.06 333 TYR A CA 1
ATOM 2614 C C . TYR A 1 333 ? -1.351 4.346 -13.256 1.00 97.06 333 TYR A C 1
ATOM 2616 O O . TYR A 1 333 ? -2.571 4.231 -13.157 1.00 97.06 333 TYR A O 1
ATOM 2624 N N . SER A 1 334 ? -0.520 4.008 -12.267 1.00 97.56 334 SER A N 1
ATOM 2625 C CA . SER A 1 334 ? -0.967 3.313 -11.056 1.00 97.56 334 SER A CA 1
ATOM 2626 C C . SER A 1 334 ? -1.826 4.202 -10.153 1.00 97.56 334 SER A C 1
ATOM 2628 O O . SER A 1 334 ? -2.810 3.726 -9.592 1.00 97.56 334 SER A O 1
ATOM 2630 N N . PHE A 1 335 ? -1.519 5.501 -10.045 1.00 97.38 335 PHE A N 1
ATOM 2631 C CA . PHE A 1 335 ? -2.359 6.451 -9.304 1.00 97.38 335 PHE A CA 1
ATOM 2632 C C . PHE A 1 335 ? -3.730 6.653 -9.948 1.00 97.38 335 PHE A C 1
ATOM 2634 O O . PHE A 1 335 ? -4.703 6.938 -9.251 1.00 97.38 335 PHE A O 1
ATOM 2641 N N . ARG A 1 336 ? -3.811 6.540 -11.276 1.00 95.06 336 ARG A N 1
ATOM 2642 C CA . ARG A 1 336 ? -5.040 6.732 -12.058 1.00 95.06 336 ARG A CA 1
ATOM 2643 C C . ARG A 1 336 ? -5.748 5.412 -12.370 1.00 95.06 336 ARG A C 1
ATOM 2645 O O . ARG A 1 336 ? -6.710 5.423 -13.136 1.00 95.06 336 ARG A O 1
ATOM 2652 N N . PHE A 1 337 ? -5.302 4.297 -11.786 1.00 97.12 337 PHE A N 1
ATOM 2653 C CA . PHE A 1 337 ? -5.911 2.997 -12.021 1.00 97.12 337 PHE A CA 1
ATOM 2654 C C . PHE A 1 337 ? -7.371 2.996 -11.528 1.00 97.12 337 PHE A C 1
ATOM 2656 O O . PHE A 1 337 ? -7.612 3.243 -10.340 1.00 97.12 337 PHE A O 1
ATOM 2663 N N . PRO A 1 338 ? -8.362 2.749 -12.407 1.00 96.38 338 PRO A N 1
ATOM 2664 C CA . PRO A 1 338 ? -9.766 2.876 -12.039 1.00 96.38 338 PRO A CA 1
ATOM 2665 C C . PRO A 1 338 ? -10.164 1.942 -10.894 1.00 96.38 338 PRO A C 1
ATOM 2667 O O . PRO A 1 338 ? -9.870 0.750 -10.906 1.00 96.38 338 PRO A O 1
ATOM 2670 N N . GLY A 1 339 ? -10.888 2.493 -9.921 1.00 96.25 339 GLY A N 1
ATOM 2671 C CA . GLY A 1 339 ? -11.478 1.740 -8.816 1.00 96.25 339 GLY A CA 1
ATOM 2672 C C . GLY A 1 339 ? -10.593 1.537 -7.586 1.00 96.25 339 GLY A C 1
ATOM 2673 O O . GLY A 1 339 ? -11.111 1.061 -6.576 1.00 96.25 339 GLY A O 1
ATOM 2674 N N . CYS A 1 340 ? -9.321 1.945 -7.626 1.00 97.94 340 CYS A N 1
ATOM 2675 C CA . CYS A 1 340 ? -8.461 2.011 -6.444 1.00 97.94 340 CYS A CA 1
ATOM 2676 C C . CYS A 1 340 ? -8.702 3.309 -5.654 1.00 97.94 340 CYS A C 1
ATOM 2678 O O . CYS A 1 340 ? -8.740 4.398 -6.225 1.00 97.94 340 CYS A O 1
ATOM 2680 N N . SER A 1 341 ? -8.815 3.208 -4.329 1.00 98.06 341 SER A N 1
ATOM 2681 C CA . SER A 1 341 ? -8.945 4.368 -3.433 1.00 98.06 341 SER A CA 1
ATOM 2682 C C . SER A 1 341 ? -7.593 5.034 -3.141 1.00 98.06 341 SER A C 1
ATOM 2684 O O . SER A 1 341 ? -7.530 6.244 -2.933 1.00 98.06 341 SER A O 1
ATOM 2686 N N . SER A 1 342 ? -6.514 4.249 -3.116 1.00 98.38 342 SER A N 1
ATOM 2687 C CA . SER A 1 342 ? -5.144 4.692 -2.834 1.00 98.38 342 SER A CA 1
ATOM 2688 C C . SER A 1 342 ? -4.143 3.775 -3.541 1.00 98.38 342 SER A C 1
ATOM 2690 O O . SER A 1 342 ? -4.440 2.602 -3.769 1.00 98.38 342 SER A O 1
ATOM 2692 N N . CYS A 1 343 ? -2.949 4.296 -3.818 1.00 98.44 343 CYS A N 1
ATOM 2693 C CA . CYS A 1 343 ? -1.790 3.553 -4.300 1.00 98.44 343 CYS A CA 1
ATOM 2694 C C . CYS A 1 343 ? -0.629 3.698 -3.310 1.00 98.44 343 CYS A C 1
ATOM 2696 O O . CYS A 1 343 ? -0.173 4.814 -3.045 1.00 98.44 343 CYS A O 1
ATOM 2698 N N . PHE A 1 344 ? -0.129 2.587 -2.764 1.00 97.94 344 PHE A N 1
ATOM 2699 C CA . PHE A 1 344 ? 1.002 2.614 -1.830 1.00 97.94 344 PHE A CA 1
ATOM 2700 C C . PHE A 1 344 ? 2.345 2.587 -2.549 1.00 97.94 344 PHE A C 1
ATOM 2702 O O . PHE A 1 344 ? 2.638 1.691 -3.349 1.00 97.94 344 PHE A O 1
ATOM 2709 N N . VAL A 1 345 ? 3.185 3.565 -2.213 1.00 95.88 345 VAL A N 1
ATOM 2710 C CA . VAL A 1 345 ? 4.479 3.794 -2.855 1.00 95.88 345 VAL A CA 1
ATOM 2711 C C . VAL A 1 345 ? 5.585 3.920 -1.816 1.00 95.88 345 VAL A C 1
ATOM 2713 O O . VAL A 1 345 ? 5.407 4.537 -0.768 1.00 95.88 345 VAL A O 1
ATOM 2716 N N . SER A 1 346 ? 6.742 3.328 -2.101 1.00 90.62 346 SER A N 1
ATOM 2717 C CA . SER A 1 346 ? 7.922 3.474 -1.247 1.00 90.62 346 SER A CA 1
ATOM 2718 C C . SER A 1 346 ? 8.604 4.811 -1.505 1.00 90.62 346 SER A C 1
ATOM 2720 O O . SER A 1 346 ? 8.914 5.119 -2.660 1.00 90.62 346 SER A O 1
ATOM 2722 N N . ILE A 1 347 ? 8.898 5.541 -0.431 1.00 91.06 347 ILE A N 1
ATOM 2723 C CA . ILE A 1 347 ? 9.623 6.815 -0.437 1.00 91.06 347 ILE A CA 1
ATOM 2724 C C . ILE A 1 347 ? 10.903 6.638 0.388 1.00 91.06 347 ILE A C 1
ATOM 2726 O O . ILE A 1 347 ? 10.839 6.224 1.543 1.00 91.06 347 ILE A O 1
ATOM 2730 N N . ASP A 1 348 ? 12.055 6.918 -0.217 1.00 86.50 348 ASP A N 1
ATOM 2731 C CA . ASP A 1 348 ? 13.395 6.746 0.371 1.00 86.50 348 ASP A CA 1
ATOM 2732 C C . ASP A 1 348 ? 14.182 8.062 0.513 1.00 86.50 348 ASP A C 1
ATOM 2734 O O . ASP A 1 348 ? 15.261 8.076 1.102 1.00 86.50 348 ASP A O 1
ATOM 2738 N N . SER A 1 349 ? 13.635 9.164 -0.007 1.00 90.50 349 SER A N 1
ATOM 2739 C CA . SER A 1 349 ? 14.230 10.498 0.031 1.00 90.50 349 SER A CA 1
ATOM 2740 C C . SER A 1 349 ? 13.166 11.585 -0.130 1.00 90.50 349 SER A C 1
ATOM 2742 O O . SER A 1 349 ? 12.095 11.357 -0.704 1.00 90.50 349 SER A O 1
ATOM 2744 N N . LEU A 1 350 ? 13.466 12.799 0.330 1.00 93.00 350 LEU A N 1
ATOM 2745 C CA . LEU A 1 350 ? 12.588 13.964 0.184 1.00 93.00 350 LEU A CA 1
ATOM 2746 C C . LEU A 1 350 ? 12.466 14.430 -1.268 1.00 93.00 350 LEU A C 1
ATOM 2748 O O . LEU A 1 350 ? 11.401 14.889 -1.683 1.00 93.00 350 LEU A O 1
ATOM 2752 N N . ALA A 1 351 ? 13.538 14.309 -2.053 1.00 92.88 351 ALA A N 1
ATOM 2753 C CA . ALA A 1 351 ? 13.504 14.639 -3.475 1.00 92.88 351 ALA A CA 1
ATOM 2754 C C . ALA A 1 351 ? 12.500 13.742 -4.214 1.00 92.88 351 ALA A C 1
ATOM 2756 O O . ALA A 1 351 ? 11.631 14.230 -4.941 1.00 92.88 351 ALA A O 1
ATOM 2757 N N . ARG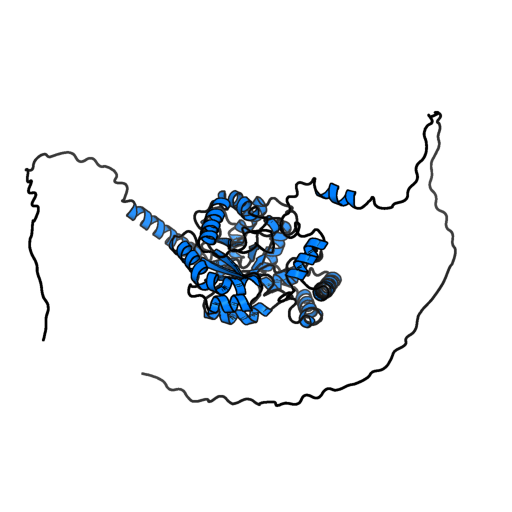 A 1 352 ? 12.558 12.432 -3.950 1.00 91.62 352 ARG A N 1
ATOM 2758 C CA . ARG A 1 352 ? 11.648 11.458 -4.548 1.00 91.62 352 ARG A CA 1
ATOM 2759 C C . ARG A 1 352 ? 10.221 11.602 -4.011 1.00 91.62 352 ARG A C 1
ATOM 2761 O O . ARG A 1 352 ? 9.279 11.473 -4.786 1.00 91.62 352 ARG A O 1
ATOM 2768 N N . MET A 1 353 ? 10.052 11.956 -2.731 1.00 94.81 353 MET A N 1
ATOM 2769 C CA . MET A 1 353 ? 8.750 12.306 -2.144 1.00 94.81 353 MET A CA 1
ATOM 2770 C C . MET A 1 353 ? 8.052 13.416 -2.941 1.00 94.81 353 MET A C 1
ATOM 2772 O O . MET A 1 353 ? 6.910 13.237 -3.354 1.00 94.81 353 MET A O 1
ATOM 2776 N N . ARG A 1 354 ? 8.743 14.537 -3.192 1.00 94.50 354 ARG A N 1
ATOM 2777 C CA . ARG A 1 354 ? 8.187 15.681 -3.937 1.00 94.50 354 ARG A CA 1
ATOM 2778 C C . ARG A 1 354 ? 7.764 15.279 -5.348 1.00 94.50 354 ARG A C 1
ATOM 2780 O O . ARG A 1 354 ? 6.613 15.476 -5.711 1.00 94.50 354 ARG A O 1
ATOM 2787 N N . SER A 1 355 ? 8.650 14.603 -6.084 1.00 93.44 355 SER A N 1
ATOM 2788 C CA . SER A 1 355 ? 8.356 14.136 -7.446 1.00 93.44 355 SER A CA 1
ATOM 2789 C C . SER A 1 355 ? 7.137 13.202 -7.507 1.00 93.44 355 SER A C 1
ATOM 2791 O O . SER A 1 355 ? 6.291 13.332 -8.390 1.00 93.44 355 SER A O 1
ATOM 2793 N N . ILE A 1 356 ? 7.004 12.282 -6.544 1.00 95.44 356 ILE A N 1
ATOM 2794 C CA . ILE A 1 356 ? 5.845 11.386 -6.439 1.00 95.44 356 ILE A CA 1
ATOM 2795 C C . ILE A 1 356 ? 4.558 12.176 -6.165 1.00 95.44 356 ILE A C 1
ATOM 2797 O O . ILE A 1 356 ? 3.523 11.885 -6.772 1.00 95.44 356 ILE A O 1
ATOM 2801 N N . LEU A 1 357 ? 4.607 13.158 -5.260 1.00 95.69 357 LEU A N 1
ATOM 2802 C CA . LEU A 1 357 ? 3.451 13.984 -4.914 1.00 95.69 357 LEU A CA 1
ATOM 2803 C C . LEU A 1 357 ? 2.976 14.827 -6.100 1.00 95.69 357 LEU A C 1
ATOM 2805 O O . LEU A 1 357 ? 1.773 14.859 -6.347 1.00 95.69 357 LEU A O 1
ATOM 2809 N N . ASP A 1 358 ? 3.888 15.405 -6.885 1.00 94.00 358 ASP A N 1
ATOM 2810 C CA . ASP A 1 358 ? 3.542 16.178 -8.087 1.00 94.00 358 ASP A CA 1
ATOM 2811 C C . ASP A 1 358 ? 2.749 15.329 -9.103 1.00 94.00 358 ASP A C 1
ATOM 2813 O O . ASP A 1 358 ? 1.779 15.795 -9.713 1.00 94.00 358 ASP A O 1
ATOM 2817 N N . ILE A 1 359 ? 3.115 14.047 -9.253 1.00 95.12 359 ILE A N 1
ATOM 2818 C CA . ILE A 1 359 ? 2.418 13.090 -10.133 1.00 95.12 359 ILE A CA 1
ATOM 2819 C C . ILE A 1 359 ? 1.047 12.696 -9.558 1.00 95.12 359 ILE A C 1
ATOM 2821 O O . ILE A 1 359 ? 0.061 12.599 -10.306 1.00 95.12 359 ILE A O 1
ATOM 2825 N N . ALA A 1 360 ? 0.984 12.436 -8.247 1.00 94.62 360 ALA A N 1
ATOM 2826 C CA . ALA A 1 360 ? -0.232 12.012 -7.556 1.00 94.62 360 ALA A CA 1
ATOM 2827 C C . ALA A 1 360 ? -1.294 13.123 -7.556 1.00 94.62 360 ALA A C 1
ATOM 2829 O O . ALA A 1 360 ? -2.413 12.909 -8.027 1.00 94.62 360 ALA A O 1
ATOM 2830 N N . ILE A 1 361 ? -0.916 14.323 -7.107 1.00 92.94 361 ILE A N 1
ATOM 2831 C CA . ILE A 1 361 ? -1.763 15.523 -7.098 1.00 92.94 361 ILE A CA 1
ATOM 2832 C C . ILE A 1 361 ? -2.231 15.853 -8.520 1.00 92.94 361 ILE A C 1
ATOM 2834 O O . ILE A 1 361 ? -3.401 16.170 -8.730 1.00 92.94 361 ILE A O 1
ATOM 2838 N N . GLY A 1 362 ? -1.351 15.678 -9.510 1.00 86.25 362 GLY A N 1
ATOM 2839 C CA . GLY A 1 362 ? -1.640 16.004 -10.903 1.00 86.25 362 GLY A CA 1
ATOM 2840 C C . GLY A 1 362 ? -1.234 17.423 -11.296 1.00 86.25 362 GLY A C 1
ATOM 2841 O O . GLY A 1 362 ? -1.630 17.865 -12.369 1.00 86.25 362 GLY A O 1
ATOM 2842 N N . ASP A 1 363 ? -0.414 18.091 -10.479 1.00 83.50 363 ASP A N 1
ATOM 2843 C CA . ASP A 1 363 ? 0.204 19.386 -10.800 1.00 83.50 363 ASP A CA 1
ATOM 2844 C C . ASP A 1 363 ? 1.191 19.261 -11.982 1.00 83.50 363 ASP A C 1
ATOM 2846 O O . ASP A 1 363 ? 1.449 20.230 -12.695 1.00 83.50 363 ASP A O 1
ATOM 2850 N N . ALA A 1 364 ? 1.696 18.048 -12.242 1.00 82.12 364 ALA A N 1
ATOM 2851 C CA . ALA A 1 364 ? 2.540 17.723 -13.389 1.00 82.12 364 ALA A CA 1
ATOM 2852 C C . ALA A 1 364 ? 1.920 16.596 -14.243 1.00 82.12 364 ALA A C 1
ATOM 2854 O O . ALA A 1 364 ? 2.412 15.460 -14.187 1.00 82.12 364 ALA A O 1
ATOM 2855 N N . PRO A 1 365 ? 0.857 16.856 -15.032 1.00 88.19 365 PRO A N 1
ATOM 2856 C CA . PRO A 1 365 ? 0.264 15.847 -15.909 1.00 88.19 365 PRO A CA 1
ATOM 2857 C C . PRO A 1 365 ? 1.269 15.367 -16.963 1.00 88.19 365 PRO A C 1
ATOM 2859 O O . PRO A 1 365 ? 2.222 16.072 -17.302 1.00 88.19 365 PRO A O 1
ATOM 2862 N N . LEU A 1 366 ? 1.061 14.158 -17.491 1.00 93.31 366 LEU A N 1
ATOM 2863 C CA . LEU A 1 366 ? 1.875 13.673 -18.601 1.00 93.31 366 LEU A CA 1
ATOM 2864 C C . LEU A 1 366 ? 1.669 14.555 -19.840 1.00 93.31 366 LEU A C 1
ATOM 2866 O O . LEU A 1 366 ? 0.553 14.913 -20.215 1.00 93.31 366 LEU A O 1
ATOM 2870 N N . THR A 1 367 ? 2.768 14.877 -20.506 1.00 95.25 367 THR A N 1
ATOM 2871 C CA . THR A 1 367 ? 2.781 15.521 -21.815 1.00 95.25 367 THR A CA 1
ATOM 2872 C C . THR A 1 367 ? 2.207 14.589 -22.884 1.00 95.25 367 THR A C 1
ATOM 2874 O O . THR A 1 367 ? 2.157 13.364 -22.737 1.00 95.25 367 THR A O 1
ATOM 2877 N N . GLN A 1 368 ? 1.826 15.149 -24.035 1.00 95.81 368 GLN A N 1
ATOM 2878 C CA . GLN A 1 368 ? 1.356 14.341 -25.164 1.00 95.81 368 GLN A CA 1
ATOM 2879 C C . GLN A 1 368 ? 2.414 13.325 -25.635 1.00 95.81 368 GLN A C 1
ATOM 2881 O O . GLN A 1 368 ? 2.071 12.215 -26.047 1.00 95.81 368 GLN A O 1
ATOM 2886 N N . THR A 1 369 ? 3.699 13.681 -25.559 1.00 96.88 369 THR A N 1
ATOM 2887 C CA . THR A 1 369 ? 4.810 12.780 -25.893 1.00 96.88 369 THR A CA 1
ATOM 2888 C C . THR A 1 369 ? 4.907 11.628 -24.898 1.00 96.88 369 THR A C 1
ATOM 2890 O O . THR A 1 369 ? 4.987 10.478 -25.325 1.00 96.88 369 THR A O 1
ATOM 2893 N N . GLU A 1 370 ? 4.828 11.905 -23.596 1.00 97.19 370 GLU A N 1
ATOM 2894 C CA . GLU A 1 370 ? 4.830 10.876 -22.547 1.00 97.19 370 GLU A CA 1
ATOM 2895 C C . GLU A 1 370 ? 3.649 9.912 -22.693 1.00 97.19 370 GLU A C 1
ATOM 2897 O O . GLU A 1 370 ? 3.846 8.699 -22.631 1.00 97.19 370 GLU A O 1
ATOM 2902 N N . HIS A 1 371 ? 2.447 10.415 -22.996 1.00 96.75 371 HIS A N 1
ATOM 2903 C CA . HIS A 1 371 ? 1.295 9.566 -23.310 1.00 96.75 371 HIS A CA 1
ATOM 2904 C C . HIS A 1 371 ? 1.565 8.637 -24.500 1.00 96.75 371 HIS A C 1
ATOM 2906 O O . HIS A 1 371 ? 1.359 7.428 -24.401 1.00 96.75 371 HIS A O 1
ATOM 2912 N N . ARG A 1 372 ? 2.093 9.167 -25.612 1.00 97.38 372 ARG A N 1
ATOM 2913 C CA . ARG A 1 372 ? 2.423 8.355 -26.797 1.00 97.38 372 ARG A CA 1
ATOM 2914 C C . ARG A 1 372 ? 3.501 7.312 -26.505 1.00 97.38 372 ARG A C 1
ATOM 2916 O O . ARG A 1 372 ? 3.423 6.204 -27.035 1.00 97.38 372 ARG A O 1
ATOM 2923 N N . VAL A 1 373 ? 4.510 7.654 -25.700 1.00 97.81 373 VAL A N 1
ATOM 2924 C CA . VAL A 1 373 ? 5.573 6.722 -25.298 1.00 97.81 373 VAL A CA 1
ATOM 2925 C C . VAL A 1 373 ? 5.010 5.624 -24.407 1.00 97.81 373 VAL A C 1
ATOM 2927 O O . VAL A 1 373 ? 5.227 4.456 -24.724 1.00 97.81 373 VAL A O 1
ATOM 2930 N N . ARG A 1 374 ? 4.216 5.972 -23.387 1.00 97.19 374 ARG A N 1
ATOM 2931 C CA . ARG A 1 374 ? 3.510 5.012 -22.527 1.00 97.19 374 ARG A CA 1
ATOM 2932 C C . ARG A 1 374 ? 2.677 4.031 -23.353 1.00 97.19 374 ARG A C 1
ATOM 2934 O O . ARG A 1 374 ? 2.865 2.823 -23.257 1.00 97.19 374 ARG A O 1
ATOM 2941 N N . ASP A 1 375 ? 1.817 4.537 -24.233 1.00 96.25 375 ASP A N 1
ATOM 2942 C CA . ASP A 1 375 ? 0.937 3.693 -25.046 1.00 96.25 375 ASP A CA 1
ATOM 2943 C C . ASP A 1 375 ? 1.722 2.828 -26.048 1.00 96.25 375 ASP A C 1
ATOM 2945 O O . ASP A 1 375 ? 1.250 1.774 -26.481 1.00 96.25 375 ASP A O 1
ATOM 2949 N N . ARG A 1 376 ? 2.916 3.272 -26.462 1.00 96.62 376 ARG A N 1
ATOM 2950 C CA . ARG A 1 376 ? 3.805 2.494 -27.329 1.00 96.62 376 ARG A CA 1
ATOM 2951 C C . ARG A 1 376 ? 4.521 1.391 -26.565 1.00 96.62 376 ARG A C 1
ATOM 2953 O O . ARG A 1 376 ? 4.619 0.295 -27.109 1.00 96.62 376 ARG A O 1
ATOM 2960 N N . ILE A 1 377 ? 5.015 1.648 -25.352 1.00 96.38 377 ILE A N 1
ATOM 2961 C CA . ILE A 1 377 ? 5.670 0.595 -24.570 1.00 96.38 377 ILE A CA 1
ATOM 2962 C C . ILE A 1 377 ? 4.680 -0.482 -24.138 1.00 96.38 377 ILE A C 1
ATOM 2964 O O . ILE A 1 377 ? 5.021 -1.659 -24.224 1.00 96.38 377 ILE A O 1
ATOM 2968 N N . MET A 1 378 ? 3.446 -0.095 -23.790 1.00 94.50 378 MET A N 1
ATOM 2969 C CA . MET A 1 378 ? 2.372 -1.040 -23.488 1.00 94.50 378 MET A CA 1
ATOM 2970 C C . MET A 1 378 ? 2.133 -1.969 -24.680 1.00 94.50 378 MET A C 1
ATOM 2972 O O . MET A 1 378 ? 2.415 -3.158 -24.595 1.00 94.50 378 MET A O 1
ATOM 2976 N N . ARG A 1 379 ? 1.782 -1.403 -25.841 1.00 93.94 379 ARG A N 1
ATOM 2977 C CA . ARG A 1 379 ? 1.457 -2.187 -27.044 1.00 93.94 379 ARG A CA 1
ATOM 2978 C C . ARG A 1 379 ? 2.607 -3.013 -27.605 1.00 93.94 379 ARG A C 1
ATOM 2980 O O . ARG A 1 379 ? 2.382 -4.076 -28.168 1.00 93.94 379 ARG A O 1
ATOM 2987 N N . ARG A 1 380 ? 3.836 -2.495 -27.544 1.00 94.38 380 ARG A N 1
ATOM 2988 C CA . ARG A 1 380 ? 4.987 -3.130 -28.202 1.00 94.38 380 ARG A CA 1
ATOM 2989 C C . ARG A 1 380 ? 5.689 -4.161 -27.327 1.00 94.38 380 ARG A C 1
ATOM 2991 O O . ARG A 1 380 ? 6.243 -5.103 -27.881 1.00 94.38 380 ARG A O 1
ATOM 2998 N N . TYR A 1 381 ? 5.737 -3.939 -26.015 1.00 93.06 381 TYR A N 1
ATOM 2999 C CA . TYR A 1 381 ? 6.559 -4.745 -25.111 1.00 93.06 381 TYR A CA 1
ATOM 3000 C C . TYR A 1 381 ? 5.740 -5.423 -24.011 1.00 93.06 381 TYR A C 1
ATOM 3002 O O . TYR A 1 381 ? 6.032 -6.562 -23.668 1.00 93.06 381 TYR A O 1
ATOM 3010 N N . LEU A 1 382 ? 4.743 -4.746 -23.432 1.00 91.81 382 LEU A N 1
ATOM 3011 C CA . LEU A 1 382 ? 4.045 -5.262 -22.247 1.00 91.81 382 LEU A CA 1
ATOM 3012 C C . LEU A 1 382 ? 2.857 -6.159 -22.614 1.00 91.81 382 LEU A C 1
ATOM 3014 O O . LEU A 1 382 ? 2.675 -7.192 -21.978 1.00 91.81 382 LEU A O 1
ATOM 3018 N N . ASP A 1 383 ? 2.110 -5.829 -23.670 1.00 88.06 383 ASP A N 1
ATOM 3019 C CA . ASP A 1 383 ? 0.969 -6.630 -24.136 1.00 88.06 383 ASP A CA 1
ATOM 3020 C C . ASP A 1 383 ? 1.408 -8.038 -24.570 1.00 88.06 383 ASP A C 1
ATOM 3022 O O . ASP A 1 383 ? 0.694 -9.005 -24.335 1.00 88.06 383 ASP A O 1
ATOM 3026 N N . SER A 1 384 ? 2.623 -8.191 -25.115 1.00 86.25 384 SER A N 1
ATOM 3027 C CA . SER A 1 384 ? 3.184 -9.505 -25.475 1.00 86.25 384 SER A CA 1
ATOM 3028 C C . SER A 1 384 ? 3.521 -10.401 -24.280 1.00 86.25 384 SER A C 1
ATOM 3030 O O . SER A 1 384 ? 3.899 -11.553 -24.480 1.00 86.25 384 SER A O 1
ATOM 3032 N N . LEU A 1 385 ? 3.455 -9.876 -23.054 1.00 84.00 385 LEU A N 1
ATOM 3033 C CA . LEU A 1 385 ? 3.704 -10.634 -21.829 1.00 84.00 385 LEU A CA 1
ATOM 3034 C C . LEU A 1 385 ? 2.410 -11.167 -21.195 1.00 84.00 385 LEU A C 1
ATOM 3036 O O . LEU A 1 385 ? 2.504 -11.789 -20.143 1.00 84.00 385 LEU A O 1
ATOM 3040 N N . ASP A 1 386 ? 1.236 -10.914 -21.794 1.00 78.81 386 ASP A N 1
ATOM 3041 C CA . ASP A 1 386 ? -0.081 -11.348 -21.295 1.00 78.81 386 ASP A CA 1
ATOM 3042 C C . ASP A 1 386 ? -0.310 -11.025 -19.801 1.00 78.81 386 ASP A C 1
ATOM 3044 O O . ASP A 1 386 ? -0.901 -11.802 -19.048 1.00 78.81 386 ASP A O 1
ATOM 3048 N N . ASN A 1 387 ? 0.100 -9.814 -19.399 1.00 75.88 387 ASN A N 1
ATOM 3049 C CA . ASN A 1 387 ? 0.338 -9.356 -18.021 1.00 75.88 387 ASN A CA 1
ATOM 3050 C C . ASN A 1 387 ? 1.613 -9.958 -17.426 1.00 75.88 387 ASN A C 1
ATOM 3052 O O . ASN A 1 387 ? 1.707 -11.154 -17.167 1.00 75.88 387 ASN A O 1
ATOM 3056 N N . ALA A 1 388 ? 2.594 -9.090 -17.164 1.00 74.94 388 ALA A N 1
ATOM 3057 C CA . ALA A 1 388 ? 3.941 -9.458 -16.734 1.00 74.94 388 ALA A CA 1
ATOM 3058 C C . ALA A 1 388 ? 4.019 -9.858 -15.247 1.00 74.94 388 ALA A C 1
ATOM 3060 O O . ALA A 1 388 ? 4.878 -9.376 -14.501 1.00 74.94 388 ALA A O 1
ATOM 3061 N N . GLY A 1 389 ? 3.102 -10.722 -14.825 1.00 78.12 389 GLY A N 1
ATOM 3062 C CA . GLY A 1 389 ? 3.071 -11.325 -13.511 1.00 78.12 389 GLY A CA 1
ATOM 3063 C C . GLY A 1 389 ? 4.041 -12.500 -13.372 1.00 78.12 389 GLY A C 1
ATOM 3064 O O . GLY A 1 389 ? 4.761 -12.897 -14.286 1.00 78.12 389 GLY A O 1
ATOM 3065 N N . TRP A 1 390 ? 4.078 -13.063 -12.177 1.00 80.06 390 TRP A N 1
ATOM 3066 C CA . TRP A 1 390 ? 4.883 -14.215 -11.785 1.00 80.06 390 TRP A CA 1
ATOM 3067 C C . TRP A 1 390 ? 4.049 -15.212 -10.980 1.00 80.06 390 TRP A C 1
ATOM 3069 O O . TRP A 1 390 ? 4.558 -15.915 -10.105 1.00 80.06 390 TRP A O 1
ATOM 3079 N N . GLU A 1 391 ? 2.752 -15.266 -11.271 1.00 74.06 391 GLU A N 1
ATOM 3080 C CA . GLU A 1 391 ? 1.856 -16.247 -10.677 1.00 74.06 391 GLU A CA 1
ATOM 3081 C C . GLU A 1 391 ? 2.218 -17.634 -11.215 1.00 74.06 391 GLU A C 1
ATOM 3083 O O . GLU A 1 391 ? 2.562 -17.790 -12.387 1.00 74.06 391 GLU A O 1
ATOM 3088 N N . GLY A 1 392 ? 2.220 -18.644 -10.345 1.00 65.75 392 GLY A N 1
ATOM 3089 C CA . GLY A 1 392 ? 2.583 -20.007 -10.739 1.00 65.75 392 GLY A CA 1
ATOM 3090 C C . GLY A 1 392 ? 4.081 -20.244 -10.966 1.00 65.75 392 GLY A C 1
ATOM 3091 O O . GLY A 1 392 ? 4.453 -21.331 -11.408 1.00 65.75 392 GLY A O 1
ATOM 3092 N N . ILE A 1 393 ? 4.964 -19.287 -10.640 1.00 70.00 393 ILE A N 1
ATOM 3093 C CA . ILE A 1 393 ? 6.392 -19.603 -10.519 1.00 70.00 393 ILE A CA 1
ATOM 3094 C C . ILE A 1 393 ? 6.565 -20.669 -9.438 1.00 70.00 393 ILE A C 1
ATOM 3096 O O . ILE A 1 393 ? 6.061 -20.523 -8.327 1.00 70.00 393 ILE A O 1
ATOM 3100 N N . ASP A 1 394 ? 7.331 -21.717 -9.753 1.00 67.69 394 ASP A N 1
ATOM 3101 C CA . ASP A 1 394 ? 7.731 -22.725 -8.775 1.00 67.69 394 ASP A CA 1
ATOM 3102 C C . ASP A 1 394 ? 8.504 -22.043 -7.636 1.00 67.69 394 ASP A C 1
ATOM 3104 O O . ASP A 1 394 ? 9.682 -21.675 -7.755 1.00 67.69 394 ASP A O 1
ATOM 3108 N N . THR A 1 395 ? 7.801 -21.853 -6.522 1.00 71.69 395 THR A N 1
ATOM 3109 C CA . THR A 1 395 ? 8.313 -21.207 -5.320 1.00 71.69 395 THR A CA 1
ATOM 3110 C C . THR A 1 395 ? 9.504 -21.982 -4.763 1.00 71.69 395 THR A C 1
ATOM 3112 O O . THR A 1 395 ? 10.505 -21.372 -4.384 1.00 71.69 395 THR A O 1
ATOM 3115 N N . ALA A 1 396 ? 9.489 -23.316 -4.806 1.00 71.75 396 ALA A N 1
ATOM 3116 C CA . ALA A 1 396 ? 10.618 -24.131 -4.372 1.00 71.75 396 ALA A CA 1
ATOM 3117 C C . ALA A 1 396 ? 11.850 -23.902 -5.264 1.00 71.75 396 ALA A C 1
ATOM 3119 O O . ALA A 1 396 ? 12.959 -23.707 -4.753 1.00 71.75 396 ALA A O 1
ATOM 3120 N N . ALA A 1 397 ? 11.673 -23.846 -6.586 1.00 73.94 397 ALA A N 1
ATOM 3121 C CA . ALA A 1 397 ? 12.755 -23.515 -7.514 1.00 73.94 397 ALA A CA 1
ATOM 3122 C C . ALA A 1 397 ? 13.277 -22.080 -7.317 1.00 73.94 397 ALA A C 1
ATOM 3124 O O . ALA A 1 397 ? 14.490 -21.847 -7.375 1.00 73.94 397 ALA A O 1
ATOM 3125 N N . TYR A 1 398 ? 12.391 -21.120 -7.041 1.00 75.31 398 TYR A N 1
ATOM 3126 C CA . TYR A 1 398 ? 12.755 -19.743 -6.708 1.00 75.31 398 TYR A CA 1
ATOM 3127 C C . TYR A 1 398 ? 13.630 -19.667 -5.454 1.00 75.31 398 TYR A C 1
ATOM 3129 O O . TYR A 1 398 ? 14.725 -19.102 -5.500 1.00 75.31 398 TYR A O 1
ATOM 3137 N N . TRP A 1 399 ? 13.214 -20.294 -4.356 1.00 73.56 399 TRP A N 1
ATOM 3138 C CA . TRP A 1 399 ? 13.985 -20.291 -3.112 1.00 73.56 399 TRP A CA 1
ATOM 3139 C C . TRP A 1 399 ? 15.293 -21.069 -3.231 1.00 73.56 399 TRP A C 1
ATOM 3141 O O . TRP A 1 399 ? 16.325 -20.627 -2.720 1.00 73.56 399 TRP A O 1
ATOM 3151 N N . LYS A 1 400 ? 15.306 -22.174 -3.988 1.00 77.75 400 LYS A N 1
ATOM 3152 C CA . LYS A 1 400 ? 16.542 -22.889 -4.335 1.00 77.75 400 LYS A CA 1
ATOM 3153 C C . LYS A 1 400 ? 17.511 -21.982 -5.097 1.00 77.75 400 LYS A C 1
ATOM 3155 O O . LYS A 1 400 ? 18.707 -21.981 -4.799 1.00 77.75 400 LYS A O 1
ATOM 3160 N N . ARG A 1 401 ? 17.006 -21.175 -6.037 1.00 78.12 401 ARG A N 1
ATOM 3161 C CA . ARG A 1 401 ? 17.791 -20.162 -6.758 1.00 78.12 401 ARG A CA 1
ATOM 3162 C C . ARG A 1 401 ? 18.329 -19.090 -5.810 1.00 78.12 401 ARG A C 1
ATOM 3164 O O . ARG A 1 401 ? 19.523 -18.813 -5.862 1.00 78.12 401 ARG A O 1
ATOM 3171 N N . LEU A 1 402 ? 17.506 -18.537 -4.917 1.00 77.06 402 LEU A N 1
ATOM 3172 C CA . LEU A 1 402 ? 17.958 -17.548 -3.928 1.00 77.06 402 LEU A CA 1
ATOM 3173 C C . LEU A 1 402 ? 19.068 -18.099 -3.031 1.00 77.06 402 LEU A C 1
ATOM 3175 O O . LEU A 1 402 ? 20.089 -17.439 -2.845 1.00 77.06 402 LEU A O 1
ATOM 3179 N N . LYS A 1 403 ? 18.904 -19.327 -2.524 1.00 78.50 403 LYS A N 1
ATOM 3180 C CA . LYS A 1 403 ? 19.917 -20.004 -1.707 1.00 78.50 403 LYS A CA 1
ATOM 3181 C C . LYS A 1 403 ? 21.219 -20.212 -2.484 1.00 78.50 403 LYS A C 1
ATOM 3183 O O . LYS A 1 403 ? 22.288 -19.947 -1.946 1.00 78.50 403 LYS A O 1
ATOM 3188 N N . LYS A 1 404 ? 21.138 -20.620 -3.758 1.00 79.56 404 LYS A N 1
ATOM 3189 C CA . LYS A 1 404 ? 22.311 -20.775 -4.639 1.00 79.56 404 LYS A CA 1
ATOM 3190 C C . LYS A 1 404 ? 23.055 -19.454 -4.863 1.00 79.56 404 LYS A C 1
ATOM 3192 O O . LYS A 1 404 ? 24.275 -19.463 -4.953 1.00 79.56 404 LYS A O 1
ATOM 3197 N N . LEU A 1 405 ? 22.334 -18.338 -4.948 1.00 73.56 405 LEU A N 1
ATOM 3198 C CA . LEU A 1 405 ? 22.912 -17.004 -5.138 1.00 73.56 405 LEU A CA 1
ATOM 3199 C C . LEU A 1 405 ? 23.407 -16.359 -3.827 1.00 73.56 405 LEU A C 1
ATOM 3201 O O . LEU A 1 405 ? 23.865 -15.222 -3.856 1.00 73.56 405 LEU A O 1
ATOM 3205 N N . GLY A 1 406 ? 23.284 -17.032 -2.675 1.00 71.00 406 GLY A N 1
ATOM 3206 C CA . GLY A 1 406 ? 23.588 -16.435 -1.367 1.00 71.00 406 GLY A CA 1
ATOM 3207 C C . GLY A 1 406 ? 22.621 -15.311 -0.966 1.00 71.00 406 GLY A C 1
ATOM 3208 O O . GLY A 1 406 ? 22.902 -14.544 -0.051 1.00 71.00 406 GLY A O 1
ATOM 3209 N N . LEU A 1 407 ? 21.473 -15.204 -1.644 1.00 64.88 407 LEU A N 1
ATOM 3210 C CA . LEU A 1 407 ? 20.497 -14.122 -1.482 1.00 64.88 407 LEU A CA 1
ATOM 3211 C C . LEU A 1 407 ? 19.355 -14.471 -0.523 1.00 64.88 407 LEU A C 1
ATOM 3213 O O . LEU A 1 407 ? 18.426 -13.679 -0.371 1.00 64.88 407 LEU A O 1
ATOM 3217 N N . SER A 1 408 ? 19.390 -15.638 0.126 1.00 59.25 408 SER A N 1
ATOM 3218 C CA . SER A 1 408 ? 18.352 -16.037 1.085 1.00 59.25 408 SER A CA 1
ATOM 3219 C C . SER A 1 408 ? 18.230 -15.043 2.242 1.00 59.25 408 SER A C 1
ATOM 3221 O O . SER A 1 408 ? 17.120 -14.798 2.701 1.00 59.25 408 SER A O 1
ATOM 3223 N N . SER A 1 409 ? 19.346 -14.429 2.655 1.00 53.56 409 SER A N 1
ATOM 3224 C CA . SER A 1 409 ? 19.382 -13.322 3.616 1.00 53.56 409 SER A CA 1
ATOM 3225 C C . SER A 1 409 ? 19.025 -11.980 2.974 1.00 53.56 409 SER A C 1
ATOM 3227 O O . SER A 1 409 ? 18.268 -11.227 3.556 1.00 53.56 409 SER A O 1
ATOM 3229 N N . LEU A 1 410 ? 19.469 -11.666 1.753 1.00 49.22 410 LEU A N 1
ATOM 3230 C CA . LEU A 1 410 ? 19.180 -10.372 1.106 1.00 49.22 410 LEU A CA 1
ATOM 3231 C C . LEU A 1 410 ? 17.698 -10.157 0.756 1.00 49.22 410 LEU A C 1
ATOM 3233 O O . LEU A 1 410 ? 17.249 -9.015 0.716 1.00 49.22 410 LEU A O 1
ATOM 3237 N N . ALA A 1 411 ? 16.944 -11.235 0.537 1.00 47.00 411 ALA A N 1
ATOM 3238 C CA . ALA A 1 411 ? 15.493 -11.185 0.356 1.00 47.00 411 ALA A CA 1
ATOM 3239 C C . ALA A 1 411 ? 14.717 -10.989 1.679 1.00 47.00 411 ALA A C 1
ATOM 3241 O O . ALA A 1 411 ? 13.508 -10.758 1.643 1.00 47.00 411 ALA A O 1
ATOM 3242 N N . THR A 1 412 ? 15.374 -11.123 2.841 1.00 48.97 412 THR A N 1
ATOM 3243 C CA . THR A 1 412 ? 14.687 -11.300 4.135 1.00 48.97 412 THR A CA 1
ATOM 3244 C C . THR A 1 412 ? 15.289 -10.537 5.327 1.00 48.97 412 THR A C 1
ATOM 3246 O O . THR A 1 412 ? 14.581 -10.301 6.295 1.00 48.97 412 THR A O 1
ATOM 3249 N N . ASN A 1 413 ? 16.551 -10.106 5.279 1.00 41.88 413 ASN A N 1
ATOM 3250 C CA . ASN A 1 413 ? 17.294 -9.449 6.356 1.00 41.88 413 ASN A CA 1
ATOM 3251 C C . ASN A 1 413 ? 18.567 -8.762 5.817 1.00 41.88 413 ASN A C 1
ATOM 3253 O O . ASN A 1 413 ? 19.542 -9.426 5.462 1.00 41.88 413 ASN A O 1
ATOM 3257 N N . ARG A 1 414 ? 18.633 -7.426 5.8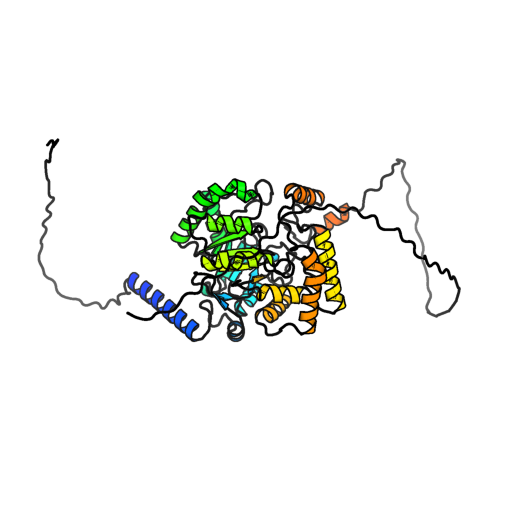71 1.00 46.25 414 ARG A N 1
ATOM 3258 C CA . ARG A 1 414 ? 19.921 -6.720 5.980 1.00 46.25 414 ARG A CA 1
ATOM 3259 C C . ARG A 1 414 ? 20.033 -6.104 7.368 1.00 46.25 414 ARG A C 1
ATOM 3261 O O . ARG A 1 414 ? 19.574 -4.990 7.608 1.00 46.25 414 ARG A O 1
ATOM 3268 N N . HIS A 1 415 ? 20.695 -6.815 8.276 1.00 34.06 415 HIS A N 1
ATOM 3269 C CA . HIS A 1 415 ? 21.574 -6.115 9.202 1.00 34.06 415 HIS A CA 1
ATOM 3270 C C . HIS A 1 415 ? 22.797 -5.701 8.387 1.00 34.06 415 HIS A C 1
ATOM 3272 O O . HIS A 1 415 ? 23.679 -6.513 8.132 1.00 34.06 415 HIS A O 1
ATOM 3278 N N . SER A 1 416 ? 22.827 -4.458 7.925 1.00 32.91 416 SER A N 1
ATOM 3279 C CA . SER A 1 416 ? 24.062 -3.826 7.481 1.00 32.91 416 SER A CA 1
ATOM 3280 C C . SER A 1 416 ? 24.345 -2.662 8.418 1.00 32.91 416 SER A C 1
ATOM 3282 O O . SER A 1 416 ? 23.890 -1.544 8.203 1.00 32.91 416 SER A O 1
ATOM 3284 N N . SER A 1 417 ? 25.105 -2.935 9.481 1.00 32.44 417 SER A N 1
ATOM 3285 C CA . SER A 1 417 ? 26.196 -2.017 9.784 1.00 32.44 417 SER A CA 1
ATOM 3286 C C . SER A 1 417 ? 27.194 -2.105 8.621 1.00 32.44 417 SER A C 1
ATOM 3288 O O . SER A 1 417 ? 27.336 -3.143 7.968 1.00 32.44 417 SER A O 1
ATOM 3290 N N . VAL A 1 418 ? 27.843 -0.985 8.329 1.00 30.91 418 VAL A N 1
ATOM 3291 C CA . VAL A 1 418 ? 28.662 -0.714 7.134 1.00 30.91 418 VAL A CA 1
ATOM 3292 C C . VAL A 1 418 ? 29.856 -1.685 6.958 1.00 30.91 418 VAL A C 1
ATOM 3294 O O . VAL A 1 418 ? 30.462 -1.743 5.895 1.00 30.91 418 VAL A O 1
ATOM 3297 N N . GLU A 1 419 ? 30.163 -2.530 7.942 1.00 31.38 419 GLU A N 1
ATOM 3298 C CA . GLU A 1 419 ? 31.363 -3.381 7.968 1.00 31.38 419 GLU A CA 1
ATOM 3299 C C . GLU A 1 419 ? 31.236 -4.724 7.215 1.00 31.38 419 GLU A C 1
ATOM 3301 O O . GLU A 1 419 ? 32.246 -5.310 6.829 1.00 31.38 419 GLU A O 1
ATOM 3306 N N . SER A 1 420 ? 30.025 -5.227 6.939 1.00 32.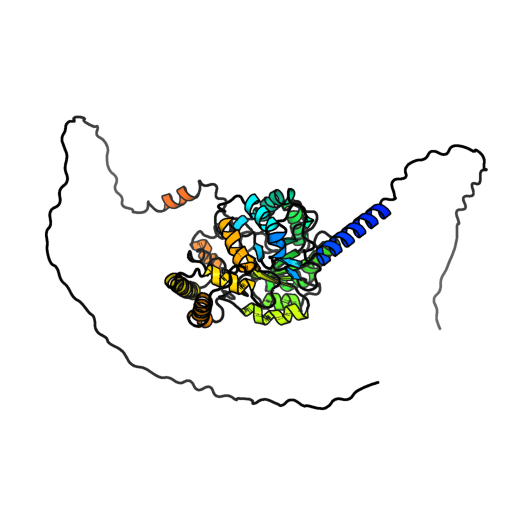34 420 SER A N 1
ATOM 3307 C CA . SER A 1 420 ? 29.858 -6.604 6.422 1.00 32.34 420 SER A CA 1
ATOM 3308 C C . SER A 1 420 ? 30.058 -6.776 4.904 1.00 32.34 420 SER A C 1
ATOM 3310 O O . SER A 1 420 ? 30.193 -7.908 4.436 1.00 32.34 420 SER A O 1
ATOM 3312 N N . LEU A 1 421 ? 30.061 -5.703 4.107 1.00 32.03 421 LEU A N 1
ATOM 3313 C CA . LEU A 1 421 ? 30.198 -5.807 2.641 1.00 32.03 421 LEU A CA 1
ATOM 3314 C C . LEU A 1 421 ? 31.659 -5.902 2.175 1.00 32.03 421 LEU A C 1
ATOM 3316 O O . LEU A 1 421 ? 31.930 -6.510 1.139 1.00 32.03 421 LEU A O 1
ATOM 3320 N N . ALA A 1 422 ? 32.609 -5.390 2.961 1.00 31.97 422 ALA A N 1
ATOM 3321 C CA . ALA A 1 422 ? 34.035 -5.469 2.640 1.00 31.97 422 ALA A CA 1
ATOM 3322 C C . ALA A 1 422 ? 34.585 -6.906 2.740 1.00 31.97 422 ALA A C 1
ATOM 3324 O O . ALA A 1 422 ? 35.461 -7.299 1.970 1.00 31.97 422 ALA A O 1
ATOM 3325 N N . SER A 1 423 ? 34.042 -7.729 3.641 1.00 31.70 423 SER A N 1
ATOM 3326 C CA . SER A 1 423 ? 34.503 -9.110 3.843 1.00 31.70 423 SER A CA 1
ATOM 3327 C C . SER A 1 423 ? 34.048 -10.069 2.739 1.00 31.70 423 SER A C 1
ATOM 3329 O O . SER A 1 423 ? 34.768 -11.007 2.405 1.00 31.70 423 SER A O 1
ATOM 3331 N N . THR A 1 424 ? 32.888 -9.817 2.124 1.00 35.25 424 THR A N 1
ATOM 3332 C CA . THR A 1 424 ? 32.340 -10.695 1.075 1.00 35.25 424 THR A CA 1
ATOM 3333 C C . THR A 1 424 ? 33.019 -10.457 -0.279 1.00 35.25 424 THR A C 1
ATOM 3335 O O . THR A 1 424 ? 33.236 -11.403 -1.032 1.00 35.25 424 THR A O 1
ATOM 3338 N N . LEU A 1 425 ? 33.439 -9.219 -0.566 1.00 34.78 425 LEU A N 1
ATOM 3339 C CA . LEU A 1 425 ? 34.163 -8.881 -1.799 1.00 34.78 425 LEU A CA 1
ATOM 3340 C C . LEU A 1 425 ? 35.637 -9.323 -1.767 1.00 34.78 425 LEU A C 1
ATOM 3342 O O . LEU A 1 425 ? 36.171 -9.729 -2.797 1.00 34.78 425 LEU A O 1
ATOM 3346 N N . ASN A 1 426 ? 36.268 -9.361 -0.589 1.00 35.38 426 ASN A N 1
ATOM 3347 C CA . ASN A 1 426 ? 37.640 -9.866 -0.443 1.00 35.38 426 ASN A CA 1
ATOM 3348 C C . ASN A 1 426 ? 37.747 -11.403 -0.496 1.00 35.38 426 ASN A C 1
ATOM 3350 O O . ASN A 1 426 ? 38.832 -11.933 -0.718 1.00 35.38 426 ASN A O 1
ATOM 3354 N N . GLY A 1 427 ? 36.639 -12.135 -0.339 1.00 32.88 427 GLY A N 1
ATOM 3355 C CA . GLY A 1 427 ? 36.618 -13.602 -0.415 1.00 32.88 427 GLY A CA 1
ATOM 3356 C C . GLY A 1 427 ? 36.590 -14.180 -1.837 1.00 32.88 427 GLY A C 1
ATOM 3357 O O . GLY A 1 427 ? 36.782 -15.384 -2.003 1.00 32.88 427 GLY A O 1
ATOM 3358 N N . MET A 1 428 ? 36.353 -13.355 -2.866 1.00 35.78 428 MET A N 1
ATOM 3359 C CA . MET A 1 428 ? 36.255 -13.806 -4.267 1.00 35.78 428 MET A CA 1
ATOM 3360 C C . MET A 1 428 ? 37.559 -13.660 -5.064 1.00 35.78 428 MET A C 1
ATOM 3362 O O . MET A 1 428 ? 37.621 -14.101 -6.209 1.00 35.78 428 MET A O 1
ATOM 3366 N N . SER A 1 429 ? 38.624 -13.131 -4.458 1.00 32.78 429 SER A N 1
ATOM 3367 C CA . SER A 1 429 ? 39.963 -13.106 -5.051 1.00 32.78 429 SER A CA 1
ATOM 3368 C C . SER A 1 429 ? 40.920 -13.908 -4.180 1.00 32.78 429 SER A C 1
ATOM 3370 O O . SER A 1 429 ? 41.618 -13.333 -3.359 1.00 32.78 429 SER A O 1
ATOM 3372 N N . MET A 1 430 ? 40.872 -15.241 -4.288 1.00 33.75 430 MET A N 1
ATOM 3373 C CA . MET A 1 430 ? 41.956 -16.183 -3.939 1.00 33.75 430 MET A CA 1
ATOM 3374 C C . MET A 1 430 ? 41.471 -17.625 -4.135 1.00 33.75 430 MET A C 1
ATOM 3376 O O . MET A 1 430 ? 41.263 -18.372 -3.185 1.00 33.75 430 MET A O 1
ATOM 3380 N N . ARG A 1 431 ? 41.289 -18.030 -5.396 1.00 29.12 431 ARG A N 1
ATOM 3381 C CA . ARG A 1 431 ? 41.390 -19.436 -5.821 1.00 29.12 431 ARG A CA 1
ATOM 3382 C C . ARG A 1 431 ? 41.960 -19.494 -7.236 1.00 29.12 431 ARG A C 1
ATOM 3384 O O . ARG A 1 431 ? 41.232 -19.655 -8.206 1.00 29.12 431 ARG A O 1
ATOM 3391 N N . SER A 1 432 ? 43.281 -19.381 -7.333 1.00 27.39 432 SER A N 1
ATOM 3392 C CA . SER A 1 432 ? 44.035 -20.105 -8.355 1.00 27.39 432 SER A CA 1
ATOM 3393 C C . SER A 1 432 ? 45.119 -20.902 -7.635 1.00 27.39 432 SER A C 1
ATOM 3395 O O . SER A 1 432 ? 45.849 -20.388 -6.792 1.00 27.39 432 SER A O 1
ATOM 3397 N N . THR A 1 433 ? 45.091 -22.206 -7.860 1.00 28.81 433 THR A N 1
ATOM 3398 C CA . THR A 1 433 ? 45.993 -23.214 -7.308 1.00 28.81 433 THR A CA 1
ATOM 3399 C C . THR A 1 433 ? 47.200 -23.374 -8.220 1.00 28.81 433 THR A C 1
ATOM 3401 O O . THR A 1 433 ? 46.982 -23.531 -9.415 1.00 28.81 433 THR A O 1
ATOM 3404 N N . THR A 1 434 ? 48.407 -23.475 -7.657 1.00 27.27 434 THR A N 1
ATOM 3405 C CA . THR A 1 434 ? 49.354 -24.581 -7.924 1.00 27.27 434 THR A CA 1
ATOM 3406 C C . THR A 1 434 ? 50.490 -24.583 -6.898 1.00 27.27 434 THR A C 1
ATOM 3408 O O . THR A 1 434 ? 50.956 -23.539 -6.454 1.00 27.27 434 THR A O 1
ATOM 3411 N N . SER A 1 435 ? 50.885 -25.794 -6.519 1.00 27.33 435 SER A N 1
ATOM 3412 C CA . SER A 1 435 ? 51.913 -26.184 -5.555 1.00 27.33 435 SER A CA 1
ATOM 3413 C C . SER A 1 435 ? 53.350 -25.946 -6.033 1.00 27.33 435 SER A C 1
ATOM 3415 O O . SER A 1 435 ? 53.641 -26.251 -7.184 1.00 27.33 435 SER A O 1
ATOM 3417 N N . SER A 1 436 ? 54.267 -25.623 -5.118 1.00 26.47 436 SER A N 1
ATOM 3418 C CA . SER A 1 436 ? 55.384 -26.514 -4.748 1.00 26.47 436 SER A CA 1
ATOM 3419 C C . SER A 1 436 ? 56.148 -25.942 -3.551 1.00 26.47 436 SER A C 1
ATOM 3421 O O . SER A 1 436 ? 56.393 -24.742 -3.456 1.00 26.47 436 SER A O 1
ATOM 3423 N N . SER A 1 437 ? 56.506 -26.828 -2.631 1.00 27.38 437 SER A N 1
ATOM 3424 C CA . SER A 1 437 ? 57.520 -26.648 -1.596 1.00 27.38 437 SER A CA 1
ATOM 3425 C C . SER A 1 437 ? 58.880 -26.298 -2.207 1.00 27.38 437 SER A C 1
ATOM 3427 O O . SER A 1 437 ? 59.249 -26.913 -3.203 1.00 27.38 437 SER A O 1
ATOM 3429 N N . ASP A 1 438 ? 59.606 -25.332 -1.633 1.00 27.38 438 ASP A N 1
ATOM 3430 C CA . ASP A 1 438 ? 60.959 -25.546 -1.084 1.00 27.38 438 ASP A CA 1
ATOM 3431 C C . ASP A 1 438 ? 61.697 -24.245 -0.700 1.00 27.38 438 ASP A C 1
ATOM 3433 O O . ASP A 1 438 ? 61.671 -23.239 -1.399 1.00 27.38 438 ASP A O 1
ATOM 3437 N N . LEU A 1 439 ? 62.366 -24.346 0.455 1.00 27.53 439 LEU A N 1
ATOM 3438 C CA . LEU A 1 439 ? 63.579 -23.666 0.932 1.00 27.53 439 LEU A CA 1
ATOM 3439 C C . LEU A 1 439 ? 63.719 -22.122 0.951 1.00 27.53 439 LEU A C 1
ATOM 3441 O O . LEU A 1 439 ? 64.018 -21.452 -0.027 1.00 27.53 439 LEU A O 1
ATOM 3445 N N . ALA A 1 440 ? 63.690 -21.616 2.189 1.00 27.41 440 ALA A N 1
ATOM 3446 C CA . ALA A 1 440 ? 64.813 -20.997 2.912 1.00 27.41 440 ALA A CA 1
ATOM 3447 C C . ALA A 1 440 ? 65.673 -19.878 2.268 1.00 27.41 440 ALA A C 1
ATOM 3449 O O . ALA A 1 440 ? 66.490 -20.097 1.385 1.00 27.41 440 ALA A O 1
ATOM 3450 N N . SER A 1 441 ? 65.640 -18.733 2.969 1.00 26.69 441 SER A N 1
ATOM 3451 C CA . SER A 1 441 ? 66.760 -17.829 3.302 1.00 26.69 441 SER A CA 1
ATOM 3452 C C . SER A 1 441 ? 67.541 -17.128 2.180 1.00 26.69 441 SER A C 1
ATOM 3454 O O . SER A 1 441 ? 68.303 -17.760 1.463 1.00 26.69 441 SER A O 1
ATOM 3456 N N . LEU A 1 442 ? 67.538 -15.785 2.189 1.00 27.56 442 LEU A N 1
ATOM 3457 C CA . LEU A 1 442 ? 68.713 -14.964 2.541 1.00 27.56 442 LEU A CA 1
ATOM 3458 C C . LEU A 1 442 ? 68.411 -13.452 2.506 1.00 27.56 442 LEU A C 1
ATOM 3460 O O . LEU A 1 442 ? 67.449 -12.978 1.914 1.00 27.56 442 LEU A O 1
ATOM 3464 N N . ARG A 1 443 ? 69.238 -12.735 3.266 1.00 29.47 443 ARG A N 1
ATOM 3465 C CA . ARG A 1 443 ? 69.164 -11.340 3.729 1.00 29.47 443 ARG A CA 1
ATOM 3466 C C . ARG A 1 443 ? 69.577 -10.279 2.675 1.00 29.47 443 ARG A C 1
ATOM 3468 O O . ARG A 1 443 ? 70.049 -10.643 1.606 1.00 29.47 443 ARG A O 1
ATOM 3475 N N . PRO A 1 444 ? 69.432 -8.968 2.992 1.00 49.28 444 PRO A N 1
ATOM 3476 C CA . PRO A 1 444 ? 69.402 -7.864 2.027 1.00 49.28 444 PRO A CA 1
ATOM 3477 C C . PRO A 1 444 ? 70.689 -7.016 1.973 1.00 49.28 444 PRO A C 1
ATOM 3479 O O . PRO A 1 444 ? 71.380 -6.866 2.978 1.00 49.28 444 PRO A O 1
ATOM 3482 N N . HIS A 1 445 ? 70.913 -6.309 0.859 1.00 29.30 445 HIS A N 1
ATOM 3483 C CA . HIS A 1 445 ? 71.754 -5.100 0.775 1.00 29.30 445 HIS A CA 1
ATOM 3484 C C . HIS A 1 445 ? 71.142 -4.132 -0.258 1.00 29.30 445 HIS A C 1
ATOM 3486 O O . HIS A 1 445 ? 70.856 -4.541 -1.373 1.00 29.30 445 HIS A O 1
ATOM 3492 N N . ARG A 1 446 ? 70.615 -2.956 0.117 1.00 27.86 446 ARG A N 1
ATOM 3493 C CA . ARG A 1 446 ? 71.209 -1.665 0.549 1.00 27.86 446 ARG A CA 1
ATOM 3494 C C . ARG A 1 446 ? 71.840 -0.843 -0.595 1.00 27.86 446 ARG A C 1
ATOM 3496 O O . ARG A 1 446 ? 72.851 -1.256 -1.141 1.00 27.86 446 ARG A O 1
ATOM 3503 N N . ARG A 1 447 ? 71.334 0.406 -0.703 1.00 28.33 447 ARG A N 1
ATOM 3504 C CA . ARG A 1 447 ? 71.959 1.651 -1.231 1.00 28.33 447 ARG A CA 1
ATOM 3505 C C . ARG A 1 447 ? 72.050 1.745 -2.769 1.00 28.33 447 ARG A C 1
ATOM 3507 O O . ARG A 1 447 ? 72.309 0.751 -3.413 1.00 28.33 447 ARG A O 1
ATOM 3514 N N . THR A 1 448 ? 71.801 2.872 -3.442 1.00 28.86 448 THR A N 1
ATOM 3515 C CA . THR A 1 448 ? 71.854 4.307 -3.089 1.00 28.86 448 THR A CA 1
ATOM 3516 C C . THR A 1 448 ? 71.112 5.121 -4.171 1.00 28.86 448 THR A C 1
ATOM 3518 O O . THR A 1 448 ? 71.099 4.734 -5.333 1.00 28.86 448 THR A O 1
ATOM 3521 N N . THR A 1 449 ? 70.530 6.260 -3.789 1.00 28.94 449 THR A N 1
ATOM 3522 C CA . THR A 1 449 ? 70.120 7.394 -4.654 1.00 28.94 449 THR A CA 1
ATOM 3523 C C . THR A 1 449 ? 71.374 8.215 -5.078 1.00 28.94 449 THR A C 1
ATOM 3525 O O . THR A 1 449 ? 72.464 7.792 -4.687 1.00 28.94 449 THR A O 1
ATOM 3528 N N . PRO A 1 450 ? 71.330 9.399 -5.749 1.00 47.47 450 PRO A N 1
ATOM 3529 C CA . PRO A 1 450 ? 70.205 10.179 -6.301 1.00 47.47 450 PRO A CA 1
ATOM 3530 C C . PRO A 1 450 ? 70.461 10.839 -7.693 1.00 47.47 450 PRO A C 1
ATOM 3532 O O . PRO A 1 450 ? 71.575 10.906 -8.197 1.00 47.47 450 PRO A O 1
ATOM 3535 N N . SER A 1 451 ? 69.415 11.491 -8.218 1.00 27.75 451 SER A N 1
ATOM 3536 C CA . SER A 1 451 ? 69.403 12.920 -8.613 1.00 27.75 451 SER A CA 1
ATOM 3537 C C . SER A 1 451 ? 68.913 13.275 -10.032 1.00 27.75 451 SER A C 1
ATOM 3539 O O . SER A 1 451 ? 69.483 12.884 -11.037 1.00 27.75 451 SER A O 1
ATOM 3541 N N . ARG A 1 452 ? 67.880 14.135 -9.998 1.00 28.14 452 ARG A N 1
ATOM 3542 C CA . ARG A 1 452 ? 67.655 15.402 -10.728 1.00 28.14 452 ARG A CA 1
ATOM 3543 C C . ARG A 1 452 ? 67.381 15.435 -12.241 1.00 28.14 452 ARG A C 1
ATOM 3545 O O . ARG A 1 452 ? 68.177 15.000 -13.054 1.00 28.14 452 ARG A O 1
ATOM 3552 N N . GLY A 1 453 ? 66.350 16.241 -12.538 1.00 26.34 453 GLY A N 1
ATOM 3553 C CA . GLY A 1 453 ? 66.128 16.976 -13.792 1.00 26.34 453 GLY A CA 1
ATOM 3554 C C . GLY A 1 453 ? 65.330 16.168 -14.811 1.00 26.34 453 GLY A C 1
ATOM 3555 O O . GLY A 1 453 ? 65.682 15.039 -15.084 1.00 26.34 453 GLY A O 1
ATOM 3556 N N . GLY A 1 454 ? 64.242 16.623 -15.417 1.00 26.62 454 GLY A N 1
ATOM 3557 C CA . GLY A 1 454 ? 63.655 17.949 -15.529 1.00 26.62 454 GLY A CA 1
ATOM 3558 C C . GLY A 1 454 ? 62.756 17.938 -16.771 1.00 26.62 454 GLY A C 1
ATOM 3559 O O . GLY A 1 454 ? 63.183 17.483 -17.820 1.00 26.62 454 GLY A O 1
ATOM 3560 N N . THR A 1 455 ? 61.521 18.416 -16.601 1.00 27.03 455 THR A N 1
ATOM 3561 C CA . THR A 1 455 ? 60.691 19.169 -17.566 1.00 27.03 455 THR A CA 1
ATOM 3562 C C . THR A 1 455 ? 60.485 18.704 -19.020 1.00 27.03 455 THR A C 1
ATOM 3564 O O . THR A 1 455 ? 61.418 18.569 -19.798 1.00 27.03 455 THR A O 1
ATOM 3567 N N . SER A 1 456 ? 59.202 18.796 -19.402 1.00 27.66 456 SER A N 1
ATOM 3568 C CA . SER A 1 456 ? 58.673 19.297 -20.686 1.00 27.66 456 SER A CA 1
ATOM 3569 C C . SER A 1 456 ? 58.155 18.287 -21.717 1.00 27.66 456 SER A C 1
ATOM 3571 O O . SER A 1 456 ? 58.898 17.689 -22.484 1.00 27.66 456 SER A O 1
ATOM 3573 N N . LEU A 1 457 ? 56.819 18.230 -21.770 1.00 29.58 457 LEU A N 1
ATOM 3574 C CA . LEU A 1 457 ? 55.956 18.328 -22.958 1.00 29.58 457 LEU A CA 1
ATOM 3575 C C . LEU A 1 457 ? 56.663 18.607 -24.300 1.00 29.58 457 LEU A C 1
ATOM 3577 O O . LEU A 1 457 ? 57.368 19.608 -24.415 1.00 29.58 457 LEU A O 1
ATOM 3581 N N . LEU A 1 458 ? 56.321 17.831 -25.335 1.00 27.50 458 LEU A N 1
ATOM 3582 C CA . LEU A 1 458 ? 55.619 18.322 -26.532 1.00 27.50 458 LEU A CA 1
ATOM 3583 C C . LEU A 1 458 ? 55.238 17.183 -27.495 1.00 27.50 458 LEU A C 1
ATOM 3585 O O . LEU A 1 458 ? 55.871 16.136 -27.578 1.00 27.50 458 LEU A O 1
ATOM 3589 N N . SER A 1 459 ? 54.145 17.464 -28.194 1.00 28.12 459 SER A N 1
ATOM 3590 C CA . SER A 1 459 ? 53.487 16.791 -29.313 1.00 28.12 459 SER A CA 1
ATOM 3591 C C . SER A 1 459 ? 54.389 16.245 -30.426 1.00 28.12 459 SER A C 1
ATOM 3593 O O . SER A 1 459 ? 55.351 16.898 -30.819 1.00 28.12 459 SER A O 1
ATOM 3595 N N . GLY A 1 460 ? 53.951 15.159 -31.069 1.00 26.14 460 GLY A N 1
ATOM 3596 C CA . GLY A 1 460 ? 54.472 14.726 -32.367 1.00 26.14 460 GLY A CA 1
ATOM 3597 C C . GLY A 1 460 ? 53.613 13.635 -33.003 1.00 26.14 460 GLY A C 1
ATOM 3598 O O . GLY A 1 460 ? 53.456 12.558 -32.442 1.00 26.14 460 GLY A O 1
ATOM 3599 N N . GLN A 1 461 ? 53.037 13.956 -34.160 1.00 28.66 461 GLN A N 1
ATOM 3600 C CA . GLN A 1 461 ? 52.271 13.083 -35.049 1.00 28.66 461 GLN A CA 1
ATOM 3601 C C . GLN A 1 461 ? 53.066 11.856 -35.529 1.00 28.66 461 GLN A C 1
ATOM 3603 O O . GLN A 1 461 ? 54.276 11.943 -35.708 1.00 28.66 461 GLN A O 1
ATOM 3608 N N . ASN A 1 462 ? 52.349 10.762 -35.812 1.00 29.55 462 ASN A N 1
ATOM 3609 C CA . ASN A 1 462 ? 52.483 9.840 -36.960 1.00 29.55 462 ASN A CA 1
ATOM 3610 C C . ASN A 1 462 ? 51.520 8.665 -36.674 1.00 29.55 462 ASN A C 1
ATOM 3612 O O . ASN A 1 462 ? 51.557 8.088 -35.598 1.00 29.55 462 ASN A O 1
ATOM 3616 N N . GLY A 1 463 ? 50.542 8.300 -37.501 1.00 25.44 463 GLY A N 1
ATOM 3617 C CA . GLY A 1 463 ? 50.625 8.122 -38.942 1.00 25.44 463 GLY A CA 1
ATOM 3618 C C . GLY A 1 463 ? 50.982 6.665 -39.243 1.00 25.44 463 GLY A C 1
ATOM 3619 O O . GLY A 1 463 ? 52.145 6.364 -39.464 1.00 25.44 463 GLY A O 1
ATOM 3620 N N . SER A 1 464 ? 50.009 5.747 -39.240 1.00 28.92 464 SER A N 1
ATOM 3621 C CA . SER A 1 464 ? 50.077 4.525 -40.058 1.00 28.92 464 SER A CA 1
ATOM 3622 C C . SER A 1 464 ? 48.738 3.786 -40.123 1.00 28.92 464 SER A C 1
ATOM 3624 O O . SER A 1 464 ? 48.041 3.563 -39.139 1.00 28.92 464 SER A O 1
ATOM 3626 N N . ARG A 1 465 ? 48.402 3.461 -41.370 1.00 26.91 465 ARG A N 1
ATOM 3627 C CA . ARG A 1 465 ? 47.280 2.674 -41.875 1.00 26.91 465 ARG A CA 1
ATOM 3628 C C . ARG A 1 465 ? 47.237 1.277 -41.255 1.00 26.91 465 ARG A C 1
ATOM 3630 O O . ARG A 1 465 ? 48.272 0.633 -41.218 1.00 26.91 465 ARG A O 1
ATOM 3637 N N . PHE A 1 466 ? 46.036 0.764 -41.001 1.00 28.55 466 PHE A N 1
ATOM 3638 C CA . PHE A 1 466 ? 45.638 -0.585 -41.419 1.00 28.55 466 PHE A CA 1
ATOM 3639 C C . PHE A 1 466 ? 44.124 -0.592 -41.639 1.00 28.55 466 PHE A C 1
ATOM 3641 O O . PHE A 1 466 ? 43.341 -0.393 -40.715 1.00 28.55 466 PHE A O 1
ATOM 3648 N N . GLY A 1 467 ? 43.723 -0.750 -42.900 1.00 24.00 467 GLY A N 1
ATOM 3649 C CA . GLY A 1 467 ? 42.350 -1.057 -43.268 1.00 24.00 467 GLY A CA 1
ATOM 3650 C C . GLY A 1 467 ? 42.133 -2.562 -43.215 1.00 24.00 467 GLY A C 1
ATOM 3651 O O . GLY A 1 467 ? 43.025 -3.312 -43.592 1.00 24.00 467 GLY A O 1
ATOM 3652 N N . LEU A 1 468 ? 40.944 -2.976 -42.787 1.00 27.20 468 LEU A N 1
ATOM 3653 C CA . LEU A 1 468 ? 40.339 -4.263 -43.119 1.00 27.20 468 LEU A CA 1
ATOM 3654 C C . LEU A 1 468 ? 38.819 -4.084 -43.043 1.00 27.20 468 LEU A C 1
ATOM 3656 O O . LEU A 1 468 ? 38.233 -3.981 -41.968 1.00 27.20 468 LEU A O 1
ATOM 3660 N N . SER A 1 469 ? 38.198 -3.991 -44.218 1.00 23.09 469 SER A N 1
ATOM 3661 C CA . SER A 1 469 ? 36.760 -4.139 -44.405 1.00 23.09 469 SER A CA 1
ATOM 3662 C C . SER A 1 469 ? 36.411 -5.623 -44.388 1.00 23.09 469 SER A C 1
ATOM 3664 O O . SER A 1 469 ? 36.971 -6.374 -45.185 1.00 23.09 469 SER A O 1
ATOM 3666 N N . LEU A 1 470 ? 35.443 -6.033 -43.574 1.00 26.67 470 LEU A N 1
ATOM 3667 C CA . LEU A 1 470 ? 34.718 -7.286 -43.777 1.00 26.67 470 LEU A CA 1
ATOM 3668 C C . LEU A 1 470 ? 33.240 -7.069 -43.439 1.00 26.67 470 LEU A C 1
ATOM 3670 O O . LEU A 1 470 ? 32.835 -7.021 -42.282 1.00 26.67 470 LEU A O 1
ATOM 3674 N N . THR A 1 471 ? 32.438 -6.924 -44.489 1.00 27.34 471 THR A N 1
ATOM 3675 C CA . THR A 1 471 ? 31.007 -7.243 -44.501 1.00 27.34 471 THR A CA 1
ATOM 3676 C C . THR A 1 471 ? 30.811 -8.758 -44.422 1.00 27.34 471 THR A C 1
ATOM 3678 O O . THR A 1 471 ? 31.608 -9.485 -45.020 1.00 27.34 471 THR A O 1
ATOM 3681 N N . PRO A 1 472 ? 29.683 -9.238 -43.876 1.00 30.27 472 PRO A N 1
ATOM 3682 C CA . PRO A 1 472 ? 29.080 -10.457 -44.396 1.00 30.27 472 PRO A CA 1
ATOM 3683 C C . PRO A 1 472 ? 27.642 -10.234 -44.872 1.00 30.27 472 PRO A C 1
ATOM 3685 O O . PRO A 1 472 ? 26.799 -9.635 -44.204 1.00 30.27 472 PRO A O 1
ATOM 3688 N N . SER A 1 473 ? 27.397 -10.757 -46.067 1.00 24.84 473 SER A N 1
ATOM 3689 C CA . SER A 1 473 ? 26.126 -10.873 -46.764 1.00 24.84 473 SER A CA 1
ATOM 3690 C C . SER A 1 473 ? 25.254 -12.015 -46.227 1.00 24.84 473 SER A C 1
ATOM 3692 O O . SER A 1 473 ? 25.738 -13.106 -45.940 1.00 24.84 473 SER A O 1
ATOM 3694 N N . LEU A 1 474 ? 23.952 -11.728 -46.190 1.00 26.55 474 LEU A N 1
ATOM 3695 C CA . LEU A 1 474 ? 22.773 -12.586 -46.373 1.00 26.55 474 LEU A CA 1
ATOM 3696 C C . LEU A 1 474 ? 22.979 -14.083 -46.687 1.00 26.55 474 LEU A C 1
ATOM 3698 O O . LEU A 1 474 ? 23.546 -14.445 -47.715 1.00 26.55 474 LEU A O 1
ATOM 3702 N N . SER A 1 475 ? 22.291 -14.932 -45.917 1.00 26.23 475 SER A N 1
ATOM 3703 C CA . SER A 1 475 ? 21.584 -16.111 -46.444 1.00 26.23 475 SER A CA 1
ATOM 3704 C C . SER A 1 475 ? 20.372 -16.467 -45.561 1.00 26.23 475 SER A C 1
ATOM 3706 O O . SER A 1 475 ? 20.462 -16.524 -44.338 1.00 26.23 475 SER A O 1
ATOM 3708 N N . SER A 1 476 ? 19.209 -16.638 -46.202 1.00 26.05 476 SER A N 1
ATOM 3709 C CA . SER A 1 476 ? 17.981 -17.227 -45.637 1.00 26.05 476 SER A CA 1
ATOM 3710 C C . SER A 1 476 ? 18.094 -18.752 -45.549 1.00 26.05 476 SER A C 1
ATOM 3712 O O . SER A 1 476 ? 18.864 -19.346 -46.305 1.00 26.05 476 SER A O 1
ATOM 3714 N N . PRO A 1 477 ? 17.196 -19.401 -44.787 1.00 30.95 477 PRO A N 1
ATOM 3715 C CA . PRO A 1 477 ? 16.413 -20.450 -45.432 1.00 30.95 477 PRO A CA 1
ATOM 3716 C C . PRO A 1 477 ? 14.907 -20.432 -45.136 1.00 30.95 477 PRO A C 1
ATOM 3718 O O . PRO A 1 477 ? 14.398 -19.848 -44.183 1.00 30.95 477 PRO A O 1
ATOM 3721 N N . ALA A 1 478 ? 14.233 -21.099 -46.066 1.00 26.91 478 ALA A N 1
ATOM 3722 C CA . ALA A 1 478 ? 12.816 -21.249 -46.319 1.00 26.91 478 ALA A CA 1
ATOM 3723 C C . ALA A 1 478 ? 11.927 -21.766 -45.171 1.00 26.91 478 ALA A C 1
ATOM 3725 O O . ALA A 1 478 ? 12.311 -22.565 -44.320 1.00 26.91 478 ALA A O 1
ATOM 3726 N N . ARG A 1 479 ? 10.660 -21.354 -45.301 1.00 27.39 479 ARG A N 1
ATOM 3727 C CA . ARG A 1 479 ? 9.430 -21.898 -44.713 1.00 27.39 479 ARG A CA 1
ATOM 3728 C C . ARG A 1 479 ? 9.346 -23.428 -44.778 1.00 27.39 479 ARG A C 1
ATOM 3730 O O . ARG A 1 479 ? 9.548 -24.012 -45.838 1.00 27.39 479 ARG A O 1
ATOM 3737 N N . SER A 1 480 ? 8.812 -24.031 -43.715 1.00 26.75 480 SER A N 1
ATOM 3738 C CA . SER A 1 480 ? 7.949 -25.208 -43.840 1.00 26.75 480 SER A CA 1
ATOM 3739 C C . SER A 1 480 ? 6.674 -25.006 -43.020 1.00 26.75 480 SER A C 1
ATOM 3741 O O . SER A 1 480 ? 6.694 -24.573 -41.869 1.00 26.75 480 SER A O 1
ATOM 3743 N N . SER A 1 481 ? 5.552 -25.236 -43.686 1.00 26.03 481 SER A N 1
ATOM 3744 C CA . SER A 1 481 ? 4.184 -25.136 -43.200 1.00 26.03 481 SER A CA 1
ATOM 3745 C C . SER A 1 481 ? 3.701 -26.505 -42.728 1.00 26.03 481 SER A C 1
ATOM 3747 O O . SER A 1 481 ? 3.724 -27.457 -43.507 1.00 26.03 481 SER A O 1
ATOM 3749 N N . ARG A 1 482 ? 3.167 -26.596 -41.508 1.00 26.78 482 ARG A N 1
ATOM 3750 C CA . ARG A 1 482 ? 2.205 -27.641 -41.133 1.00 26.78 482 ARG A CA 1
ATOM 3751 C C . ARG A 1 482 ? 1.051 -27.004 -40.373 1.00 26.78 482 ARG A C 1
ATOM 3753 O O . ARG A 1 482 ? 1.205 -26.541 -39.249 1.00 26.78 482 ARG A O 1
ATOM 3760 N N . ALA A 1 483 ? -0.086 -26.959 -41.056 1.00 25.61 483 ALA A N 1
ATOM 3761 C CA . ALA A 1 483 ? -1.382 -26.615 -40.510 1.00 25.61 483 ALA A CA 1
ATOM 3762 C C . ALA A 1 483 ? -1.884 -27.763 -39.624 1.00 25.61 483 ALA A C 1
ATOM 3764 O O . ALA A 1 483 ? -1.861 -28.919 -40.043 1.00 25.61 483 ALA A O 1
ATOM 3765 N N . TYR A 1 484 ? -2.370 -27.429 -38.431 1.00 26.52 484 TYR A N 1
ATOM 3766 C CA . TYR A 1 484 ? -3.309 -28.260 -37.689 1.00 26.52 484 TYR A CA 1
ATOM 3767 C C . TYR A 1 484 ? -4.663 -27.555 -37.725 1.00 26.52 484 TYR A C 1
ATOM 3769 O O . TYR A 1 484 ? -4.826 -26.471 -37.170 1.00 26.52 484 TYR A O 1
ATOM 3777 N N . SER A 1 485 ? -5.617 -28.161 -38.429 1.00 23.06 485 SER A N 1
ATOM 3778 C CA . SER A 1 485 ? -7.025 -27.793 -38.370 1.00 23.06 485 SER A CA 1
ATOM 3779 C C . SER A 1 485 ? -7.639 -28.387 -37.106 1.00 23.06 485 SER A C 1
ATOM 3781 O O . SER A 1 485 ? -7.654 -29.607 -36.949 1.00 23.06 485 SER A O 1
ATOM 3783 N N . VAL A 1 486 ? -8.207 -27.546 -36.246 1.00 27.23 486 VAL A N 1
ATOM 3784 C CA . VAL A 1 486 ? -9.245 -27.971 -35.304 1.00 27.23 486 VAL A CA 1
ATOM 3785 C C . VAL A 1 486 ? -10.446 -27.066 -35.527 1.00 27.23 486 VAL A C 1
ATOM 3787 O O . VAL A 1 486 ? -10.456 -25.889 -35.184 1.00 27.23 486 VAL A O 1
ATOM 3790 N N . THR A 1 487 ? -11.446 -27.637 -36.179 1.00 24.34 487 THR A N 1
ATOM 3791 C CA . THR A 1 487 ? -12.804 -27.121 -36.303 1.00 24.34 487 THR A CA 1
ATOM 3792 C C . THR A 1 487 ? -13.568 -27.370 -35.002 1.00 24.34 487 THR A C 1
ATOM 3794 O O . THR A 1 487 ? -13.635 -28.514 -34.563 1.00 24.34 487 THR A O 1
ATOM 3797 N N . SER A 1 488 ? -14.219 -26.355 -34.428 1.00 26.89 488 SER A N 1
ATOM 3798 C CA . SER A 1 488 ? -15.624 -26.478 -33.991 1.00 26.89 488 SER A CA 1
ATOM 3799 C C . SER A 1 488 ? -16.236 -25.140 -33.546 1.00 26.89 488 SER A C 1
ATOM 3801 O O . SER A 1 488 ? -15.827 -24.510 -32.580 1.00 26.89 488 SER A O 1
ATOM 3803 N N . SER A 1 489 ? -17.263 -24.760 -34.312 1.00 26.61 489 SER A N 1
ATOM 3804 C CA . SER A 1 489 ? -18.499 -24.058 -33.938 1.00 26.61 489 SER A CA 1
ATOM 3805 C C . SER A 1 489 ? -18.442 -22.715 -33.198 1.00 26.61 489 SER A C 1
ATOM 3807 O O . SER A 1 489 ? -18.482 -22.636 -31.972 1.00 26.61 489 SER A O 1
ATOM 3809 N N . LEU A 1 490 ? -18.587 -21.662 -34.006 1.00 25.73 490 LEU A N 1
ATOM 3810 C CA . LEU A 1 490 ? -19.348 -20.453 -33.693 1.00 25.73 490 LEU A CA 1
ATOM 3811 C C . LEU A 1 490 ? -20.761 -20.793 -33.174 1.00 25.73 490 LEU A C 1
ATOM 3813 O O . LEU A 1 490 ? -21.501 -21.533 -33.824 1.00 25.73 490 LEU A O 1
ATOM 3817 N N . ARG A 1 491 ? -21.177 -20.164 -32.069 1.00 27.55 491 ARG A N 1
ATOM 3818 C CA . ARG A 1 491 ? -22.590 -19.868 -31.791 1.00 27.55 491 ARG A CA 1
ATOM 3819 C C . ARG A 1 491 ? -22.775 -18.353 -31.794 1.00 27.55 491 ARG A C 1
ATOM 3821 O O . ARG A 1 491 ? -22.115 -17.636 -31.050 1.00 27.55 491 ARG A O 1
ATOM 3828 N N . ALA A 1 492 ? -23.652 -17.907 -32.684 1.00 30.22 492 ALA A N 1
ATOM 3829 C CA . ALA A 1 492 ? -24.128 -16.539 -32.832 1.00 30.22 492 ALA A CA 1
ATOM 3830 C C . ALA A 1 492 ? -25.087 -16.147 -31.673 1.00 30.22 492 ALA A C 1
ATOM 3832 O O . ALA A 1 492 ? -25.560 -17.032 -30.953 1.00 30.22 492 ALA A O 1
ATOM 3833 N N . PRO A 1 493 ? -25.358 -14.843 -31.470 1.00 27.72 493 PRO A N 1
ATOM 3834 C CA . PRO A 1 493 ? -25.972 -14.303 -30.257 1.00 27.72 493 PRO A CA 1
ATOM 3835 C C . PRO A 1 493 ? -27.502 -14.447 -30.242 1.00 27.72 493 PRO A C 1
ATOM 3837 O O . PRO A 1 493 ? -28.160 -14.342 -31.275 1.00 27.72 493 PRO A O 1
ATOM 3840 N N . ILE A 1 494 ? -28.071 -14.648 -29.050 1.00 29.95 494 ILE A N 1
ATOM 3841 C CA . ILE A 1 494 ? -29.522 -14.668 -28.801 1.00 29.95 494 ILE A CA 1
ATOM 3842 C C . ILE A 1 494 ? -29.975 -13.251 -28.382 1.00 29.95 494 ILE A C 1
ATOM 3844 O O . ILE A 1 494 ? -29.271 -12.613 -27.595 1.00 29.95 494 ILE A O 1
ATOM 3848 N N . PRO A 1 495 ? -31.105 -12.735 -28.906 1.00 28.86 495 PRO A N 1
ATOM 3849 C CA . PRO A 1 495 ? -31.497 -11.331 -28.796 1.00 28.86 495 PRO A CA 1
ATOM 3850 C C . PRO A 1 495 ? -32.224 -10.957 -27.493 1.00 28.86 495 PRO A C 1
ATOM 3852 O O . PRO A 1 495 ? -32.833 -11.778 -26.811 1.00 28.86 495 PRO A O 1
ATOM 3855 N N . ILE A 1 496 ? -32.169 -9.653 -27.217 1.00 28.09 496 ILE A N 1
ATOM 3856 C CA . ILE A 1 496 ? -32.853 -8.888 -26.167 1.00 28.09 496 ILE A CA 1
ATOM 3857 C C . ILE A 1 496 ? -34.378 -8.904 -26.390 1.00 28.09 496 ILE A C 1
ATOM 3859 O O . ILE A 1 496 ? -34.808 -8.601 -27.505 1.00 28.09 496 ILE A O 1
ATOM 3863 N N . PRO A 1 497 ? -35.216 -9.110 -25.356 1.00 27.98 497 PRO A N 1
ATOM 3864 C CA . PRO A 1 497 ? -36.612 -8.697 -25.391 1.00 27.98 497 PRO A CA 1
ATOM 3865 C C . PRO A 1 497 ? -36.757 -7.263 -24.863 1.00 27.98 497 PRO A C 1
ATOM 3867 O O . PRO A 1 497 ? -36.420 -6.954 -23.721 1.00 27.98 497 PRO A O 1
ATOM 3870 N N . THR A 1 498 ? -37.286 -6.389 -25.712 1.00 27.89 498 THR A N 1
ATOM 3871 C CA . THR A 1 498 ? -37.884 -5.107 -25.332 1.00 27.89 498 THR A CA 1
ATOM 3872 C C . THR A 1 498 ? -39.369 -5.328 -25.055 1.00 27.89 498 THR A C 1
ATOM 3874 O O . THR A 1 498 ? -40.074 -5.802 -25.936 1.00 27.89 498 THR A O 1
ATOM 3877 N N . THR A 1 499 ? -39.867 -4.930 -23.881 1.00 30.27 499 THR A N 1
ATOM 3878 C CA . THR A 1 499 ? -41.285 -4.568 -23.695 1.00 30.27 499 THR A CA 1
ATOM 3879 C C . THR A 1 499 ? -41.449 -3.525 -22.586 1.00 30.27 499 THR A C 1
ATOM 3881 O O . THR A 1 499 ? -41.224 -3.808 -21.415 1.00 30.27 499 THR A O 1
ATOM 3884 N N . HIS A 1 500 ? -41.847 -2.332 -23.028 1.00 28.78 500 HIS A N 1
ATOM 3885 C CA . HIS A 1 500 ? -42.823 -1.389 -22.469 1.00 28.78 500 HIS A CA 1
ATOM 3886 C C . HIS A 1 500 ? -42.859 -0.978 -20.981 1.00 28.78 500 HIS A C 1
ATOM 3888 O O . HIS A 1 500 ? -43.159 -1.751 -20.079 1.00 28.78 500 HIS A O 1
ATOM 3894 N N . ASN A 1 501 ? -42.745 0.349 -20.818 1.00 31.17 501 ASN A N 1
ATOM 3895 C CA . ASN A 1 501 ? -43.425 1.214 -19.847 1.00 31.17 501 ASN A CA 1
ATOM 3896 C C . ASN A 1 501 ? -44.822 0.726 -19.417 1.00 31.17 501 ASN A C 1
ATOM 3898 O O . ASN A 1 501 ? -45.655 0.447 -20.278 1.00 31.17 501 ASN A O 1
ATOM 3902 N N . ASN A 1 502 ? -45.143 0.871 -18.125 1.00 28.89 502 ASN A N 1
ATOM 3903 C CA . ASN A 1 502 ? -46.217 1.791 -17.741 1.00 28.89 502 ASN A CA 1
ATOM 3904 C C . ASN A 1 502 ? -46.171 2.255 -16.277 1.00 28.89 502 ASN A C 1
ATOM 3906 O O . ASN A 1 502 ? -45.722 1.566 -15.369 1.00 28.89 502 ASN A O 1
ATOM 3910 N N . HIS A 1 503 ? -46.646 3.486 -16.139 1.00 31.25 503 HIS A N 1
ATOM 3911 C CA . HIS A 1 503 ? -46.767 4.357 -14.982 1.00 31.25 503 HIS A CA 1
ATOM 3912 C C . HIS A 1 503 ? -47.694 3.860 -13.849 1.00 31.25 503 HIS A C 1
ATOM 3914 O O . HIS A 1 503 ? -48.677 3.172 -14.094 1.00 31.25 503 HIS A O 1
ATOM 3920 N N . THR A 1 504 ? -47.421 4.380 -12.640 1.00 35.28 504 THR A N 1
ATOM 3921 C CA . THR A 1 504 ? -48.372 4.836 -11.593 1.00 35.28 504 THR A CA 1
ATOM 3922 C C . THR A 1 504 ? -49.505 3.901 -11.145 1.00 35.28 504 THR A C 1
ATOM 3924 O O . THR A 1 504 ? -50.539 3.826 -11.803 1.00 35.28 504 THR A O 1
ATOM 3927 N N . LYS A 1 505 ? -49.430 3.382 -9.917 1.00 35.59 505 LYS A N 1
ATOM 3928 C CA . LYS A 1 505 ? -50.004 3.957 -8.682 1.00 35.59 505 LYS A CA 1
ATOM 3929 C C . LYS A 1 505 ? -49.590 3.114 -7.482 1.00 35.59 505 LYS A C 1
ATOM 3931 O O . LYS A 1 505 ? -49.459 1.886 -7.668 1.00 35.59 505 LYS A O 1
#

Foldseek 3Di:
DDDDDDDDDDDDDDDDDDDDDDDDDDDDDPDPDDPDPVVVVVVVVVVLVVVCVVCVVVVAHQLDDPPQADVVLQNLWDWFDFFPDPDTFTQEAAECLVVLVLQHAFPDPPLCLVSVLLNSNGAEYEEECQSQNLRSLLSQLVSCVPPPPSSHAYEYEDQAHDLDPVPGGDQALVRRLVRLVVSCVSNVHQAHAEYEYEPEAPVCVVCVCCVQPGRLVSVVVCCVVRRYVFYEYEYADPVSVLVCCVRHPHDHAEYEYEPELWLLHPPVVVCLVVCNVSRHGYEYEPLCQCQLQFQVHHDPLRLFDPLLSVLSNVLQVLCVVVVHRSVLLSLLSSSPRPNHRYYHYHDRDPVVSVSSSCSNSVVPPDDPVSVVSSVCSCVPRRVVCVRRDNHPRPVVVSCVVCVVVVNSCSNRHDPDPPPPPVVVVVVVPDDDDDDDDDDDDDDDDDDDDDDDDDDDDDDDDDDDDDDDDDDDDDDDDDDDDDDDDDDDDDDDDDDDDDDDDDDDD

InterPro domains:
  IPR020471 Aldo-keto reductase [PTHR42686] (68-401)
  IPR023210 NADP-dependent oxidoreductase domain [PF00248] (108-371)
  IPR036812 NAD(P)-dependent oxidoreductase domain superfamily [G3DSA:3.20.20.100] (77-399)
  IPR036812 NAD(P)-dependent oxidoreductase domain superfamily [SSF51430] (77-370)

Organism: Pristionchus pacificus (NCBI:txid54126)

Nearest PDB structures (foldseek):
  7ezl-assembly1_A  TM=9.180E-01  e=3.131E-30  Oryza sativa Japonica Group
  8usu-assembly2_B  TM=8.896E-01  e=2.210E-30  Myrciaria dubia
  8scc-assembly1_A  TM=8.949E-01  e=1.857E-30  Myrciaria dubia
  8scc-assembly2_B  TM=9.073E-01  e=9.430E-30  Myrciaria dubia
  8usu-assembly1_A  TM=8.927E-01  e=6.282E-30  Myrciaria dubia

Solvent-accessible surface area (backbone atoms only — not comparable to full-atom values): 30173 Å² total; per-residue (Å²): 141,82,90,90,85,87,82,89,83,85,89,84,84,90,82,84,88,83,90,81,84,90,88,85,86,88,79,94,73,90,69,86,73,74,72,58,71,67,61,56,51,53,52,54,52,52,50,53,50,52,53,38,51,51,31,48,76,70,69,38,57,74,36,66,42,87,91,64,42,40,64,74,40,37,67,54,42,52,67,28,61,34,40,72,56,94,48,66,32,21,36,48,20,46,25,32,46,37,72,19,43,72,78,46,86,58,82,46,59,68,56,58,46,53,54,51,43,40,23,52,33,31,29,33,38,39,44,25,44,61,22,36,69,40,45,23,35,42,52,45,15,62,49,51,70,81,44,67,73,62,39,47,42,42,31,37,45,41,36,53,81,39,85,48,83,93,66,20,65,55,53,51,38,68,58,46,51,52,47,53,54,51,49,30,59,41,35,68,44,82,54,40,45,30,44,24,43,56,45,63,60,81,64,41,79,80,41,44,69,47,40,48,73,37,25,44,55,40,53,48,50,38,33,76,72,55,44,24,71,38,42,25,40,29,27,56,51,64,65,60,52,50,51,47,71,70,67,42,83,54,89,62,43,31,42,37,34,51,44,32,36,15,67,51,17,57,67,46,60,78,48,39,64,66,38,48,78,73,34,27,13,34,31,30,21,40,36,37,47,75,31,48,45,38,94,87,41,46,54,95,78,54,84,57,53,68,70,54,52,54,42,44,48,53,41,43,51,56,29,52,78,67,78,39,65,49,45,59,55,19,45,45,45,23,62,64,34,80,77,46,26,26,25,29,40,68,62,53,35,63,71,57,41,50,58,52,48,35,44,58,50,46,85,54,65,80,49,75,65,53,50,54,49,51,58,43,39,36,66,72,45,33,57,81,48,77,42,64,68,57,82,88,59,59,59,67,60,50,51,52,48,30,52,73,69,68,34,56,45,66,76,46,48,76,91,71,65,90,71,67,64,62,62,62,63,59,67,76,73,80,87,82,87,85,89,79,91,80,83,82,90,86,87,90,84,85,88,80,86,87,85,84,86,78,88,80,90,82,88,81,91,83,91,81,88,82,88,81,91,80,86,83,82,90,82,87,86,82,89,84,89,81,86,81,89,82,88,80,80,90,80,82,86,83,83,84,87,87,81,80,88,83,82,90,132